Protein AF-A0A3D2S3B1-F1 (afdb_monomer_lite)

Foldseek 3Di:
DVLLVCQQPDQADLQLFWWQQQAALVLAGLPLSCVVCPPPARPDCALQTDQVGRHNCQQAQFVHHQFWGALVSWHWPQQDDSVRRRDSDLLRTDTFTGHGLAQVLVLLLQQVQLLVQQVVQLVVQQVVQLVVQAKGKDWRDDQRDGQFIWIAHNVGDIRCPRGAQDDPSSGQQLDAFASPHNALLSVQQSCCCRHHVRHEPCVLVVDPCNPPDPPPSVNSPSPDPNSHYPVNSQSSRCCSSQHEHWDQAQDPDPVLVVLLVLLVVVCVVLPVCVFQVQKGKRAQQKRFPVGPVDRPDTDIDGQPPDHDDPGFDADPNGIGIHRFRGPSGKFQQDPLQFGSDADPPRGRRITGRGGLAAVLRRADDDRNRPRPAPLSNLCSGDHVCPSSSVVLVPDDPSSVVSNSSNSNSRRRFPFDKDKDWDAAFKFKDAPLADAPDWAAFLNVCVQQQFQKKWWQDPVVRDIDMDGPPDDPDHGTHDHPTIIITHHLHTDIGMDTHHGPDPPDPSPDDDPDGDDDPDPQAHQKAKEKEFEPDDPQPWKKKKKKAFPVPRDIFIFIDHSVRRMDITMGHDPVVPRPDGQQTWIWMWMATPVRHTQADTDIDTQHPVCSSNRYDYDYHYSPPHDPPDPDPDDDDDDPDD

Sequence (638 aa):
FDIGGKLFTVDFNTLDGYGRPNVNANGILNELAGGALGDKPNDLFSRTFGPDASSCVECHNKPFAGGAGGNVANAFIRSWDSKHPFSVKEEHSNERNTKHVFGSGGLELLAEEMTAKLQAIKNQAITQSASTGKPIRRPLKAKGVNFGSLVATPDGAVNTSDVVGVSADLIIKPFGSKGTIESIRKFTTNPLVHHHGIQADERLEDDPKKEIHPFHQWDDGDGYDHEATRGDVTALVIWQAAQPVPVQIIPDNPVVVQAVAKGTKTFEEIGCATCHIPRLIVDDPIFREPSRIDPTKSFSFDITRDGPEPNFERTPDGKAVVYAYTDLKRHYMGEGLREPLDELGVNAAVFITAELWGVGNTGPWMFNGRAFTLDQAIRMHGGEAQTSRDEYASLPDQEQREIVEFLKSLVLPPNFQ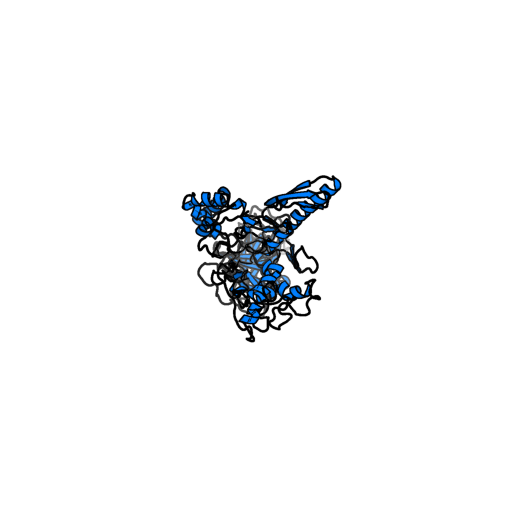ADIQLEKGLNMVSLPLKPYSPLYASQLAQKLGTSIIIRFNSQIQQFEGFTVSDPPPGFAIEGAKAYVVNAMQPATITITGDAWHRGEPNIRPFMRAPSSTKEQTKWAFILCGKLKGTDLSQKYTISARNQRTDMRTADIVSSKKNSFSIVWVGYANQSIIAHQDILQITVKDEKNQRIMGKLEHSIDNHEFDQAYVYLELGLEDITPRQTVLAQNYPNPFN

Secondary structure (DSSP, 8-state):
-HHHHHHHHS---TTS----SSB-TT--B-HHHHHHHTTS-S----TTTS-S-SSHHHHS-BSSTTSB--GGG-EEE----TT-TT--STTT-EEEPPPP-TTHHHHHHHHHHHHHHHHHHHHHHHHHHHHHTS-EEEEEEETTEEEEEEEE-TTS-EE-TTB-SS-TT-----BTTTT-B-SHHHHHHHHIIIII---BHHHHHT-TTTTT-SS-TTS-SSS----B-HHHHHHHHHHHHTSPPPEE---S-HHHHHHHHHHHHHHHHTTGGGTS-S-EEES--EEEES-TT--SS-EEEETTTSSSSSPPEEPTTS-EEE-----S-EEE--GGG--SS-BTTB-TTEEE----TTBTTS-SBSTTS-BSSHHHHHHT--GGGHHHHHHHHHS-HHHHHHHHHHHHHEE----EEEEEEE-SEEEEEE-SSB-SS--BHHHHHHHHTEEEEEEEETTTTEEEEEETTSPSS-SBP-TT-EEEEEESS-EEEEEEEB-SSTTS-------PPP-----SEESEEEEEEEEES--TTS-EEEEEEETTT--EEEEEE-TTT-EEEEEEE-STT---EETT-EEEEEEE-TT--B-S--EEEE--HHHHHHTEEEEEEETTTT--S----PPPPPP---

Structure (mmCIF, N/CA/C/O backbone):
data_AF-A0A3D2S3B1-F1
#
_entry.id   AF-A0A3D2S3B1-F1
#
loop_
_atom_site.group_PDB
_atom_site.id
_atom_site.type_symbol
_atom_site.label_atom_id
_atom_site.label_alt_id
_atom_site.label_comp_id
_atom_site.label_asym_id
_atom_site.label_entity_id
_atom_site.label_seq_id
_atom_site.pdbx_PDB_ins_code
_atom_site.Cartn_x
_atom_site.Cartn_y
_atom_site.Cartn_z
_atom_site.occupancy
_atom_site.B_iso_or_equiv
_atom_site.auth_seq_id
_atom_site.auth_comp_id
_atom_site.auth_asym_id
_atom_site.auth_atom_id
_atom_site.pdbx_PDB_model_num
ATOM 1 N N . PHE A 1 1 ? 12.613 10.504 0.802 1.00 83.50 1 PHE A N 1
ATOM 2 C CA . PHE A 1 1 ? 12.410 9.101 0.401 1.00 83.50 1 PHE A CA 1
ATOM 3 C C . PHE A 1 1 ? 13.662 8.268 0.662 1.00 83.50 1 PHE A C 1
ATOM 5 O O . PHE A 1 1 ? 13.636 7.480 1.594 1.00 83.50 1 PHE A O 1
ATOM 12 N N . ASP A 1 2 ? 14.773 8.495 -0.050 1.00 79.31 2 ASP A N 1
ATOM 13 C CA . ASP A 1 2 ? 15.993 7.665 0.060 1.00 79.31 2 ASP A CA 1
ATOM 14 C C . ASP A 1 2 ? 16.566 7.550 1.478 1.00 79.31 2 ASP A C 1
ATOM 16 O O . ASP A 1 2 ? 16.964 6.468 1.895 1.00 79.31 2 ASP A O 1
ATOM 20 N N . ILE A 1 3 ? 16.577 8.651 2.240 1.00 84.81 3 ILE A N 1
ATOM 21 C CA . ILE A 1 3 ? 17.010 8.647 3.648 1.00 84.81 3 ILE A CA 1
ATOM 22 C C . ILE A 1 3 ? 16.137 7.699 4.479 1.00 84.81 3 ILE A C 1
ATOM 24 O O . ILE A 1 3 ? 16.667 6.881 5.219 1.00 84.81 3 ILE A O 1
ATOM 28 N N . GLY A 1 4 ? 14.815 7.750 4.302 1.00 88.69 4 GLY A N 1
ATOM 29 C CA . GLY A 1 4 ? 13.891 6.852 4.991 1.00 88.69 4 GLY A CA 1
ATOM 30 C C . GLY A 1 4 ? 14.101 5.392 4.607 1.00 88.69 4 GLY A C 1
ATOM 31 O O . GLY A 1 4 ? 14.040 4.531 5.470 1.00 88.69 4 GLY A O 1
ATOM 32 N N . GLY A 1 5 ? 14.437 5.114 3.343 1.00 83.06 5 GLY A N 1
ATOM 33 C CA . GLY A 1 5 ? 14.795 3.762 2.910 1.00 83.06 5 GLY A CA 1
ATOM 34 C C . GLY A 1 5 ? 16.059 3.245 3.588 1.00 83.06 5 GLY A C 1
ATOM 35 O O . GLY A 1 5 ? 16.075 2.107 4.037 1.00 83.06 5 GLY A O 1
ATOM 36 N N . LYS A 1 6 ? 17.084 4.096 3.735 1.00 80.94 6 LYS A N 1
ATOM 37 C CA . LYS A 1 6 ? 18.298 3.750 4.488 1.00 80.94 6 LYS A CA 1
ATOM 38 C C . LYS A 1 6 ? 17.989 3.486 5.959 1.00 80.94 6 LYS A C 1
ATOM 40 O O . LYS A 1 6 ? 18.408 2.453 6.458 1.00 80.94 6 LYS A O 1
ATOM 45 N N . LEU A 1 7 ? 17.225 4.367 6.609 1.00 86.88 7 LEU A N 1
ATOM 46 C CA . LEU A 1 7 ? 16.795 4.202 8.004 1.00 86.88 7 LEU A CA 1
ATOM 47 C C . LEU A 1 7 ? 15.940 2.944 8.209 1.00 86.88 7 LEU A C 1
ATOM 49 O O . LEU A 1 7 ? 16.007 2.316 9.253 1.00 86.88 7 LEU A O 1
ATOM 53 N N . PHE A 1 8 ? 15.152 2.543 7.212 1.00 87.06 8 PHE A N 1
ATOM 54 C CA . PHE A 1 8 ? 14.339 1.331 7.299 1.00 87.06 8 PHE A CA 1
ATOM 55 C C . PHE A 1 8 ? 15.175 0.041 7.231 1.00 87.06 8 PHE A C 1
ATOM 57 O O . PHE A 1 8 ? 14.758 -1.002 7.735 1.00 87.06 8 PHE A O 1
ATOM 64 N N . THR A 1 9 ? 16.339 0.090 6.578 1.00 81.12 9 THR A N 1
ATOM 65 C CA . THR A 1 9 ? 17.192 -1.083 6.325 1.00 81.12 9 THR A CA 1
ATOM 66 C C . THR A 1 9 ? 18.489 -1.104 7.124 1.00 81.12 9 THR A C 1
ATOM 68 O O . THR A 1 9 ? 19.232 -2.073 7.018 1.00 81.12 9 THR A O 1
ATOM 71 N N . VAL A 1 10 ? 18.815 -0.025 7.837 1.00 80.94 10 VAL A N 1
ATOM 72 C CA . VAL A 1 10 ? 20.033 0.050 8.647 1.00 80.94 10 VAL A CA 1
ATOM 73 C C . VAL A 1 10 ? 19.861 -0.802 9.895 1.00 80.94 10 VAL A C 1
ATOM 75 O O . VAL A 1 10 ? 18.801 -0.777 10.513 1.00 80.94 10 VAL A O 1
ATOM 78 N N . ASP A 1 11 ? 20.905 -1.544 10.251 1.00 81.75 11 ASP A N 1
ATOM 79 C CA . ASP A 1 11 ? 20.983 -2.210 11.544 1.00 81.75 11 ASP A CA 1
ATOM 80 C C . ASP A 1 11 ? 21.324 -1.174 12.614 1.00 81.75 11 ASP A C 1
ATOM 82 O O . ASP A 1 11 ? 22.445 -0.656 12.656 1.00 81.75 11 ASP A O 1
ATOM 86 N N . PHE A 1 12 ? 20.342 -0.871 13.457 1.00 83.38 12 PHE A N 1
ATOM 87 C CA . PHE A 1 12 ? 20.531 -0.086 14.664 1.00 83.38 12 PHE A CA 1
ATOM 88 C C . PHE A 1 12 ? 21.449 -0.842 15.627 1.00 83.38 12 PHE A C 1
ATOM 90 O O . PHE A 1 12 ? 21.402 -2.072 15.746 1.00 83.38 12 PHE A O 1
ATOM 97 N N . ASN A 1 13 ? 22.311 -0.099 16.308 1.00 79.38 13 ASN A N 1
ATOM 98 C CA . ASN A 1 13 ? 23.252 -0.618 17.287 1.00 79.38 13 ASN A CA 1
ATOM 99 C C . ASN A 1 13 ? 23.070 0.085 18.637 1.00 79.38 13 ASN A C 1
ATOM 101 O O . ASN A 1 13 ? 22.278 1.008 18.772 1.00 79.38 13 ASN A O 1
ATOM 105 N N . THR A 1 14 ? 23.839 -0.328 19.644 1.00 75.00 14 THR A N 1
ATOM 106 C CA . THR A 1 14 ? 23.701 0.186 21.014 1.00 75.00 14 THR A CA 1
ATOM 107 C C . THR A 1 14 ? 23.980 1.683 21.180 1.00 75.00 14 THR A C 1
ATOM 109 O O . THR A 1 14 ? 23.781 2.203 22.265 1.00 75.00 14 THR A O 1
ATOM 112 N N . LEU A 1 15 ? 24.505 2.367 20.159 1.00 77.88 15 LEU A N 1
ATOM 113 C CA . LEU A 1 15 ? 24.704 3.819 20.158 1.00 77.88 15 LEU A CA 1
ATOM 114 C C . LEU A 1 15 ? 23.508 4.592 19.587 1.00 77.88 15 LEU A C 1
ATOM 116 O O . LEU A 1 15 ? 23.472 5.808 19.742 1.00 77.88 15 LEU A O 1
ATOM 120 N N . ASP A 1 16 ? 22.587 3.910 18.903 1.00 78.81 16 ASP A N 1
ATOM 121 C CA . ASP A 1 16 ? 21.410 4.513 18.265 1.00 78.81 16 ASP A CA 1
ATOM 122 C C . ASP A 1 16 ? 20.169 4.484 19.179 1.00 78.81 16 ASP A C 1
ATOM 124 O O . ASP A 1 16 ? 19.115 4.962 18.773 1.00 78.81 16 ASP A O 1
ATOM 128 N N . GLY A 1 17 ? 20.295 3.889 20.367 1.00 72.81 17 GLY A N 1
ATOM 129 C CA . GLY A 1 17 ? 19.212 3.523 21.281 1.00 72.81 17 GLY A CA 1
ATOM 130 C C . GLY A 1 17 ? 18.988 2.019 21.338 1.00 72.81 17 GLY A C 1
ATOM 131 O O . GLY A 1 17 ? 19.051 1.330 20.311 1.00 72.81 17 GLY A O 1
ATOM 132 N N . TYR A 1 18 ? 18.854 1.460 22.545 1.00 71.62 18 TYR A N 1
ATOM 133 C CA . TYR A 1 18 ? 18.862 0.007 22.718 1.00 71.62 18 TYR A CA 1
ATOM 134 C C . TYR A 1 18 ? 18.012 -0.490 23.887 1.00 71.62 18 TYR A C 1
ATOM 136 O O . TYR A 1 18 ? 18.477 -0.836 24.983 1.00 71.62 18 TYR A O 1
ATOM 144 N N . GLY A 1 19 ? 16.741 -0.698 23.550 1.00 69.94 19 GLY A N 1
ATOM 145 C CA . GLY A 1 19 ? 15.761 -1.363 24.396 1.00 69.94 19 GLY A CA 1
ATOM 146 C C . GLY A 1 19 ? 15.219 -0.455 25.493 1.00 69.94 19 GLY A C 1
ATOM 147 O O . GLY A 1 19 ? 15.600 0.691 25.648 1.00 69.94 19 GLY A O 1
ATOM 148 N N . ARG A 1 20 ? 14.280 -0.979 26.275 1.00 72.25 20 ARG A N 1
ATOM 149 C CA . ARG A 1 20 ? 13.647 -0.223 27.367 1.00 72.25 20 ARG A CA 1
ATOM 150 C C . ARG A 1 20 ? 13.731 -0.997 28.676 1.00 72.25 20 ARG A C 1
ATOM 152 O O . ARG A 1 20 ? 12.760 -1.665 29.056 1.00 72.25 20 ARG A O 1
ATOM 159 N N . PRO A 1 21 ? 14.888 -0.968 29.364 1.00 63.00 21 PRO A N 1
ATOM 160 C CA . PRO A 1 21 ? 15.122 -1.794 30.548 1.00 63.00 21 PRO A CA 1
ATOM 161 C C . PRO A 1 21 ? 14.191 -1.438 31.711 1.00 63.00 21 PRO A C 1
ATOM 163 O O . PRO A 1 21 ? 13.821 -2.310 32.500 1.00 63.00 21 PRO A O 1
ATOM 166 N N . ASN A 1 22 ? 13.771 -0.173 31.806 1.00 64.44 22 ASN A N 1
ATOM 167 C CA . ASN A 1 22 ? 13.088 0.345 32.990 1.00 64.44 22 ASN A CA 1
ATOM 168 C C . ASN A 1 22 ? 11.611 0.682 32.764 1.00 64.44 22 ASN A C 1
ATOM 170 O O . ASN A 1 22 ? 10.893 0.940 33.734 1.00 64.44 22 ASN A O 1
ATOM 174 N N . VAL A 1 23 ? 11.120 0.648 31.520 1.00 64.19 23 VAL A N 1
ATOM 175 C CA . VAL A 1 23 ? 9.756 1.080 31.179 1.00 64.19 23 VAL A CA 1
ATOM 176 C C . VAL A 1 23 ? 9.075 0.170 30.151 1.00 64.19 23 VAL A C 1
ATOM 178 O O . VAL A 1 23 ? 9.690 -0.632 29.447 1.00 64.19 23 VAL A O 1
ATOM 181 N N . ASN A 1 24 ? 7.750 0.266 30.040 1.00 64.38 24 ASN A N 1
ATOM 182 C CA . ASN A 1 24 ? 7.027 -0.350 28.922 1.00 64.38 24 ASN A CA 1
ATOM 183 C C . ASN A 1 24 ? 6.940 0.533 27.674 1.00 64.38 24 ASN A C 1
ATOM 185 O O . ASN A 1 24 ? 7.336 1.686 27.673 1.00 64.38 24 ASN A O 1
ATOM 189 N N . ALA A 1 25 ? 6.289 0.009 26.633 1.00 60.78 25 ALA A N 1
ATOM 190 C CA . ALA A 1 25 ? 5.983 0.725 25.393 1.00 60.78 25 ALA A CA 1
ATOM 191 C C . ALA A 1 25 ? 5.154 2.008 25.580 1.00 60.78 25 ALA A C 1
ATOM 193 O O . ALA A 1 25 ? 5.092 2.849 24.683 1.00 60.78 25 ALA A O 1
ATOM 194 N N . ASN A 1 26 ? 4.478 2.146 26.721 1.00 61.75 26 ASN A N 1
ATOM 195 C CA . ASN A 1 26 ? 3.747 3.352 27.078 1.00 61.75 26 ASN A CA 1
ATOM 196 C C . ASN A 1 26 ? 4.620 4.340 27.856 1.00 61.75 26 ASN A C 1
ATOM 198 O O . ASN A 1 26 ? 4.188 5.475 27.956 1.00 61.75 26 ASN A O 1
ATOM 202 N N . GLY A 1 27 ? 5.809 3.938 28.325 1.00 59.38 27 GLY A N 1
ATOM 203 C CA . GLY A 1 27 ? 6.724 4.670 29.205 1.00 59.38 27 GLY A CA 1
ATOM 204 C C . GLY A 1 27 ? 6.307 4.656 30.684 1.00 59.38 27 GLY A C 1
ATOM 205 O O . GLY A 1 27 ? 6.501 5.596 31.434 1.00 59.38 27 GLY A O 1
ATOM 206 N N . ILE A 1 28 ? 5.634 3.597 31.123 1.00 62.94 28 ILE A N 1
ATOM 207 C CA . ILE A 1 28 ? 5.332 3.379 32.540 1.00 62.94 28 ILE A CA 1
ATOM 208 C C . ILE A 1 28 ? 6.478 2.568 33.136 1.00 62.94 28 ILE A C 1
ATOM 210 O O . ILE A 1 28 ? 6.777 1.487 32.614 1.00 62.94 28 ILE A O 1
ATOM 214 N N . LEU A 1 29 ? 7.056 3.074 34.232 1.00 62.53 29 LEU A N 1
ATOM 215 C CA . LEU A 1 29 ? 8.069 2.386 35.034 1.00 62.53 29 LEU A CA 1
ATOM 216 C C . LEU A 1 29 ? 7.652 0.941 35.319 1.00 62.53 29 LEU A C 1
ATOM 218 O O . LEU A 1 29 ? 6.558 0.670 35.820 1.00 62.53 29 LEU A O 1
ATOM 222 N N . ASN A 1 30 ? 8.548 0.014 35.008 1.00 61.47 30 ASN A N 1
ATOM 223 C CA . ASN A 1 30 ? 8.388 -1.400 35.281 1.00 61.47 30 ASN A CA 1
ATOM 224 C C . ASN A 1 30 ? 9.341 -1.808 36.410 1.00 61.47 30 ASN A C 1
ATOM 226 O O . ASN A 1 30 ? 10.438 -2.307 36.164 1.00 61.47 30 ASN A O 1
ATOM 230 N N . GLU A 1 31 ? 8.896 -1.626 37.658 1.00 58.62 31 GLU A N 1
ATOM 231 C CA . GLU A 1 31 ? 9.660 -1.969 38.872 1.00 58.62 31 GLU A CA 1
ATOM 232 C C . GLU A 1 31 ? 10.150 -3.433 38.879 1.00 58.62 31 GLU A C 1
ATOM 234 O O . GLU A 1 31 ? 11.165 -3.758 39.494 1.00 58.62 31 GLU A O 1
ATOM 239 N N . LEU A 1 32 ? 9.460 -4.322 38.156 1.00 55.97 32 LEU A N 1
ATOM 240 C CA . LEU A 1 32 ? 9.787 -5.746 38.062 1.00 55.97 32 LEU A CA 1
ATOM 241 C C . LEU A 1 32 ? 10.796 -6.057 36.952 1.00 55.97 32 LEU A C 1
ATOM 243 O O . LEU A 1 32 ? 11.573 -6.993 37.116 1.00 55.97 32 LEU A O 1
ATOM 247 N N . ALA A 1 33 ? 10.845 -5.272 35.869 1.00 55.91 33 ALA A N 1
ATOM 248 C CA . ALA A 1 33 ? 11.941 -5.355 34.898 1.00 55.91 33 ALA A CA 1
ATOM 249 C C . ALA A 1 33 ? 13.246 -4.835 35.510 1.00 55.91 33 ALA A C 1
ATOM 251 O O . ALA A 1 33 ? 14.249 -5.540 35.443 1.00 55.91 33 ALA A O 1
ATOM 252 N N . GLY A 1 34 ? 13.201 -3.700 36.221 1.00 56.59 34 GLY A N 1
ATOM 253 C CA . GLY A 1 34 ? 14.358 -3.183 36.963 1.00 56.59 34 GLY A CA 1
ATOM 254 C C . GLY A 1 34 ? 14.882 -4.182 38.006 1.00 56.59 34 GLY A C 1
ATOM 255 O O . GLY A 1 34 ? 16.085 -4.399 38.119 1.00 56.59 34 GLY A O 1
ATOM 256 N N . GLY A 1 35 ? 13.984 -4.882 38.712 1.00 56.41 35 GLY A N 1
ATOM 257 C CA . GLY A 1 35 ? 14.362 -5.944 39.653 1.00 56.41 35 GLY A CA 1
ATOM 258 C C . GLY A 1 35 ? 14.866 -7.242 39.003 1.00 56.41 35 GLY A C 1
ATOM 259 O O . GLY A 1 35 ? 15.676 -7.945 39.606 1.00 56.41 35 GLY A O 1
ATOM 260 N N . ALA A 1 36 ? 14.398 -7.582 37.797 1.00 54.78 36 ALA A N 1
ATOM 261 C CA . ALA A 1 36 ? 14.770 -8.816 37.099 1.00 54.78 36 ALA A CA 1
ATOM 262 C C . ALA A 1 36 ? 16.038 -8.683 36.235 1.00 54.78 36 ALA A C 1
ATOM 264 O O . ALA A 1 36 ? 16.768 -9.664 36.084 1.00 54.78 36 ALA A O 1
ATOM 265 N N . LEU A 1 37 ? 16.304 -7.495 35.682 1.00 55.66 37 LEU A N 1
ATOM 266 C CA . LEU A 1 37 ? 17.517 -7.185 34.917 1.00 55.66 37 LEU A CA 1
ATOM 267 C C . LEU A 1 37 ? 18.701 -6.849 35.843 1.00 55.66 37 LEU A C 1
ATOM 269 O O . LEU A 1 37 ? 19.839 -7.220 35.540 1.00 55.66 37 LEU A O 1
ATOM 273 N N . GLY A 1 38 ? 18.437 -6.253 37.015 1.00 57.56 38 GLY A N 1
ATOM 274 C CA . GLY A 1 38 ? 19.476 -5.822 37.958 1.00 57.56 38 GLY A CA 1
ATOM 275 C C . GLY A 1 38 ? 20.405 -4.764 37.348 1.00 57.56 38 GLY A C 1
ATOM 276 O O . GLY A 1 38 ? 20.002 -4.032 36.454 1.00 57.56 38 GLY A O 1
ATOM 277 N N . ASP A 1 39 ? 21.668 -4.717 37.786 1.00 54.91 39 ASP A N 1
ATOM 278 C CA . ASP A 1 39 ? 22.687 -3.777 37.268 1.00 54.91 39 ASP A CA 1
ATOM 279 C C . ASP A 1 39 ? 23.333 -4.231 35.938 1.00 54.91 39 ASP A C 1
ATOM 281 O O . ASP A 1 39 ? 24.405 -3.747 35.560 1.00 54.91 39 ASP A O 1
ATOM 285 N N . LYS A 1 40 ? 22.767 -5.231 35.248 1.00 52.25 40 LYS A N 1
ATOM 286 C CA . LYS A 1 40 ? 23.347 -5.712 33.987 1.00 52.25 40 LYS A CA 1
ATOM 287 C C . LYS A 1 40 ? 23.048 -4.707 32.869 1.00 52.25 40 LYS A C 1
ATOM 289 O O . LYS A 1 40 ? 21.904 -4.269 32.772 1.00 52.25 40 LYS A O 1
ATOM 294 N N . PRO A 1 41 ? 24.032 -4.363 32.016 1.00 52.16 41 PRO A N 1
ATOM 295 C CA . PRO A 1 41 ? 23.762 -3.556 30.831 1.00 52.16 41 PRO A CA 1
ATOM 296 C C . PRO A 1 41 ? 22.681 -4.243 29.990 1.00 52.16 41 PRO A C 1
ATOM 298 O O . PRO A 1 41 ? 22.654 -5.472 29.917 1.00 52.16 41 PRO A O 1
ATOM 301 N N . ASN A 1 42 ? 21.779 -3.461 29.393 1.00 55.53 42 ASN A N 1
ATOM 302 C CA . ASN A 1 42 ? 20.691 -3.968 28.559 1.00 55.53 42 ASN A CA 1
ATOM 303 C C . ASN A 1 42 ? 21.228 -4.472 27.206 1.00 55.53 42 ASN A C 1
ATOM 305 O O . ASN A 1 42 ? 20.858 -3.968 26.163 1.00 55.53 42 ASN A O 1
ATOM 309 N N . ASP A 1 43 ? 22.131 -5.452 27.199 1.00 54.34 43 ASP A N 1
ATOM 310 C CA . ASP A 1 43 ? 22.675 -6.088 25.990 1.00 54.34 43 ASP A CA 1
ATOM 311 C C . ASP A 1 43 ? 21.773 -7.221 25.458 1.00 54.34 43 ASP A C 1
ATOM 313 O O . ASP A 1 43 ? 22.130 -7.951 24.528 1.00 54.34 43 ASP A O 1
ATOM 317 N N . LEU A 1 44 ? 20.579 -7.374 26.039 1.00 60.41 44 LEU A N 1
ATOM 318 C CA . LEU A 1 44 ? 19.690 -8.503 25.814 1.00 60.41 44 LEU A CA 1
ATOM 319 C C . LEU A 1 44 ? 18.676 -8.212 24.708 1.00 60.41 44 LEU A C 1
ATOM 321 O O . LEU A 1 44 ? 17.733 -7.445 24.882 1.00 60.41 44 LEU A O 1
ATOM 325 N N . PHE A 1 45 ? 18.807 -8.936 23.600 1.00 70.19 45 PHE A N 1
ATOM 326 C CA . PHE A 1 45 ? 17.727 -9.089 22.629 1.00 70.19 45 PHE A CA 1
ATOM 327 C C . PHE A 1 45 ? 16.479 -9.670 23.318 1.00 70.19 45 PHE A C 1
ATOM 329 O O . PHE A 1 45 ? 16.535 -10.757 23.907 1.00 70.19 45 PHE A O 1
ATOM 336 N N . SER A 1 46 ? 15.347 -8.961 23.255 1.00 72.69 46 SER A N 1
ATOM 337 C CA . SER A 1 46 ? 14.140 -9.299 24.016 1.00 72.69 46 SER A CA 1
ATOM 338 C C . SER A 1 46 ? 12.859 -9.055 23.232 1.00 72.69 46 SER A C 1
ATOM 340 O O . SER A 1 46 ? 12.488 -7.919 22.962 1.00 72.69 46 SER A O 1
ATOM 342 N N . ARG A 1 47 ? 12.092 -10.128 23.000 1.00 75.00 47 ARG A N 1
ATOM 343 C CA . ARG A 1 47 ? 10.780 -10.107 22.319 1.00 75.00 47 ARG A CA 1
ATOM 344 C C . ARG A 1 47 ? 9.663 -9.384 23.081 1.00 75.00 47 ARG A C 1
ATOM 346 O O . ARG A 1 47 ? 8.549 -9.308 22.573 1.00 75.00 47 ARG A O 1
ATOM 353 N N . THR A 1 48 ? 9.924 -8.910 24.300 1.00 69.88 48 THR A N 1
ATOM 354 C CA . THR A 1 48 ? 8.935 -8.205 25.132 1.00 69.88 48 THR A CA 1
ATOM 355 C C . THR A 1 48 ? 9.339 -6.768 25.467 1.00 69.88 48 THR A C 1
ATOM 357 O O . THR A 1 48 ? 8.461 -5.905 25.572 1.00 69.88 48 THR A O 1
ATOM 360 N N . PHE A 1 49 ? 10.640 -6.486 25.619 1.00 66.06 49 PHE A N 1
ATOM 361 C CA . PHE A 1 49 ? 11.171 -5.159 25.985 1.00 66.06 49 PHE A CA 1
ATOM 362 C C . PHE A 1 49 ? 12.031 -4.501 24.912 1.00 66.06 49 PHE A C 1
ATOM 364 O O . PHE A 1 49 ? 12.394 -3.347 25.084 1.00 66.06 49 PHE A O 1
ATOM 371 N N . GLY A 1 50 ? 12.305 -5.183 23.807 1.00 71.19 50 GLY A N 1
ATOM 372 C CA . GLY A 1 50 ? 13.181 -4.654 22.780 1.00 71.19 50 GLY A CA 1
ATOM 373 C C . GLY A 1 50 ? 14.661 -4.597 23.215 1.00 71.19 50 GLY A C 1
ATOM 374 O O . GLY A 1 50 ? 14.958 -4.649 24.412 1.00 71.19 50 GLY A O 1
ATOM 375 N N . PRO A 1 51 ? 15.582 -4.496 22.249 1.00 77.75 51 PRO A N 1
ATOM 376 C CA . PRO A 1 51 ? 15.293 -4.660 20.831 1.00 77.75 51 PRO A CA 1
ATOM 377 C C . PRO A 1 51 ? 14.919 -6.116 20.511 1.00 77.75 51 PRO A C 1
ATOM 379 O O . PRO A 1 51 ? 15.527 -7.057 21.026 1.00 77.75 51 PRO A O 1
ATOM 382 N N . ASP A 1 52 ? 13.884 -6.308 19.694 1.00 76.56 52 ASP A N 1
ATOM 383 C CA . ASP A 1 52 ? 13.449 -7.613 19.178 1.00 76.56 52 ASP A CA 1
ATOM 384 C C . ASP A 1 52 ? 13.707 -7.802 17.674 1.00 76.56 52 ASP A C 1
ATOM 386 O O . ASP A 1 52 ? 13.403 -8.865 17.119 1.00 76.56 52 ASP A O 1
ATOM 390 N N . ALA A 1 53 ? 14.309 -6.782 17.063 1.00 80.50 53 ALA A N 1
ATOM 391 C CA . ALA A 1 53 ? 14.907 -6.740 15.738 1.00 80.50 53 ALA A CA 1
ATOM 392 C C . ALA A 1 53 ? 15.930 -5.591 15.693 1.00 80.50 53 ALA A C 1
ATOM 394 O O . ALA A 1 53 ? 15.694 -4.539 16.299 1.00 80.50 53 ALA A O 1
ATOM 395 N N . SER A 1 54 ? 17.034 -5.758 14.959 1.00 80.50 54 SER A N 1
ATOM 396 C CA . SER A 1 54 ? 18.025 -4.682 14.755 1.00 80.50 54 SER A CA 1
ATOM 397 C C . SER A 1 54 ? 17.606 -3.684 13.681 1.00 80.50 54 SER A C 1
ATOM 399 O O . SER A 1 54 ? 18.163 -2.597 13.614 1.00 80.50 54 SER A O 1
ATOM 401 N N . SER A 1 55 ? 16.635 -4.018 12.831 1.00 85.50 55 SER A N 1
ATOM 402 C CA . SER A 1 55 ? 16.153 -3.127 11.775 1.00 85.50 55 SER A CA 1
ATOM 403 C C . SER A 1 55 ? 14.698 -3.414 11.417 1.00 85.50 55 SER A C 1
ATOM 405 O O . SER A 1 55 ? 14.186 -4.517 11.632 1.00 85.50 55 SER A O 1
ATOM 407 N N . CYS A 1 56 ? 14.007 -2.436 10.822 1.00 88.81 56 CYS A N 1
ATOM 408 C CA . CYS A 1 56 ? 12.618 -2.621 10.388 1.00 88.81 56 CYS A CA 1
ATOM 409 C C . CYS A 1 56 ? 12.503 -3.748 9.344 1.00 88.81 56 CYS A C 1
ATOM 411 O O . CYS A 1 56 ? 11.516 -4.491 9.311 1.00 88.81 56 CYS A O 1
ATOM 413 N N . VAL A 1 57 ? 13.520 -3.897 8.486 1.00 85.56 57 VAL A N 1
ATOM 414 C CA . VAL A 1 57 ? 13.530 -4.892 7.407 1.00 85.56 57 VAL A CA 1
ATOM 415 C C . VAL A 1 57 ? 13.626 -6.338 7.909 1.00 85.56 57 VAL A C 1
ATOM 417 O O . VAL A 1 57 ? 13.162 -7.230 7.205 1.00 85.56 57 VAL A O 1
ATOM 420 N N . GLU A 1 58 ? 14.109 -6.622 9.122 1.00 81.50 58 GLU A N 1
ATOM 421 C CA . GLU A 1 58 ? 14.095 -7.999 9.660 1.00 81.50 58 GLU A CA 1
ATOM 422 C C . GLU A 1 58 ? 12.674 -8.566 9.804 1.00 81.50 58 GLU A C 1
ATOM 424 O O . GLU A 1 58 ? 12.448 -9.767 9.620 1.00 81.50 58 GLU A O 1
ATOM 429 N N . CYS A 1 59 ? 11.698 -7.689 10.047 1.00 85.88 59 CYS A N 1
ATOM 430 C CA . CYS A 1 59 ? 10.287 -8.048 10.127 1.00 85.88 59 CYS A CA 1
ATOM 431 C C . CYS A 1 59 ? 9.529 -7.759 8.824 1.00 85.88 59 CYS A C 1
ATOM 433 O O . CYS A 1 59 ? 8.608 -8.498 8.473 1.00 85.88 59 CYS A O 1
ATOM 435 N N . HIS A 1 60 ? 9.929 -6.724 8.083 1.00 90.94 60 HIS A N 1
ATOM 436 C CA . HIS A 1 60 ? 9.269 -6.264 6.861 1.00 90.94 60 HIS A CA 1
ATOM 437 C C . HIS A 1 60 ? 10.071 -6.604 5.593 1.00 90.94 60 HIS A C 1
ATOM 439 O O . HIS A 1 60 ? 10.566 -5.707 4.906 1.00 90.94 60 HIS A O 1
ATOM 445 N N . ASN A 1 61 ? 10.219 -7.890 5.261 1.00 79.00 61 ASN A N 1
ATOM 446 C CA . ASN A 1 61 ? 11.085 -8.337 4.152 1.00 79.00 61 ASN A CA 1
ATOM 447 C C . ASN A 1 61 ? 10.438 -9.256 3.118 1.00 79.00 61 ASN A C 1
ATOM 449 O O . ASN A 1 61 ? 11.120 -9.639 2.166 1.00 79.00 61 ASN A O 1
ATOM 453 N N . LYS A 1 62 ? 9.166 -9.638 3.260 1.00 77.81 62 LYS A N 1
ATOM 454 C CA . LYS A 1 62 ? 8.536 -10.599 2.351 1.00 77.81 62 LYS A CA 1
ATOM 455 C C . LYS A 1 62 ? 7.530 -9.934 1.405 1.00 77.81 62 LYS A C 1
ATOM 457 O O . LYS A 1 62 ? 6.507 -9.431 1.869 1.00 77.81 62 LYS A O 1
ATOM 462 N N . PRO A 1 63 ? 7.748 -9.972 0.078 1.00 73.38 63 PRO A N 1
ATOM 463 C CA . PRO A 1 63 ? 8.859 -10.625 -0.626 1.00 73.38 63 PRO A CA 1
ATOM 464 C C . PRO A 1 63 ? 10.142 -9.780 -0.738 1.00 73.38 63 PRO A C 1
ATOM 466 O O . PRO A 1 63 ? 11.138 -10.273 -1.259 1.00 73.38 63 PRO A O 1
ATOM 469 N N . PHE A 1 64 ? 10.115 -8.524 -0.296 1.00 80.12 64 PHE A N 1
ATOM 470 C CA . PHE A 1 64 ? 11.256 -7.602 -0.260 1.00 80.12 64 PHE A CA 1
ATOM 471 C C . PHE A 1 64 ? 11.064 -6.578 0.869 1.00 80.12 64 PHE A C 1
ATOM 473 O O . PHE A 1 64 ? 10.052 -6.616 1.572 1.00 80.12 64 PHE A O 1
ATOM 480 N N . ALA A 1 65 ? 12.026 -5.667 1.043 1.00 80.62 65 ALA A N 1
ATOM 481 C CA . ALA A 1 65 ? 11.973 -4.607 2.050 1.00 80.62 65 ALA A CA 1
ATOM 482 C C . ALA A 1 65 ? 10.653 -3.812 1.996 1.00 80.62 65 ALA A C 1
ATOM 484 O O . ALA A 1 65 ? 10.200 -3.417 0.923 1.00 80.62 65 ALA A O 1
ATOM 485 N N . GLY A 1 66 ? 10.035 -3.609 3.160 1.00 86.62 66 GLY A N 1
ATOM 486 C CA . GLY A 1 66 ? 8.689 -3.045 3.317 1.00 86.62 66 GLY A CA 1
ATOM 487 C C . GLY A 1 66 ? 7.556 -4.070 3.164 1.00 86.62 66 GLY A C 1
ATOM 488 O O . GLY A 1 66 ? 6.381 -3.719 3.283 1.00 86.62 66 GLY A O 1
ATOM 489 N N . GLY A 1 67 ? 7.885 -5.327 2.870 1.00 89.31 67 GLY A N 1
ATOM 490 C CA . GLY A 1 67 ? 6.944 -6.435 2.766 1.00 89.31 67 GLY A CA 1
ATOM 491 C C . GLY A 1 67 ? 6.382 -6.887 4.117 1.00 89.31 67 GLY A C 1
ATOM 492 O O . GLY A 1 67 ? 6.595 -6.253 5.147 1.00 89.31 67 GLY A O 1
ATOM 493 N N . ALA A 1 68 ? 5.643 -7.993 4.109 1.00 91.50 68 ALA A N 1
ATOM 494 C CA . ALA A 1 68 ? 5.161 -8.655 5.320 1.00 91.50 68 ALA A CA 1
ATOM 495 C C . ALA A 1 68 ? 6.264 -9.511 5.972 1.00 91.50 68 ALA A C 1
ATOM 497 O O . ALA A 1 68 ? 7.345 -9.685 5.406 1.00 91.50 68 ALA A O 1
ATOM 498 N N . GLY A 1 69 ? 5.988 -10.068 7.149 1.00 85.25 69 GLY A N 1
ATOM 499 C CA . GLY A 1 69 ? 6.889 -10.981 7.856 1.00 85.25 69 GLY A CA 1
ATOM 500 C C . GLY A 1 69 ? 6.376 -12.418 7.867 1.00 85.25 69 GLY A C 1
ATOM 501 O O . GLY A 1 69 ? 5.175 -12.672 7.840 1.00 85.25 69 GLY A O 1
ATOM 502 N N . GLY A 1 70 ? 7.281 -13.395 7.938 1.00 80.38 70 GLY A N 1
ATOM 503 C CA . GLY A 1 70 ? 6.903 -14.773 8.283 1.00 80.38 70 GLY A CA 1
ATOM 504 C C . GLY A 1 70 ? 6.575 -14.922 9.775 1.00 80.38 70 GLY A C 1
ATOM 505 O O . GLY A 1 70 ? 6.835 -14.015 10.556 1.00 80.38 70 GLY A O 1
ATOM 506 N N . ASN A 1 71 ? 6.096 -16.095 10.204 1.00 82.94 71 ASN A N 1
ATOM 507 C CA . ASN A 1 71 ? 5.743 -16.331 11.618 1.00 82.94 71 ASN A CA 1
ATOM 508 C C . ASN A 1 71 ? 6.910 -16.117 12.601 1.00 82.94 71 ASN A C 1
ATOM 510 O O . ASN A 1 71 ? 6.698 -15.709 13.735 1.00 82.94 71 ASN A O 1
ATOM 514 N N . VAL A 1 72 ? 8.158 -16.340 12.175 1.00 78.75 72 VAL A N 1
ATOM 515 C CA . VAL A 1 72 ? 9.349 -16.089 13.015 1.00 78.75 72 VAL A CA 1
ATOM 516 C C . VAL A 1 72 ? 9.501 -14.593 13.343 1.00 78.75 72 VAL A C 1
ATOM 518 O O . VAL A 1 72 ? 9.993 -14.233 14.413 1.00 78.75 72 VAL A O 1
ATOM 521 N N . ALA A 1 73 ? 9.012 -13.718 12.463 1.00 84.38 73 ALA A N 1
ATOM 522 C CA . ALA A 1 73 ? 9.009 -12.270 12.640 1.00 84.38 73 ALA A CA 1
ATOM 523 C C . ALA A 1 73 ? 7.782 -11.752 13.414 1.00 84.38 73 ALA A C 1
ATOM 525 O O . ALA A 1 73 ? 7.583 -10.544 13.484 1.00 84.38 73 ALA A O 1
ATOM 526 N N . ASN A 1 74 ? 6.938 -12.629 13.975 1.00 87.12 74 ASN A N 1
ATOM 527 C CA . ASN A 1 74 ? 5.747 -12.192 14.700 1.00 87.12 74 ASN A CA 1
ATOM 528 C C . ASN A 1 74 ? 6.103 -11.399 15.967 1.00 87.12 74 ASN A C 1
ATOM 530 O O . ASN A 1 74 ? 6.858 -11.864 16.821 1.00 87.12 74 ASN A O 1
ATOM 534 N N . ALA A 1 75 ? 5.498 -10.232 16.123 1.00 85.62 75 ALA A N 1
ATOM 535 C CA . ALA A 1 75 ? 5.598 -9.416 17.320 1.00 85.62 75 ALA A CA 1
ATOM 536 C C . ALA A 1 75 ? 4.675 -9.941 18.430 1.00 85.62 75 ALA A C 1
ATOM 538 O O . ALA A 1 75 ? 3.585 -10.448 18.157 1.00 85.62 75 ALA A O 1
ATOM 539 N N . PHE A 1 76 ? 5.073 -9.762 19.690 1.00 83.88 76 PHE A N 1
ATOM 540 C CA . PHE A 1 76 ? 4.246 -10.088 20.853 1.00 83.88 76 PHE A CA 1
ATOM 541 C C . PHE A 1 76 ? 3.872 -8.805 21.577 1.00 83.88 76 PHE A C 1
ATOM 543 O O . PHE A 1 76 ? 4.660 -8.228 22.323 1.00 83.88 76 PHE A O 1
ATOM 550 N N . ILE A 1 77 ? 2.648 -8.344 21.344 1.00 77.75 77 ILE A N 1
ATOM 551 C CA . ILE A 1 77 ? 2.156 -7.107 21.943 1.00 77.75 77 ILE A CA 1
ATOM 552 C C . ILE A 1 77 ? 1.447 -7.401 23.267 1.00 77.75 77 ILE A C 1
ATOM 554 O O . ILE A 1 77 ? 0.987 -8.512 23.529 1.00 77.75 77 ILE A O 1
ATOM 558 N N . ARG A 1 78 ? 1.306 -6.367 24.101 1.00 69.56 78 ARG A N 1
ATOM 559 C CA . ARG A 1 78 ? 0.619 -6.442 25.403 1.00 69.56 78 ARG A CA 1
ATOM 560 C C . ARG A 1 78 ? 1.182 -7.492 26.374 1.00 69.56 78 ARG A C 1
ATOM 562 O O . ARG A 1 78 ? 0.410 -7.966 27.194 1.00 69.56 78 ARG A O 1
ATOM 569 N N . SER A 1 79 ? 2.494 -7.757 26.362 1.00 56.62 79 SER A N 1
ATOM 570 C CA . SER A 1 79 ? 3.230 -8.559 27.366 1.00 56.62 79 SER A CA 1
ATOM 571 C C . SER A 1 79 ? 3.234 -7.922 28.775 1.00 56.62 79 SER A C 1
ATOM 573 O O . SER A 1 79 ? 4.281 -7.708 29.386 1.00 56.62 79 SER A O 1
ATOM 575 N N . TRP A 1 80 ? 2.062 -7.519 29.267 1.00 52.72 80 TRP A N 1
ATOM 576 C CA . TRP A 1 80 ? 1.844 -6.802 30.520 1.00 52.72 80 TRP A CA 1
ATOM 577 C C . TRP A 1 80 ? 1.243 -7.734 31.560 1.00 52.72 80 TRP A C 1
ATOM 579 O O . TRP A 1 80 ? 0.095 -7.599 31.976 1.00 52.72 80 TRP A O 1
ATOM 589 N N . ASP A 1 81 ? 2.075 -8.665 32.006 1.00 55.75 81 ASP A N 1
ATOM 590 C CA . ASP A 1 81 ? 1.941 -9.234 33.333 1.00 55.75 81 ASP A CA 1
ATOM 591 C C . ASP A 1 81 ? 3.126 -8.746 34.160 1.00 55.75 81 ASP A C 1
ATOM 593 O O . ASP A 1 81 ? 4.275 -9.085 33.877 1.00 55.75 81 ASP A O 1
ATOM 597 N N . SER A 1 82 ? 2.842 -7.946 35.189 1.00 52.81 82 SER A N 1
ATOM 598 C CA . SER A 1 82 ? 3.851 -7.489 36.142 1.00 52.81 82 SER A CA 1
ATOM 599 C C . SER A 1 82 ? 4.614 -8.680 36.741 1.00 52.81 82 SER A C 1
ATOM 601 O O . SER A 1 82 ? 5.818 -8.601 36.962 1.00 52.81 82 SER A O 1
ATOM 603 N N . LYS A 1 83 ? 3.959 -9.834 36.904 1.00 60.34 83 LYS A N 1
ATOM 604 C CA . LYS A 1 83 ? 4.565 -11.065 37.421 1.00 60.34 83 LYS A CA 1
ATOM 605 C C . LYS A 1 83 ? 5.358 -11.853 36.376 1.00 60.34 83 LYS A C 1
ATOM 607 O O . LYS A 1 83 ? 6.202 -12.656 36.766 1.00 60.34 83 LYS A O 1
ATOM 612 N N . HIS A 1 84 ? 5.119 -11.636 35.080 1.00 65.50 84 HIS A N 1
ATOM 613 C CA . HIS A 1 84 ? 5.769 -12.376 33.990 1.00 65.50 84 HIS A CA 1
ATOM 614 C C . HIS A 1 84 ? 6.244 -11.453 32.848 1.00 65.50 84 HIS A C 1
ATOM 616 O O . HIS A 1 84 ? 5.842 -11.635 31.696 1.00 65.50 84 HIS A O 1
ATOM 622 N N . PRO A 1 85 ? 7.143 -10.491 33.133 1.00 60.50 85 PRO A N 1
ATOM 623 C CA . PRO A 1 85 ? 7.533 -9.435 32.193 1.00 60.50 85 PRO A CA 1
ATOM 624 C C . PRO A 1 85 ? 8.150 -9.954 30.875 1.00 60.50 85 PRO A C 1
ATOM 626 O O . PRO A 1 85 ? 8.023 -9.312 29.836 1.00 60.50 85 PRO A O 1
ATOM 629 N N . PHE A 1 86 ? 8.783 -11.131 30.887 1.00 66.56 86 PHE A N 1
ATOM 630 C CA . PHE A 1 86 ? 9.440 -11.739 29.716 1.00 66.56 86 PHE A CA 1
ATOM 631 C C . PHE A 1 86 ? 8.601 -12.814 29.011 1.00 66.56 86 PHE A C 1
ATOM 633 O O . PHE A 1 86 ? 9.122 -13.577 28.197 1.00 66.56 86 PHE A O 1
ATOM 640 N N . SER A 1 87 ? 7.317 -12.944 29.352 1.00 70.12 87 SER A N 1
ATOM 641 C CA . SER A 1 87 ? 6.485 -14.007 28.796 1.00 70.12 87 SER A CA 1
ATOM 642 C C . SER A 1 87 ? 5.835 -13.601 27.478 1.00 70.12 87 SER A C 1
ATOM 644 O O . SER A 1 87 ? 5.114 -12.610 27.402 1.00 70.12 87 SER A O 1
ATOM 646 N N . VAL A 1 88 ? 6.035 -14.446 26.468 1.00 74.12 88 VAL A N 1
ATOM 647 C CA . VAL A 1 88 ? 5.327 -14.420 25.176 1.00 74.12 88 VAL A CA 1
ATOM 648 C C . VAL A 1 88 ? 4.196 -15.455 25.119 1.00 74.12 88 VAL A C 1
ATOM 650 O O . VAL A 1 88 ? 3.712 -15.812 24.049 1.00 74.12 88 VAL A O 1
ATOM 653 N N . LYS A 1 89 ? 3.790 -16.006 26.271 1.00 78.88 89 LYS A N 1
ATOM 654 C CA . LYS A 1 89 ? 2.651 -16.930 26.327 1.00 78.88 89 LYS A CA 1
ATOM 655 C C . LYS A 1 89 ? 1.358 -16.197 25.975 1.00 78.88 89 LYS A C 1
ATOM 657 O O . LYS A 1 89 ? 1.191 -15.029 26.324 1.00 78.88 89 LYS A O 1
ATOM 662 N N . GLU A 1 90 ? 0.425 -16.916 25.360 1.00 75.00 90 GLU A N 1
ATOM 663 C CA . GLU A 1 90 ? -0.875 -16.382 24.925 1.00 75.00 90 GLU A CA 1
ATOM 664 C C . GLU A 1 90 ? -1.668 -15.747 26.080 1.00 75.00 90 GLU A C 1
ATOM 666 O O . GLU A 1 90 ? -2.289 -14.708 25.919 1.00 75.00 90 GLU A O 1
ATOM 671 N N . GLU A 1 91 ? -1.587 -16.298 27.291 1.00 79.31 91 GLU A N 1
ATOM 672 C CA . GLU A 1 91 ? -2.260 -15.749 28.481 1.00 79.31 91 GLU A CA 1
ATOM 673 C C . GLU A 1 91 ? -1.751 -14.356 28.910 1.00 79.31 91 GLU A C 1
ATOM 675 O O . GLU A 1 91 ? -2.404 -13.660 29.689 1.00 79.31 91 GLU A O 1
ATOM 680 N N . HIS A 1 92 ? -0.594 -13.940 28.390 1.00 77.00 92 HIS A N 1
ATOM 681 C CA . HIS A 1 92 ? 0.083 -12.701 28.756 1.00 77.00 92 HIS A CA 1
ATOM 682 C C . HIS A 1 92 ? 0.393 -11.795 27.569 1.00 77.00 92 HIS A C 1
ATOM 684 O O . HIS A 1 92 ? 0.843 -10.681 27.796 1.00 77.00 92 HIS A O 1
ATOM 690 N N . SER A 1 93 ? 0.181 -12.233 26.327 1.00 82.88 93 SER A N 1
ATOM 691 C CA . SER A 1 93 ? 0.522 -11.459 25.134 1.00 82.88 93 SER A CA 1
ATOM 692 C C . SER A 1 93 ? -0.341 -11.853 23.940 1.00 82.88 93 SER A C 1
ATOM 694 O O . SER A 1 93 ? -0.803 -12.987 23.832 1.00 82.88 93 SER A O 1
ATOM 696 N N . ASN A 1 94 ? -0.520 -10.910 23.021 1.00 87.69 94 ASN A N 1
ATOM 697 C CA . ASN A 1 94 ? -1.161 -11.156 21.739 1.00 87.69 94 ASN A CA 1
ATOM 698 C C . ASN A 1 94 ? -0.087 -11.235 20.649 1.00 87.69 94 ASN A C 1
ATOM 700 O O . ASN A 1 94 ? 0.675 -10.289 20.442 1.00 87.69 94 ASN A O 1
ATOM 704 N N . GLU A 1 95 ? -0.052 -12.344 19.920 1.00 90.19 95 GLU A N 1
ATOM 705 C CA . GLU A 1 95 ? 0.844 -12.520 18.778 1.00 90.19 95 GLU A CA 1
ATOM 706 C C . GLU A 1 95 ? 0.328 -11.748 17.551 1.00 90.19 95 GLU A C 1
ATOM 708 O O . GLU A 1 95 ? -0.870 -11.739 17.240 1.00 90.19 95 GLU A O 1
ATOM 713 N N . ARG A 1 96 ? 1.227 -11.076 16.835 1.00 91.00 96 ARG A N 1
ATOM 714 C CA . ARG A 1 96 ? 0.926 -10.251 15.663 1.00 91.00 96 ARG A CA 1
ATOM 715 C C . ARG A 1 96 ? 1.861 -10.596 14.526 1.00 91.00 96 ARG A C 1
ATOM 717 O O . ARG A 1 96 ? 3.073 -10.521 14.682 1.00 91.00 96 ARG A O 1
ATOM 724 N N . ASN A 1 97 ? 1.290 -10.904 13.369 1.00 93.19 97 ASN A N 1
ATOM 725 C CA . ASN A 1 97 ? 2.080 -11.026 12.157 1.00 93.19 97 ASN A CA 1
ATOM 726 C C . ASN A 1 97 ? 2.351 -9.654 11.538 1.00 93.19 97 ASN A C 1
ATOM 728 O O . ASN A 1 97 ? 1.479 -8.781 11.509 1.00 93.19 97 ASN A O 1
ATOM 732 N N . THR A 1 98 ? 3.581 -9.480 11.065 1.00 91.75 98 THR A N 1
ATOM 733 C CA . THR A 1 98 ? 4.055 -8.234 10.469 1.00 91.75 98 THR A CA 1
ATOM 734 C C . THR A 1 98 ? 3.411 -8.012 9.107 1.00 91.75 98 THR A C 1
ATOM 736 O O . THR A 1 98 ? 3.552 -8.831 8.200 1.00 91.75 98 THR A O 1
ATOM 739 N N . LYS A 1 99 ? 2.729 -6.876 8.948 1.00 93.00 99 LYS A N 1
ATOM 740 C CA . LYS A 1 99 ? 2.087 -6.466 7.693 1.00 93.00 99 LYS A CA 1
ATOM 741 C C . LYS A 1 99 ? 3.058 -5.732 6.771 1.00 93.00 99 LYS A C 1
ATOM 743 O O . LYS A 1 99 ? 4.024 -5.140 7.232 1.00 93.00 99 LYS A O 1
ATOM 748 N N . HIS A 1 100 ? 2.778 -5.713 5.473 1.00 94.50 100 HIS A N 1
ATOM 749 C CA . HIS A 1 100 ? 3.513 -4.852 4.546 1.00 94.50 100 HIS A CA 1
ATOM 750 C C . HIS A 1 100 ? 3.114 -3.375 4.695 1.00 94.50 100 HIS A C 1
ATOM 752 O O . HIS A 1 100 ? 2.024 -3.068 5.171 1.00 94.50 100 HIS A O 1
ATOM 758 N N . VAL A 1 101 ? 3.967 -2.461 4.223 1.00 95.25 101 VAL A N 1
ATOM 759 C CA . VAL A 1 101 ? 3.721 -1.001 4.262 1.00 95.25 101 VAL A CA 1
ATOM 760 C C . VAL A 1 101 ? 3.403 -0.387 2.888 1.00 95.25 101 VAL A C 1
ATOM 762 O O . VAL A 1 101 ? 3.124 0.807 2.779 1.00 95.25 101 VAL A O 1
ATOM 765 N N . PHE A 1 102 ? 3.406 -1.204 1.829 1.00 95.12 102 PHE A N 1
ATOM 766 C CA . PHE A 1 102 ? 3.063 -0.799 0.459 1.00 95.12 102 PHE A CA 1
ATOM 767 C C . PHE A 1 102 ? 1.648 -0.217 0.358 1.00 95.12 102 PHE A C 1
ATOM 769 O O . PHE A 1 102 ? 0.696 -0.802 0.876 1.00 95.12 102 PHE A O 1
ATOM 776 N N . GLY A 1 103 ? 1.515 0.928 -0.321 1.00 94.94 103 GLY A N 1
ATOM 777 C CA . GLY A 1 103 ? 0.248 1.646 -0.483 1.00 94.94 103 GLY A CA 1
ATOM 778 C C . GLY A 1 103 ? -0.270 2.370 0.770 1.00 94.94 103 GLY A C 1
ATOM 779 O O . GLY A 1 103 ? -1.384 2.898 0.742 1.00 94.94 103 GLY A O 1
ATOM 780 N N . SER A 1 104 ? 0.506 2.428 1.860 1.00 96.00 104 SER A N 1
ATOM 781 C CA . SER A 1 104 ? 0.063 3.008 3.141 1.00 96.00 104 SER A CA 1
ATOM 782 C C . SER A 1 104 ? -0.388 4.470 3.038 1.00 96.00 104 SER A C 1
ATOM 784 O O . SER A 1 104 ? -1.379 4.835 3.671 1.00 96.00 104 SER A O 1
ATOM 786 N N . GLY A 1 105 ? 0.248 5.284 2.185 1.00 96.44 105 GLY A N 1
ATOM 787 C CA . GLY A 1 105 ? -0.144 6.684 1.978 1.00 96.44 105 GLY A CA 1
ATOM 788 C 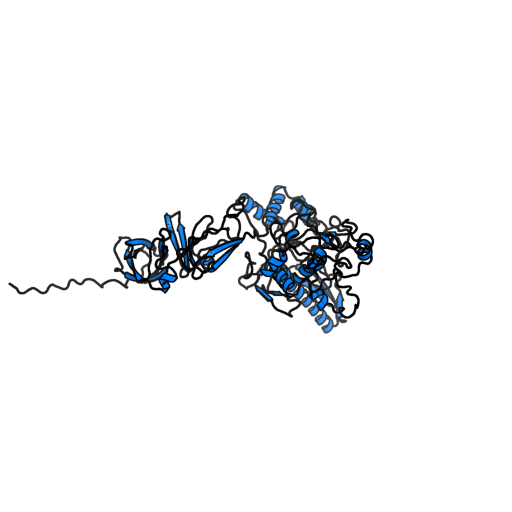C . GLY A 1 105 ? -1.586 6.833 1.480 1.00 96.44 105 GLY A C 1
ATOM 789 O O . GLY A 1 105 ? -2.316 7.709 1.936 1.00 96.44 105 GLY A O 1
ATOM 790 N N . GLY A 1 106 ? -2.046 5.928 0.609 1.00 97.31 106 GLY A N 1
ATOM 791 C CA . GLY A 1 106 ? -3.438 5.905 0.150 1.00 97.31 106 GLY A CA 1
ATOM 792 C C . GLY A 1 106 ? -4.429 5.501 1.248 1.00 97.31 106 GLY A C 1
ATOM 793 O O . GLY A 1 106 ? -5.531 6.047 1.302 1.00 97.31 106 GLY A O 1
ATOM 794 N N . LEU A 1 107 ? -4.044 4.581 2.142 1.00 97.62 107 LEU A N 1
ATOM 795 C CA . LEU A 1 107 ? -4.884 4.166 3.276 1.00 97.62 107 LEU A CA 1
ATOM 796 C C . LEU A 1 107 ? -5.067 5.294 4.292 1.00 97.62 107 LEU A C 1
ATOM 798 O O . LEU A 1 107 ? -6.186 5.514 4.755 1.00 97.62 107 LEU A O 1
ATOM 802 N N . GLU A 1 108 ? -3.993 6.020 4.609 1.00 97.12 108 GLU A N 1
ATOM 803 C CA . GLU A 1 108 ? -4.070 7.174 5.505 1.00 97.12 108 GLU A CA 1
ATOM 804 C C . GLU A 1 108 ? -4.960 8.271 4.914 1.00 97.12 108 GLU A C 1
ATOM 806 O O . GLU A 1 108 ? -5.895 8.708 5.579 1.00 97.12 108 GLU A O 1
ATOM 811 N N . LEU A 1 109 ? -4.785 8.631 3.637 1.00 97.44 109 LEU A N 1
ATOM 812 C CA . LEU A 1 109 ? -5.639 9.634 2.984 1.00 97.44 109 LEU A CA 1
ATOM 813 C C . LEU A 1 109 ? -7.127 9.246 2.982 1.00 97.44 109 LEU A C 1
ATOM 815 O O . LEU A 1 109 ? -7.993 10.091 3.230 1.00 97.44 109 LEU A O 1
ATOM 819 N N . LEU A 1 110 ? -7.449 7.970 2.737 1.00 98.12 110 LEU A N 1
ATOM 820 C CA . LEU A 1 110 ? -8.824 7.478 2.858 1.00 98.12 110 LEU A CA 1
ATOM 821 C C . LEU A 1 110 ? -9.358 7.655 4.282 1.00 98.12 110 LEU A C 1
ATOM 823 O O . LEU A 1 110 ? -10.469 8.162 4.458 1.00 98.12 110 LEU A O 1
ATOM 827 N N . ALA A 1 111 ? -8.576 7.247 5.282 1.00 97.56 111 ALA A N 1
ATOM 828 C CA . ALA A 1 111 ? -8.951 7.338 6.684 1.00 97.56 111 ALA A CA 1
ATOM 829 C C . ALA A 1 111 ? -9.145 8.792 7.137 1.00 97.56 111 ALA A C 1
ATOM 831 O O . ALA A 1 111 ? -10.135 9.091 7.809 1.00 97.56 111 ALA A O 1
ATOM 832 N N . GLU A 1 112 ? -8.272 9.709 6.725 1.00 96.12 112 GLU A N 1
ATOM 833 C CA . GLU A 1 112 ? -8.383 11.143 7.000 1.00 96.12 112 GLU A CA 1
ATOM 834 C C . GLU A 1 112 ? -9.665 11.737 6.402 1.00 96.12 112 GLU A C 1
ATOM 836 O O . GLU A 1 112 ? -10.433 12.406 7.097 1.00 96.12 112 GLU A O 1
ATOM 841 N N . GLU A 1 113 ? -9.952 11.462 5.126 1.00 97.81 113 GLU A N 1
ATOM 842 C CA . GLU A 1 113 ? -11.147 11.981 4.450 1.00 97.81 113 GLU A CA 1
ATOM 843 C C . GLU A 1 113 ? -12.440 11.397 5.037 1.00 97.81 113 GLU A C 1
ATOM 845 O O . GLU A 1 113 ? -13.442 12.105 5.204 1.00 97.81 113 GLU A O 1
ATOM 850 N N . MET A 1 114 ? -12.430 10.110 5.397 1.00 98.31 114 MET A N 1
ATOM 851 C CA . MET A 1 114 ? -13.552 9.479 6.091 1.00 98.31 114 MET A CA 1
ATOM 852 C C . MET A 1 114 ? -13.744 10.074 7.489 1.00 98.31 114 MET A C 1
ATOM 854 O O . MET A 1 114 ? -14.868 10.434 7.839 1.00 98.31 114 MET A O 1
ATOM 858 N N . THR A 1 115 ? -12.664 10.266 8.247 1.00 97.94 115 THR A N 1
ATOM 859 C CA . THR A 1 115 ? -12.679 10.912 9.567 1.00 97.94 115 THR A CA 1
ATOM 860 C C . THR A 1 115 ? -13.261 12.318 9.482 1.00 97.94 115 THR A C 1
ATOM 862 O O . THR A 1 115 ? -14.224 12.630 10.185 1.00 97.94 115 THR A O 1
ATOM 865 N N . ALA A 1 116 ? -12.762 13.151 8.565 1.00 96.94 116 ALA A N 1
ATOM 866 C CA . ALA A 1 116 ? -13.263 14.507 8.356 1.00 96.94 116 ALA A CA 1
ATOM 867 C C . ALA A 1 116 ? -14.774 14.515 8.069 1.00 96.94 116 ALA A C 1
ATOM 869 O O . ALA A 1 116 ? -15.520 15.332 8.618 1.00 96.94 116 ALA A O 1
ATOM 870 N N . LYS A 1 117 ? -15.261 13.558 7.266 1.00 98.00 117 LYS A N 1
ATOM 871 C CA . LYS A 1 117 ? -16.692 13.414 6.979 1.00 98.00 117 LYS A CA 1
ATOM 872 C C . LYS A 1 117 ? -17.508 13.038 8.218 1.00 98.00 117 LYS A C 1
ATOM 874 O O . LYS A 1 117 ? -18.570 13.627 8.432 1.00 98.00 117 LYS A O 1
ATOM 879 N N . LEU A 1 118 ? -17.047 12.078 9.019 1.00 98.31 118 LEU A N 1
ATOM 880 C CA . LEU A 1 118 ? -17.750 11.638 10.228 1.00 98.31 118 LEU A CA 1
ATOM 881 C C . LEU A 1 118 ? -17.788 12.743 11.297 1.00 98.31 118 LEU A C 1
ATOM 883 O O . LEU A 1 118 ? -18.855 13.009 11.858 1.00 98.31 118 LEU A O 1
ATOM 887 N N . GLN A 1 119 ? -16.677 13.457 11.505 1.00 97.19 119 GLN A N 1
ATOM 888 C CA . GLN A 1 119 ? -16.622 14.625 12.394 1.00 97.19 119 GLN A CA 1
ATOM 889 C C . GLN A 1 119 ? -17.569 15.735 11.932 1.00 97.19 119 GLN A C 1
ATOM 891 O O . GLN A 1 119 ? -18.296 16.313 12.741 1.00 97.19 119 GLN A O 1
ATOM 896 N N . ALA A 1 120 ? -17.627 16.007 10.625 1.00 97.75 120 ALA A N 1
ATOM 897 C CA . ALA A 1 120 ? -18.553 16.994 10.079 1.00 97.75 120 ALA A CA 1
ATOM 898 C C . ALA A 1 120 ? -20.021 16.617 10.349 1.00 97.75 120 ALA A C 1
ATOM 900 O O . ALA A 1 120 ? -20.809 17.484 10.725 1.00 97.75 120 ALA A O 1
ATOM 901 N N . ILE A 1 121 ? -20.394 15.336 10.217 1.00 98.19 121 ILE A N 1
ATOM 902 C CA . ILE A 1 121 ? -21.751 14.855 10.538 1.00 98.19 121 ILE A CA 1
ATOM 903 C C . ILE A 1 121 ? -22.065 15.049 12.027 1.00 98.19 121 ILE A C 1
ATOM 905 O O . ILE A 1 121 ? -23.149 15.532 12.364 1.00 98.19 121 ILE A O 1
ATOM 909 N N . LYS A 1 122 ? -21.121 14.714 12.915 1.00 97.75 122 LYS A N 1
ATOM 910 C CA . LYS A 1 122 ? -21.250 14.941 14.361 1.00 97.75 122 LYS A CA 1
ATOM 911 C C . LYS A 1 122 ? -21.472 16.421 14.675 1.00 97.75 122 LYS A C 1
ATOM 913 O O . LYS A 1 122 ? -22.442 16.758 15.350 1.00 97.75 122 LYS A O 1
ATOM 918 N N . ASN A 1 123 ? -20.638 17.305 14.129 1.00 97.19 123 ASN A N 1
ATOM 919 C CA . ASN A 1 123 ? -20.742 18.748 14.355 1.00 97.19 123 ASN A CA 1
ATOM 920 C C . ASN A 1 123 ? -22.067 19.313 13.823 1.00 97.19 123 ASN A C 1
ATOM 922 O O . ASN A 1 123 ? -22.736 20.070 14.520 1.00 97.19 123 ASN A O 1
ATOM 926 N N . GLN A 1 124 ? -22.510 18.877 12.640 1.00 97.50 124 GLN A N 1
ATOM 927 C CA . GLN A 1 124 ? -23.821 19.248 12.096 1.00 97.50 124 GLN A CA 1
ATOM 928 C C . GLN A 1 124 ? -24.977 18.799 12.999 1.00 97.50 124 GLN A C 1
ATOM 930 O O . GLN A 1 124 ? -25.931 19.555 13.185 1.00 97.50 124 GLN A O 1
ATOM 935 N N . ALA A 1 125 ? -24.906 17.591 13.570 1.00 97.62 125 ALA A N 1
ATOM 936 C CA . ALA A 1 125 ? -25.916 17.097 14.503 1.00 97.62 125 ALA A CA 1
ATOM 937 C C . ALA A 1 125 ? -25.968 17.947 15.782 1.00 97.62 125 ALA A C 1
ATOM 939 O O . ALA A 1 125 ? -27.059 18.320 16.209 1.00 97.62 125 ALA A O 1
ATOM 940 N N . ILE A 1 126 ? -24.807 18.306 16.344 1.00 97.69 126 ILE A N 1
ATOM 941 C CA . ILE A 1 126 ? -24.696 19.176 17.526 1.00 97.69 126 ILE A CA 1
ATOM 942 C C . ILE A 1 126 ? -25.300 20.554 17.234 1.00 97.69 126 ILE A C 1
ATOM 944 O O . ILE A 1 126 ? -26.197 20.994 17.951 1.00 97.69 126 ILE A O 1
ATOM 948 N N . THR A 1 127 ? -24.874 21.215 16.151 1.00 97.31 127 THR A N 1
ATOM 949 C CA . THR A 1 127 ? -25.383 22.543 15.774 1.00 97.31 127 THR A CA 1
ATOM 950 C C . THR A 1 127 ? -26.893 22.520 15.541 1.00 97.31 127 THR A C 1
ATOM 952 O O . THR A 1 127 ? -27.615 23.393 16.025 1.00 97.31 127 THR A O 1
ATOM 955 N N . GLN A 1 128 ? -27.404 21.502 14.842 1.00 97.31 128 GLN A N 1
ATOM 956 C CA . GLN A 1 128 ? -28.837 21.379 14.595 1.00 97.31 128 GLN A CA 1
ATOM 957 C C . GLN A 1 128 ? -29.619 21.113 15.888 1.00 97.31 128 GLN A C 1
ATOM 959 O O . GLN A 1 128 ? -30.673 21.717 16.096 1.00 97.31 128 GLN A O 1
ATOM 964 N N . SER A 1 129 ? -29.106 20.254 16.768 1.00 97.88 129 SER A N 1
ATOM 965 C CA . SER A 1 129 ? -29.731 19.948 18.057 1.00 97.88 129 SER A CA 1
ATOM 966 C C . SER A 1 129 ? -29.824 21.188 18.944 1.00 97.88 129 SER A C 1
ATOM 968 O O . SER A 1 129 ? -30.897 21.493 19.466 1.00 97.88 129 SER A O 1
ATOM 970 N N . ALA A 1 130 ? -28.745 21.973 19.018 1.00 96.50 130 ALA A N 1
ATOM 971 C CA . ALA A 1 130 ? -28.727 23.247 19.731 1.00 96.50 130 ALA A CA 1
ATOM 972 C C . ALA A 1 130 ? -29.739 24.251 19.148 1.00 96.50 130 ALA A C 1
ATOM 974 O O . ALA A 1 130 ? -30.498 24.865 19.891 1.00 96.50 130 ALA A O 1
ATOM 975 N N . SER A 1 131 ? -29.811 24.379 17.816 1.00 96.56 131 SER A N 1
ATOM 976 C CA . SER A 1 131 ? -30.727 25.331 17.163 1.00 96.56 131 SER A CA 1
ATOM 977 C C . SER A 1 131 ? -32.212 24.961 17.280 1.00 96.56 131 SER A C 1
ATOM 979 O O . SER A 1 131 ? -33.070 25.839 17.286 1.00 96.56 131 SER A O 1
ATOM 981 N N . THR A 1 132 ? -32.532 23.665 17.357 1.00 96.81 132 THR A N 1
ATOM 982 C CA . THR A 1 132 ? -33.920 23.170 17.370 1.00 96.81 132 THR A CA 1
ATOM 983 C C . THR A 1 132 ? -34.436 22.846 18.769 1.00 96.81 132 THR A C 1
ATOM 985 O O . THR A 1 132 ? -35.640 22.638 18.934 1.00 96.81 132 THR A O 1
ATOM 988 N N . GLY A 1 133 ? -33.548 22.765 19.766 1.00 96.44 133 GLY A N 1
ATOM 989 C CA . GLY A 1 133 ? -33.880 22.339 21.125 1.00 96.44 133 GLY A CA 1
ATOM 990 C C . GLY A 1 133 ? -34.343 20.880 21.220 1.00 96.44 133 GLY A C 1
ATOM 991 O O . GLY A 1 133 ? -34.987 20.510 22.199 1.00 96.44 133 GLY A O 1
ATOM 992 N N . LYS A 1 134 ? -34.062 20.046 20.208 1.00 96.94 134 LYS A N 1
ATOM 993 C CA . LYS A 1 134 ? -34.491 18.639 20.136 1.00 96.94 134 LYS A CA 1
ATOM 994 C C . LYS A 1 134 ? -33.303 17.718 19.855 1.00 96.94 134 LYS A C 1
ATOM 996 O O . LYS A 1 134 ? -32.431 18.117 19.091 1.00 96.94 134 LYS A O 1
ATOM 1001 N N . PRO A 1 135 ? -33.296 16.476 20.377 1.00 97.44 135 PRO A N 1
ATOM 1002 C CA . PRO A 1 135 ? -32.298 15.483 19.996 1.00 97.44 135 PRO A CA 1
ATOM 1003 C C . PRO A 1 135 ? -32.300 15.218 18.485 1.00 97.44 135 PRO A C 1
ATOM 1005 O O . PRO A 1 135 ? -33.357 15.004 17.887 1.00 97.44 135 PRO A O 1
ATOM 1008 N N . ILE A 1 136 ? -31.116 15.195 17.872 1.00 98.38 136 ILE A N 1
ATOM 1009 C CA . ILE A 1 136 ? -30.932 14.978 16.434 1.00 98.38 136 ILE A CA 1
ATOM 1010 C C . ILE A 1 136 ? -30.148 13.693 16.200 1.00 98.38 136 ILE A C 1
ATOM 1012 O O . ILE A 1 136 ? -28.971 13.598 16.547 1.00 98.38 136 ILE A O 1
ATOM 1016 N N . ARG A 1 137 ? -30.787 12.719 15.542 1.00 98.06 137 ARG A N 1
ATOM 1017 C CA . ARG A 1 137 ? -30.136 11.495 15.060 1.00 98.06 137 ARG A CA 1
ATOM 1018 C C . ARG A 1 137 ? -29.598 11.697 13.645 1.00 98.06 137 ARG A C 1
ATOM 1020 O O . ARG A 1 137 ? -30.332 12.162 12.771 1.00 98.06 137 ARG A O 1
ATOM 1027 N N . ARG A 1 138 ? -28.344 11.318 13.390 1.00 97.94 138 ARG A N 1
ATOM 1028 C CA . ARG A 1 138 ? -27.739 11.351 12.046 1.00 97.94 138 ARG A CA 1
ATOM 1029 C C . ARG A 1 138 ? -27.067 10.018 11.704 1.00 97.94 138 ARG A C 1
ATOM 1031 O O . ARG A 1 138 ? -26.324 9.500 12.538 1.00 97.94 138 ARG A O 1
ATOM 1038 N N . PRO A 1 139 ? -27.296 9.471 10.494 1.00 98.12 139 PRO A N 1
ATOM 1039 C CA . PRO A 1 139 ? -26.548 8.315 10.018 1.00 98.12 139 PRO A CA 1
ATOM 1040 C C . PRO A 1 139 ? -25.095 8.704 9.728 1.00 98.12 139 PRO A C 1
ATOM 1042 O O . PRO A 1 139 ? -24.825 9.784 9.199 1.00 98.12 139 PRO A O 1
ATOM 1045 N N . LEU A 1 140 ? -24.170 7.806 10.046 1.00 98.38 140 LEU A N 1
ATOM 1046 C CA . LEU A 1 140 ? -22.739 7.966 9.831 1.00 98.38 140 LEU A CA 1
ATOM 1047 C C . LEU A 1 140 ? -22.324 7.162 8.603 1.00 98.38 140 LEU A C 1
ATOM 1049 O O . LEU A 1 140 ? -22.277 5.934 8.632 1.00 98.38 140 LEU A O 1
ATOM 1053 N N . LYS A 1 141 ? -22.040 7.863 7.503 1.00 98.06 141 LYS A N 1
ATOM 1054 C CA . LYS A 1 141 ? -21.605 7.253 6.245 1.00 98.06 141 LYS A CA 1
ATOM 1055 C C . LYS A 1 141 ? -20.472 8.058 5.624 1.00 98.06 141 LYS A C 1
ATOM 1057 O O . LYS A 1 141 ? -20.596 9.275 5.472 1.00 98.06 141 LYS A O 1
ATOM 1062 N N . ALA A 1 142 ? -19.409 7.378 5.211 1.00 98.19 142 ALA A N 1
ATOM 1063 C CA . ALA A 1 142 ? -18.274 7.980 4.521 1.00 98.19 142 ALA A CA 1
ATOM 1064 C C . ALA A 1 142 ? -17.770 7.043 3.418 1.00 98.19 142 ALA A C 1
ATOM 1066 O O . ALA A 1 142 ? -17.697 5.839 3.625 1.00 98.19 142 ALA A O 1
ATOM 1067 N N . LYS A 1 143 ? -17.493 7.590 2.226 1.00 97.12 143 LYS A N 1
ATOM 1068 C CA . LYS A 1 143 ? -17.011 6.843 1.043 1.00 97.12 143 LYS A CA 1
ATOM 1069 C C . LYS A 1 143 ? -17.788 5.551 0.722 1.00 97.12 143 LYS A C 1
ATOM 1071 O O . LYS A 1 143 ? -17.234 4.591 0.216 1.00 97.12 143 LYS A O 1
ATOM 1076 N N . GLY A 1 144 ? -19.093 5.531 1.004 1.00 95.81 144 GLY A N 1
ATOM 1077 C CA . GLY A 1 144 ? -19.944 4.352 0.789 1.00 95.81 144 GLY A CA 1
ATOM 1078 C C . GLY A 1 144 ? -20.093 3.431 2.006 1.00 95.81 144 GLY A C 1
ATOM 1079 O O . GLY A 1 144 ? -21.099 2.730 2.078 1.00 95.81 144 GLY A O 1
ATOM 1080 N N . VAL A 1 145 ? -19.201 3.522 2.994 1.00 97.94 145 VAL A N 1
ATOM 1081 C CA . VAL A 1 145 ? -19.159 2.682 4.204 1.00 97.94 145 VAL A CA 1
ATOM 1082 C C . VAL A 1 145 ? -20.072 3.230 5.301 1.00 97.94 145 VAL A C 1
ATOM 1084 O O . VAL A 1 145 ? -20.110 4.440 5.540 1.00 97.94 145 VAL A O 1
ATOM 1087 N N . ASN A 1 146 ? -20.819 2.343 5.965 1.00 97.50 146 ASN A N 1
ATOM 1088 C CA . ASN A 1 146 ? -21.766 2.672 7.033 1.00 97.50 146 ASN A CA 1
ATOM 1089 C C . ASN A 1 146 ? -21.186 2.375 8.429 1.00 97.50 146 ASN A C 1
ATOM 1091 O O . ASN A 1 146 ? -20.844 1.229 8.736 1.00 97.50 146 ASN A O 1
ATOM 1095 N N . PHE A 1 147 ? -21.175 3.395 9.289 1.00 98.06 147 PHE A N 1
ATOM 1096 C CA . PHE A 1 147 ? -20.694 3.363 10.676 1.00 98.06 147 PHE A CA 1
ATOM 1097 C C . PHE A 1 147 ? -21.829 3.518 11.702 1.00 98.06 147 PHE A C 1
ATOM 1099 O O . PHE A 1 147 ? -21.593 3.860 12.858 1.00 98.06 147 PHE A O 1
ATOM 1106 N N . GLY A 1 148 ? -23.073 3.267 11.289 1.00 97.44 148 GLY A N 1
ATOM 1107 C CA . GLY A 1 148 ? -24.245 3.320 12.153 1.00 97.44 148 GLY A CA 1
ATOM 1108 C C . GLY A 1 148 ? -24.797 4.732 12.272 1.00 97.44 148 GLY A C 1
ATOM 1109 O O . GLY A 1 148 ? -25.041 5.406 11.268 1.00 97.44 148 GLY A O 1
ATOM 1110 N N . SER A 1 149 ? -25.045 5.192 13.494 1.00 98.00 149 SER A N 1
ATOM 1111 C CA . SER A 1 149 ? -25.581 6.535 13.725 1.00 98.00 149 SER A CA 1
ATOM 1112 C C . SER A 1 149 ? -25.198 7.091 15.086 1.00 98.00 149 SER A C 1
ATOM 1114 O O . SER A 1 149 ? -24.849 6.347 15.994 1.00 98.00 149 SER A O 1
ATOM 1116 N N . LEU A 1 150 ? -25.325 8.406 15.230 1.00 97.94 150 LEU A N 1
ATOM 1117 C CA . LEU A 1 150 ? -25.209 9.093 16.512 1.00 97.94 150 LEU A CA 1
ATOM 1118 C C . LEU A 1 150 ? -26.463 9.908 16.805 1.00 97.94 150 LEU A C 1
ATOM 1120 O O . LEU A 1 150 ? -27.220 10.248 15.888 1.00 97.94 150 LEU A O 1
ATOM 1124 N N . VAL A 1 151 ? -26.650 10.252 18.077 1.00 98.19 151 VAL A N 1
ATOM 1125 C CA . VAL A 1 151 ? -27.677 11.195 18.532 1.00 98.19 151 VAL A CA 1
ATOM 1126 C C . VAL A 1 151 ? -27.003 12.326 19.296 1.00 98.19 151 VAL A C 1
ATOM 1128 O O . VAL A 1 151 ? -26.384 12.081 20.325 1.00 98.19 151 VAL A O 1
ATOM 1131 N N . ALA A 1 152 ? -27.126 13.558 18.807 1.00 97.75 152 ALA A N 1
ATOM 1132 C CA . ALA A 1 152 ? -26.712 14.751 19.542 1.00 97.75 152 ALA A CA 1
ATOM 1133 C C . ALA A 1 152 ? -27.900 15.327 20.322 1.00 97.75 152 ALA A C 1
ATOM 1135 O O . ALA A 1 152 ? -29.017 15.347 19.800 1.00 97.75 152 ALA A O 1
ATOM 1136 N N . THR A 1 153 ? -27.669 15.797 21.545 1.00 97.50 153 THR A N 1
ATOM 1137 C CA . THR A 1 153 ? -28.683 16.406 22.419 1.00 97.50 153 THR A CA 1
ATOM 1138 C C . THR A 1 153 ? -28.439 17.910 22.610 1.00 97.50 153 THR A C 1
ATOM 1140 O O . THR A 1 153 ? -27.343 18.400 22.328 1.00 97.50 153 THR A O 1
ATOM 1143 N N . PRO A 1 154 ? -29.464 18.710 22.980 1.00 95.62 154 PRO A N 1
ATOM 1144 C CA . PRO A 1 154 ? -29.341 20.177 23.027 1.00 95.62 154 PRO A CA 1
ATOM 1145 C C . PRO A 1 154 ? -28.330 20.711 24.051 1.00 95.62 154 PRO A C 1
ATOM 1147 O O . PRO A 1 154 ? -27.874 21.840 23.919 1.00 95.62 154 PRO A O 1
ATOM 1150 N N . ASP A 1 155 ? -27.970 19.901 25.045 1.00 93.81 155 ASP A N 1
ATOM 1151 C CA . ASP A 1 155 ? -26.930 20.167 26.046 1.00 93.81 155 ASP A CA 1
ATOM 1152 C C . ASP A 1 155 ? -25.496 19.932 25.525 1.00 93.81 155 ASP A C 1
ATOM 1154 O O . ASP A 1 155 ? -24.531 20.143 26.255 1.00 93.81 155 ASP A O 1
ATOM 1158 N N . GLY A 1 156 ? -25.346 19.508 24.266 1.00 90.69 156 GLY A N 1
ATOM 1159 C CA . GLY A 1 156 ? -24.059 19.256 23.620 1.00 90.69 156 GLY A CA 1
ATOM 1160 C C . GLY A 1 156 ? -23.542 17.824 23.768 1.00 90.69 156 GLY A C 1
ATOM 1161 O O . GLY A 1 156 ? -22.516 17.497 23.167 1.00 90.69 156 GLY A O 1
ATOM 1162 N N . ALA A 1 157 ? -24.237 16.950 24.506 1.00 95.00 157 ALA A N 1
ATOM 1163 C CA . ALA A 1 157 ? -23.846 15.548 24.598 1.00 95.00 157 ALA A CA 1
ATOM 1164 C C . ALA A 1 157 ? -24.101 14.801 23.274 1.00 95.00 157 ALA A C 1
ATOM 1166 O O . ALA A 1 157 ? -25.008 15.116 22.498 1.00 95.00 157 ALA A O 1
ATOM 1167 N N . VAL A 1 158 ? -23.266 13.796 22.997 1.00 96.50 158 VAL A N 1
ATOM 1168 C CA . VAL A 1 158 ? -23.385 12.941 21.810 1.00 96.50 158 VAL A CA 1
ATOM 1169 C C . VAL A 1 158 ? -23.426 11.488 22.254 1.00 96.50 158 VAL A C 1
ATOM 1171 O O . VAL A 1 158 ? -22.446 10.959 22.770 1.00 96.50 158 VAL A O 1
ATOM 1174 N N . ASN A 1 159 ? -24.561 10.836 22.027 1.00 96.69 159 ASN A N 1
ATOM 1175 C CA . ASN A 1 159 ? -24.722 9.406 22.221 1.00 96.69 159 ASN A CA 1
ATOM 1176 C C . ASN A 1 159 ? -24.219 8.655 20.978 1.00 96.69 159 ASN A C 1
ATOM 1178 O O . ASN A 1 159 ? -24.748 8.826 19.875 1.00 96.69 159 ASN A O 1
ATOM 1182 N N . THR A 1 160 ? -23.209 7.813 21.186 1.00 96.25 160 THR A N 1
ATOM 1183 C CA . THR A 1 160 ? -22.548 6.989 20.168 1.00 96.25 160 THR A CA 1
ATOM 1184 C C . THR A 1 160 ? -22.829 5.489 20.321 1.00 96.25 160 THR A C 1
ATOM 1186 O O . THR A 1 160 ? -22.142 4.680 19.713 1.00 96.25 160 THR A O 1
ATOM 1189 N N . SER A 1 161 ? -23.835 5.087 21.104 1.00 95.44 161 SER A N 1
ATOM 1190 C CA . SER A 1 161 ? -24.178 3.663 21.311 1.00 95.44 161 SER A CA 1
ATOM 1191 C C . SER A 1 161 ? -24.557 2.912 20.026 1.00 95.44 161 SER A C 1
ATOM 1193 O O . SER A 1 161 ? -24.297 1.719 19.929 1.00 95.44 161 SER A O 1
ATOM 1195 N N . ASP A 1 162 ? -25.102 3.617 19.030 1.00 96.25 162 ASP A N 1
ATOM 1196 C CA . ASP A 1 162 ? -25.426 3.078 17.701 1.00 96.25 162 ASP A CA 1
ATOM 1197 C C . ASP A 1 162 ? -24.258 3.215 16.692 1.00 96.25 162 ASP A C 1
ATOM 1199 O O . ASP A 1 162 ? -24.447 2.993 15.491 1.00 96.25 162 ASP A O 1
ATOM 1203 N N . VAL A 1 163 ? -23.066 3.637 17.132 1.00 96.88 163 VAL A N 1
ATOM 1204 C CA . VAL A 1 163 ? -21.864 3.706 16.286 1.00 96.88 163 VAL A CA 1
ATOM 1205 C C . VAL A 1 163 ? -21.252 2.315 16.185 1.00 96.88 163 VAL A C 1
ATOM 1207 O O . VAL A 1 163 ? -21.023 1.650 17.191 1.00 96.88 163 VAL A O 1
ATOM 1210 N N . VAL A 1 164 ? -20.955 1.879 14.964 1.00 96.00 164 VAL A N 1
ATOM 1211 C CA . VAL A 1 164 ? -20.420 0.539 14.688 1.00 96.00 164 VAL A CA 1
ATOM 1212 C C . VAL A 1 164 ? -19.124 0.605 13.900 1.00 96.00 164 VAL A C 1
ATOM 1214 O O . VAL A 1 164 ? -19.012 1.329 12.912 1.00 96.00 164 VAL A O 1
ATOM 1217 N N . GLY A 1 165 ? -18.159 -0.214 14.316 1.00 94.94 165 GLY A N 1
ATOM 1218 C CA . GLY A 1 165 ? -16.910 -0.455 13.596 1.00 94.94 165 GLY A CA 1
ATOM 1219 C C . GLY A 1 165 ? -15.889 0.688 13.611 1.00 94.94 165 GLY A C 1
ATOM 1220 O O . GLY A 1 165 ? -14.857 0.581 12.960 1.00 94.94 165 GLY A O 1
ATOM 1221 N N . VAL A 1 166 ? -16.138 1.751 14.376 1.00 96.00 166 VAL A N 1
ATOM 1222 C CA . VAL A 1 166 ? -15.200 2.851 14.644 1.00 96.00 166 VAL A CA 1
ATOM 1223 C C . VAL A 1 166 ? -15.287 3.234 16.121 1.00 96.00 166 VAL A C 1
ATOM 1225 O O . VAL A 1 166 ? -16.292 2.972 16.781 1.00 96.00 166 VAL A O 1
ATOM 1228 N N . SER A 1 167 ? -14.219 3.813 16.667 1.00 92.81 167 SER A N 1
ATOM 1229 C CA . SER A 1 167 ? -14.212 4.325 18.039 1.00 92.81 167 SER A CA 1
ATOM 1230 C C . SER A 1 167 ? -15.185 5.506 18.205 1.00 92.81 167 SER A C 1
ATOM 1232 O O . SER A 1 167 ? -15.553 6.173 17.240 1.00 92.81 167 SER A O 1
ATOM 1234 N N . ALA A 1 168 ? -15.599 5.791 19.446 1.00 91.88 168 ALA A N 1
ATOM 1235 C CA . ALA A 1 168 ? -16.513 6.900 19.756 1.00 91.88 168 ALA A CA 1
ATOM 1236 C C . ALA A 1 168 ? -15.932 8.291 19.424 1.00 91.88 168 ALA A C 1
ATOM 1238 O O . ALA A 1 168 ? -16.677 9.267 19.318 1.00 91.88 168 ALA A O 1
ATOM 1239 N N . ASP A 1 169 ? -14.610 8.372 19.242 1.00 92.75 169 ASP A N 1
ATOM 1240 C CA . ASP A 1 169 ? -13.924 9.550 18.717 1.00 92.75 169 ASP A CA 1
ATOM 1241 C C . ASP A 1 169 ? -14.263 9.822 17.244 1.00 92.75 169 ASP A C 1
ATOM 1243 O O . ASP A 1 169 ? -14.074 10.950 16.820 1.00 92.75 169 ASP A O 1
ATOM 1247 N N . LEU A 1 170 ? -14.831 8.857 16.506 1.00 96.25 170 LEU A N 1
ATOM 1248 C CA . LEU A 1 170 ? -15.130 8.902 15.069 1.00 96.25 170 LEU A CA 1
ATOM 1249 C C . LEU A 1 170 ? -13.894 9.102 14.176 1.00 96.25 170 LEU A C 1
ATOM 1251 O O . LEU A 1 170 ? -14.009 9.642 13.074 1.00 96.25 170 LEU A O 1
ATOM 1255 N N . ILE A 1 171 ? -12.723 8.667 14.647 1.00 95.62 171 ILE A N 1
ATOM 1256 C CA . ILE A 1 171 ? -11.480 8.652 13.873 1.00 95.62 171 ILE A CA 1
ATOM 1257 C C . ILE A 1 171 ? -11.308 7.268 13.249 1.00 95.62 171 ILE A C 1
ATOM 1259 O O . ILE A 1 171 ? -11.290 6.253 13.952 1.00 95.62 171 ILE A O 1
ATOM 1263 N N . ILE A 1 172 ? -11.174 7.228 11.924 1.00 97.06 172 ILE A N 1
ATOM 1264 C CA . ILE A 1 172 ? -10.799 6.018 11.191 1.00 97.06 172 ILE A CA 1
ATOM 1265 C C . ILE A 1 172 ? -9.302 5.795 11.384 1.00 97.06 172 ILE A C 1
ATOM 1267 O O . ILE A 1 172 ? -8.499 6.693 11.155 1.00 97.06 172 ILE A O 1
ATOM 1271 N N . LYS A 1 173 ? -8.944 4.593 11.830 1.00 95.50 173 LYS A N 1
ATOM 1272 C CA . LYS A 1 173 ? -7.582 4.221 12.216 1.00 95.50 173 LYS A CA 1
ATOM 1273 C C . LYS A 1 173 ? -7.157 3.019 11.378 1.00 95.50 173 LYS A C 1
ATOM 1275 O O . LYS A 1 173 ? -7.518 1.899 11.741 1.00 95.50 173 LYS A O 1
ATOM 1280 N N . PRO A 1 174 ? -6.496 3.233 10.227 1.00 95.81 174 PRO A N 1
ATOM 1281 C CA . PRO A 1 174 ? -6.318 2.186 9.225 1.00 95.81 174 PRO A CA 1
ATOM 1282 C C . PRO A 1 174 ? -5.205 1.193 9.584 1.00 95.81 174 PRO A C 1
ATOM 1284 O O . PRO A 1 174 ? -5.133 0.126 8.980 1.00 95.81 174 PRO A O 1
ATOM 1287 N N . PHE A 1 175 ? -4.347 1.510 10.559 1.00 95.19 175 PHE A N 1
ATOM 1288 C CA . PHE A 1 175 ? -3.159 0.713 10.857 1.00 95.19 175 PHE A CA 1
ATOM 1289 C C . PHE A 1 175 ? -3.326 -0.179 12.099 1.00 95.19 175 PHE A C 1
ATOM 1291 O O . PHE A 1 175 ? -4.008 0.160 13.076 1.00 95.19 175 PHE A O 1
ATOM 1298 N N . GLY A 1 176 ? -2.665 -1.341 12.048 1.00 91.69 176 GLY A N 1
ATOM 1299 C CA . GLY A 1 176 ? -2.749 -2.415 13.043 1.00 91.69 176 GLY A CA 1
ATOM 1300 C C . GLY A 1 176 ? -3.976 -3.323 12.873 1.00 91.69 176 GLY A C 1
ATOM 1301 O O . GLY A 1 176 ? -5.009 -2.915 12.352 1.00 91.69 176 GLY A O 1
ATOM 1302 N N . SER A 1 177 ? -3.900 -4.570 13.348 1.00 93.06 177 SER A N 1
ATOM 1303 C CA . SER A 1 177 ? -4.985 -5.565 13.198 1.00 93.06 177 SER A CA 1
ATOM 1304 C C . SER A 1 177 ? -6.279 -5.192 13.934 1.00 93.06 177 SER A C 1
ATOM 1306 O O . SER A 1 177 ? -7.357 -5.685 13.603 1.00 93.06 177 SER A O 1
ATOM 1308 N N . LYS A 1 178 ? -6.190 -4.300 14.925 1.00 93.62 178 LYS A N 1
ATOM 1309 C CA . LYS A 1 178 ? -7.340 -3.756 15.659 1.00 93.62 178 LYS A CA 1
ATOM 1310 C C . LYS A 1 178 ? -7.817 -2.407 15.130 1.00 93.62 178 LYS A C 1
ATOM 1312 O O . LYS A 1 178 ? -8.820 -1.895 15.624 1.00 93.62 178 LYS A O 1
ATOM 1317 N N . GLY A 1 179 ? -7.123 -1.827 14.148 1.00 93.69 179 GLY A N 1
ATOM 1318 C CA . GLY A 1 179 ? -7.385 -0.476 13.661 1.00 93.69 179 GLY A CA 1
ATOM 1319 C C . GLY A 1 179 ? -7.301 0.541 14.793 1.00 93.69 179 GLY A C 1
ATOM 1320 O O . GLY A 1 179 ? -8.298 1.171 15.132 1.00 93.69 179 GLY A O 1
ATOM 1321 N N . THR A 1 180 ? -6.165 0.617 15.482 1.00 91.81 180 THR A N 1
ATOM 1322 C CA . THR A 1 180 ? -5.959 1.451 16.685 1.00 91.81 180 THR A CA 1
ATOM 1323 C C . THR A 1 180 ? -5.000 2.611 16.445 1.00 91.81 180 THR A C 1
ATOM 1325 O O . THR A 1 180 ? -4.850 3.447 17.332 1.00 91.81 180 THR A O 1
ATOM 1328 N N . ILE A 1 181 ? -4.405 2.685 15.254 1.00 92.38 181 ILE A N 1
ATOM 1329 C CA . ILE A 1 181 ? -3.379 3.655 14.880 1.00 92.38 181 ILE A CA 1
ATOM 1330 C C . ILE A 1 181 ? -3.874 4.482 13.682 1.00 92.38 181 ILE A C 1
ATOM 1332 O O . ILE A 1 181 ? -4.258 3.930 12.649 1.00 92.38 181 ILE A O 1
ATOM 1336 N N . GLU A 1 182 ? -3.900 5.803 13.849 1.00 92.25 182 GLU A N 1
ATOM 1337 C CA . GLU A 1 182 ? -4.502 6.773 12.923 1.00 92.25 182 GLU A CA 1
ATOM 1338 C C . GLU A 1 182 ? -3.618 7.193 11.744 1.00 92.25 182 GLU A C 1
ATOM 1340 O O . GLU A 1 182 ? -4.157 7.506 10.688 1.00 92.25 182 GLU A O 1
ATOM 1345 N N . SER A 1 183 ? -2.293 7.179 11.901 1.00 93.56 183 SER A N 1
ATOM 1346 C CA . SER A 1 183 ? -1.348 7.706 10.907 1.00 93.56 183 SER A CA 1
ATOM 1347 C C . SER A 1 183 ? -0.096 6.846 10.784 1.00 93.56 183 SER A C 1
ATOM 1349 O O . SER A 1 183 ? 0.270 6.121 11.715 1.00 93.56 183 SER A O 1
ATOM 1351 N N . ILE A 1 184 ? 0.607 6.965 9.657 1.00 95.12 184 ILE A N 1
ATOM 1352 C CA . ILE A 1 184 ? 1.902 6.322 9.421 1.00 95.12 184 ILE A CA 1
ATOM 1353 C C . ILE A 1 184 ? 2.931 6.845 10.425 1.00 95.12 184 ILE A C 1
ATOM 1355 O O . ILE A 1 184 ? 3.727 6.061 10.938 1.00 95.12 184 ILE A O 1
ATOM 1359 N N . ARG A 1 185 ? 2.896 8.136 10.795 1.00 93.25 185 ARG A N 1
ATOM 1360 C CA . ARG A 1 185 ? 3.775 8.672 11.851 1.00 93.25 185 ARG A CA 1
ATOM 1361 C C . ARG A 1 185 ? 3.562 7.956 13.179 1.00 93.25 185 ARG A C 1
ATOM 1363 O O . ARG A 1 185 ? 4.532 7.526 13.805 1.00 93.25 185 ARG A O 1
ATOM 1370 N N . LYS A 1 186 ? 2.309 7.746 13.596 1.00 89.75 186 LYS A N 1
ATOM 1371 C CA . LYS A 1 186 ? 2.028 6.992 14.825 1.00 89.75 186 LYS A CA 1
ATOM 1372 C C . LYS A 1 186 ? 2.387 5.510 14.681 1.00 89.75 186 LYS A C 1
ATOM 1374 O O . LYS A 1 186 ? 2.917 4.911 15.614 1.00 89.75 186 LYS A O 1
ATOM 1379 N N . PHE A 1 187 ? 2.163 4.938 13.499 1.00 91.88 187 PHE A N 1
ATOM 1380 C CA . PHE A 1 187 ? 2.588 3.582 13.149 1.00 91.88 187 PHE A CA 1
ATOM 1381 C C . PHE A 1 187 ? 4.112 3.418 13.129 1.00 91.88 187 PHE A C 1
ATOM 1383 O O . PHE A 1 187 ? 4.574 2.310 13.334 1.00 91.88 187 PHE A O 1
ATOM 1390 N N . THR A 1 188 ? 4.883 4.490 12.934 1.00 93.06 188 THR A N 1
ATOM 1391 C CA . THR A 1 188 ? 6.357 4.478 12.930 1.00 93.06 188 THR A CA 1
ATOM 1392 C C . THR A 1 188 ? 6.918 4.658 14.338 1.00 93.06 188 THR A C 1
ATOM 1394 O O . THR A 1 188 ? 7.758 3.886 14.788 1.00 93.06 188 THR A O 1
ATOM 1397 N N . THR A 1 189 ? 6.418 5.654 15.070 1.00 89.25 189 THR A N 1
ATOM 1398 C CA . THR A 1 189 ? 6.898 5.976 16.425 1.00 89.25 189 THR A CA 1
ATOM 1399 C C . THR A 1 189 ? 6.570 4.898 17.453 1.00 89.25 189 THR A C 1
ATOM 1401 O O . THR A 1 189 ? 7.319 4.713 18.409 1.00 89.25 189 THR A O 1
ATOM 1404 N N . ASN A 1 190 ? 5.466 4.165 17.275 1.00 86.50 190 ASN A N 1
ATOM 1405 C CA . ASN A 1 190 ? 5.098 3.084 18.186 1.00 86.50 190 ASN A CA 1
ATOM 1406 C C . ASN A 1 190 ? 6.108 1.908 18.131 1.00 86.50 190 ASN A C 1
ATOM 1408 O O . ASN A 1 190 ? 6.624 1.564 19.191 1.00 86.50 190 ASN A O 1
ATOM 1412 N N . PRO A 1 191 ? 6.432 1.304 16.966 1.00 86.75 191 PRO A N 1
ATOM 1413 C CA . PRO A 1 191 ? 7.480 0.294 16.810 1.00 86.75 191 PRO A CA 1
ATOM 1414 C C . PRO A 1 191 ? 8.886 0.737 17.186 1.00 86.75 191 PRO A C 1
ATOM 1416 O O . PRO A 1 191 ? 9.582 -0.066 17.797 1.00 86.75 191 PRO A O 1
ATOM 1419 N N . LEU A 1 192 ? 9.293 1.978 16.878 1.00 87.19 192 LEU A N 1
ATOM 1420 C CA . LEU A 1 192 ? 10.606 2.489 17.299 1.00 87.19 192 LEU A CA 1
ATOM 1421 C C . LEU A 1 192 ? 10.803 2.250 18.802 1.00 87.19 192 LEU A C 1
ATOM 1423 O O . LEU A 1 192 ? 11.730 1.558 19.196 1.00 87.19 192 LEU A O 1
ATOM 1427 N N . VAL A 1 193 ? 9.827 2.631 19.627 1.00 80.06 193 VAL A N 1
ATOM 1428 C CA . VAL A 1 193 ? 9.889 2.403 21.081 1.00 80.06 193 VAL A CA 1
ATOM 1429 C C . VAL A 1 193 ? 9.547 0.959 21.477 1.00 80.06 193 VAL A C 1
ATOM 1431 O O . VAL A 1 193 ? 10.115 0.399 22.414 1.00 80.06 193 VAL A O 1
ATOM 1434 N N . HIS A 1 194 ? 8.547 0.343 20.841 1.00 78.00 194 HIS A N 1
ATOM 1435 C CA . HIS A 1 194 ? 8.031 -0.949 21.300 1.00 78.00 194 HIS A CA 1
ATOM 1436 C C . HIS A 1 194 ? 8.955 -2.121 20.958 1.00 78.00 194 HIS A C 1
ATOM 1438 O O . HIS A 1 194 ? 9.119 -2.999 21.810 1.00 78.00 194 HIS A O 1
ATOM 1444 N N . HIS A 1 195 ? 9.506 -2.107 19.744 1.00 81.94 195 HIS A N 1
ATOM 1445 C CA . HIS A 1 195 ? 10.262 -3.192 19.121 1.00 81.94 195 HIS A CA 1
ATOM 1446 C C . HIS A 1 195 ? 11.760 -2.927 19.126 1.00 81.94 195 HIS A C 1
ATOM 1448 O O . HIS A 1 195 ? 12.517 -3.824 19.472 1.00 81.94 195 HIS A O 1
ATOM 1454 N N . HIS A 1 196 ? 12.189 -1.703 18.816 1.00 81.81 196 HIS A N 1
ATOM 1455 C CA . HIS A 1 196 ? 13.616 -1.371 18.759 1.00 81.81 196 HIS A CA 1
ATOM 1456 C C . HIS A 1 196 ? 14.139 -0.778 20.076 1.00 81.81 196 HIS A C 1
ATOM 1458 O O . HIS A 1 196 ? 15.305 -0.959 20.400 1.00 81.81 196 HIS A O 1
ATOM 1464 N N . GLY A 1 197 ? 13.265 -0.155 20.873 1.00 78.38 197 GLY A N 1
ATOM 1465 C CA . GLY A 1 197 ? 13.694 0.636 22.029 1.00 78.38 197 GLY A CA 1
ATOM 1466 C C . GLY A 1 197 ? 14.501 1.850 21.585 1.00 78.38 197 GLY A C 1
ATOM 1467 O O . GLY A 1 197 ? 15.597 2.050 22.072 1.00 78.38 197 GLY A O 1
ATOM 1468 N N . ILE A 1 198 ? 13.969 2.547 20.579 1.00 84.38 198 ILE A N 1
ATOM 1469 C CA . ILE A 1 198 ? 14.457 3.811 20.043 1.00 84.38 198 ILE A CA 1
ATOM 1470 C C . ILE A 1 198 ? 13.387 4.870 20.319 1.00 84.38 198 ILE A C 1
ATOM 1472 O O . ILE A 1 198 ? 12.231 4.766 19.880 1.00 84.38 198 ILE A O 1
ATOM 1476 N N . GLN A 1 199 ? 13.775 5.910 21.030 1.00 83.88 199 GLN A N 1
ATOM 1477 C CA . GLN A 1 199 ? 12.977 7.031 21.463 1.00 83.88 199 GLN A CA 1
ATOM 1478 C C . GLN A 1 199 ? 12.998 8.163 20.437 1.00 83.88 199 GLN A C 1
ATOM 1480 O O . GLN A 1 199 ? 13.986 8.860 20.218 1.00 83.88 199 GLN A O 1
ATOM 1485 N N . ALA A 1 200 ? 11.836 8.401 19.826 1.00 86.62 200 ALA A N 1
ATOM 1486 C CA . ALA A 1 200 ? 11.645 9.567 18.976 1.00 86.62 200 ALA A CA 1
ATOM 1487 C C . ALA A 1 200 ? 11.521 10.859 19.804 1.00 86.62 200 ALA A C 1
ATOM 1489 O O . ALA A 1 200 ? 10.671 10.929 20.694 1.00 86.62 200 ALA A O 1
ATOM 1490 N N . ASP A 1 201 ? 12.263 11.907 19.428 1.00 84.50 201 ASP A N 1
ATOM 1491 C CA . ASP A 1 201 ? 12.277 13.231 20.083 1.00 84.50 201 ASP A CA 1
ATOM 1492 C C . ASP A 1 201 ? 10.877 13.776 20.371 1.00 84.50 201 ASP A C 1
ATOM 1494 O O . ASP A 1 201 ? 10.563 14.261 21.458 1.00 84.50 201 ASP A O 1
ATOM 1498 N N . GLU A 1 202 ? 9.998 13.679 19.375 1.00 78.31 202 GLU A N 1
ATOM 1499 C CA . GLU A 1 202 ? 8.646 14.225 19.456 1.00 78.31 202 GLU A CA 1
ATOM 1500 C C . GLU A 1 202 ? 7.793 13.591 20.547 1.00 78.31 202 GLU A C 1
ATOM 1502 O O . GLU A 1 202 ? 6.859 14.220 21.038 1.00 78.31 202 GLU A O 1
ATOM 1507 N N . ARG A 1 203 ? 8.127 12.372 20.974 1.00 75.06 203 ARG A N 1
ATOM 1508 C CA . ARG A 1 203 ? 7.434 11.723 22.081 1.00 75.06 203 ARG A CA 1
ATOM 1509 C C . ARG A 1 203 ? 7.723 12.411 23.416 1.00 75.06 203 ARG A C 1
ATOM 1511 O O . ARG A 1 203 ? 6.831 12.458 24.256 1.00 75.06 203 ARG A O 1
ATOM 1518 N N . LEU A 1 204 ? 8.930 12.946 23.594 1.00 68.31 204 LEU A N 1
ATOM 1519 C CA . LEU A 1 204 ? 9.319 13.713 24.778 1.00 68.31 204 LEU A CA 1
ATOM 1520 C C . LEU A 1 204 ? 8.875 15.176 24.670 1.00 68.31 204 LEU A C 1
ATOM 1522 O O . LEU A 1 204 ? 8.340 15.752 25.618 1.00 68.31 204 LEU A O 1
ATOM 1526 N N . GLU A 1 205 ? 9.097 15.793 23.509 1.00 68.06 205 GLU A N 1
ATOM 1527 C CA . GLU A 1 205 ? 8.888 17.229 23.313 1.00 68.06 205 GLU A CA 1
ATOM 1528 C C . GLU A 1 205 ? 7.411 17.643 23.331 1.00 68.06 205 GLU A C 1
ATOM 1530 O O . GLU A 1 205 ? 7.092 18.723 23.852 1.00 68.06 205 GLU A O 1
ATOM 1535 N N . ASP A 1 206 ? 6.530 16.807 22.768 1.00 66.44 206 ASP A N 1
ATOM 1536 C CA . ASP A 1 206 ? 5.098 17.095 22.623 1.00 66.44 206 ASP A CA 1
ATOM 1537 C C . ASP A 1 206 ? 4.264 16.602 23.815 1.00 66.44 206 ASP A C 1
ATOM 1539 O O . ASP A 1 206 ? 3.055 16.842 23.852 1.00 66.44 206 ASP A O 1
ATOM 1543 N N . ASP A 1 207 ? 4.874 15.948 24.816 1.00 61.38 207 ASP A N 1
ATOM 1544 C CA . ASP A 1 207 ? 4.140 15.504 26.000 1.00 61.38 207 ASP A CA 1
ATOM 1545 C C . ASP A 1 207 ? 3.748 16.715 26.875 1.00 61.38 207 ASP A C 1
ATOM 1547 O O . ASP A 1 207 ? 4.617 17.405 27.425 1.00 61.38 207 ASP A O 1
ATOM 1551 N N . PRO A 1 208 ? 2.442 16.975 27.087 1.00 58.47 208 PRO A N 1
ATOM 1552 C CA . PRO A 1 208 ? 1.981 18.036 27.981 1.00 58.47 208 PRO A CA 1
ATOM 1553 C C . PRO A 1 208 ? 2.409 17.844 29.450 1.00 58.47 208 PRO A C 1
ATOM 1555 O O . PRO A 1 208 ? 2.257 18.765 30.251 1.00 58.47 208 PRO A O 1
ATOM 1558 N N . LYS A 1 209 ? 2.928 16.670 29.828 1.00 55.19 209 LYS A N 1
ATOM 1559 C CA . LYS A 1 209 ? 3.435 16.333 31.166 1.00 55.19 209 LYS A CA 1
ATOM 1560 C C . LYS A 1 209 ? 4.961 16.340 31.272 1.00 55.19 209 LYS A C 1
ATOM 1562 O O . LYS A 1 209 ? 5.464 15.997 32.343 1.00 55.19 209 LYS A O 1
ATOM 1567 N N . LYS A 1 210 ? 5.695 16.749 30.231 1.00 56.28 210 LYS A N 1
ATOM 1568 C CA . LYS A 1 210 ? 7.172 16.764 30.221 1.00 56.28 210 LYS A CA 1
ATOM 1569 C C . LYS A 1 210 ? 7.814 17.525 31.391 1.00 56.28 210 LYS A C 1
ATOM 1571 O O . LYS A 1 210 ? 8.911 17.188 31.808 1.00 56.28 210 LYS A O 1
ATOM 1576 N N . GLU A 1 211 ? 7.119 18.512 31.963 1.00 49.09 211 GLU A N 1
ATOM 1577 C CA . GLU A 1 211 ? 7.603 19.307 33.106 1.00 49.09 211 GLU A CA 1
ATOM 1578 C C . GLU A 1 211 ? 7.233 18.723 34.487 1.00 49.09 211 GLU A C 1
ATOM 1580 O O . GLU A 1 211 ? 7.695 19.220 35.511 1.00 49.09 211 GLU A O 1
ATOM 1585 N N . ILE A 1 212 ? 6.383 17.690 34.552 1.00 47.66 212 ILE A N 1
ATOM 1586 C CA . ILE A 1 212 ? 5.739 17.248 35.807 1.00 47.66 212 ILE A CA 1
ATOM 1587 C C . ILE A 1 212 ? 6.489 16.082 36.481 1.00 47.66 212 ILE A C 1
ATOM 1589 O O . ILE A 1 212 ? 6.283 15.828 37.669 1.00 47.66 212 ILE A O 1
ATOM 1593 N N . HIS A 1 213 ? 7.403 15.399 35.785 1.00 45.19 213 HIS A N 1
ATOM 1594 C CA . HIS A 1 213 ? 8.130 14.247 36.329 1.00 45.19 213 HIS A CA 1
ATOM 1595 C C . HIS A 1 213 ? 9.652 14.498 36.419 1.00 45.19 213 HIS A C 1
ATOM 1597 O O . HIS A 1 213 ? 10.338 14.410 35.408 1.00 45.19 213 HIS A O 1
ATOM 1603 N N . PRO A 1 214 ? 10.209 14.764 37.624 1.00 38.97 214 PRO A N 1
ATOM 1604 C CA . PRO A 1 214 ? 11.654 14.956 37.834 1.00 38.97 214 PRO A CA 1
ATOM 1605 C C . PRO A 1 214 ? 12.473 13.653 37.772 1.00 38.97 214 PRO A C 1
ATOM 1607 O O . PRO A 1 214 ? 13.697 13.687 37.842 1.00 38.97 214 PRO A O 1
ATOM 1610 N N . PHE A 1 215 ? 11.800 12.510 37.650 1.00 44.06 215 PHE A N 1
ATOM 1611 C CA . PHE A 1 215 ? 12.385 11.249 37.209 1.00 44.06 215 PHE A CA 1
ATOM 1612 C C . PHE A 1 215 ? 11.909 11.060 35.781 1.00 44.06 215 PHE A C 1
ATOM 1614 O O . PHE A 1 215 ? 10.696 11.089 35.576 1.00 44.06 215 PHE A O 1
ATOM 1621 N N . HIS A 1 216 ? 12.810 10.890 34.820 1.00 51.69 216 HIS A N 1
ATOM 1622 C CA . HIS A 1 216 ? 12.462 10.633 33.431 1.00 51.69 216 HIS A CA 1
ATOM 1623 C C . HIS A 1 216 ? 11.674 9.308 33.293 1.00 51.69 216 HIS A C 1
ATOM 1625 O O . HIS A 1 216 ? 12.207 8.286 32.900 1.00 51.69 216 HIS A O 1
ATOM 1631 N N . GLN A 1 217 ? 10.388 9.274 33.655 1.00 49.00 217 GLN A N 1
ATOM 1632 C CA . GLN A 1 217 ? 9.555 8.071 33.505 1.00 49.00 217 GLN A CA 1
ATOM 1633 C C . GLN A 1 217 ? 9.337 7.733 32.028 1.00 49.00 217 GLN A C 1
ATOM 1635 O O . GLN A 1 217 ? 8.978 6.609 31.710 1.00 49.00 217 GLN A O 1
ATOM 1640 N N . TRP A 1 218 ? 9.569 8.706 31.146 1.00 55.66 218 TRP A N 1
ATOM 1641 C CA . TRP A 1 218 ? 9.428 8.581 29.704 1.00 55.66 218 TRP A CA 1
ATOM 1642 C C . TRP A 1 218 ? 10.751 8.349 28.976 1.00 55.66 218 TRP A C 1
ATOM 1644 O O . TRP A 1 218 ? 10.683 8.004 27.808 1.00 55.66 218 TRP A O 1
ATOM 1654 N N . ASP A 1 219 ? 11.894 8.499 29.649 1.00 63.00 219 ASP A N 1
ATOM 1655 C CA . ASP A 1 219 ? 13.187 7.951 29.213 1.00 63.00 219 ASP A CA 1
ATOM 1656 C C . ASP A 1 219 ? 13.059 6.431 29.326 1.00 63.00 219 ASP A C 1
ATOM 1658 O O . ASP A 1 219 ? 12.563 5.900 30.330 1.00 63.00 219 ASP A O 1
ATOM 1662 N N . ASP A 1 220 ? 13.389 5.725 28.253 1.00 65.75 220 ASP A N 1
ATOM 1663 C CA . ASP A 1 220 ? 13.369 4.265 28.233 1.00 65.75 220 ASP A CA 1
ATOM 1664 C C . ASP A 1 220 ? 14.382 3.638 29.193 1.00 65.75 220 ASP A C 1
ATOM 1666 O O . ASP A 1 220 ? 14.251 2.461 29.564 1.00 65.75 220 ASP A O 1
ATOM 1670 N N . GLY A 1 221 ? 15.273 4.468 29.730 1.00 65.81 221 GLY A N 1
ATOM 1671 C CA . GLY A 1 221 ? 16.135 4.195 30.859 1.00 65.81 221 GLY A CA 1
ATOM 1672 C C . GLY A 1 221 ? 17.410 3.487 30.443 1.00 65.81 221 GLY A C 1
ATOM 1673 O O . GLY A 1 221 ? 18.013 2.824 31.292 1.00 65.81 221 GLY A O 1
ATOM 1674 N N . ASP A 1 222 ? 17.779 3.580 29.167 1.00 68.31 222 ASP A N 1
ATOM 1675 C CA . ASP A 1 222 ? 19.022 3.045 28.619 1.00 68.31 222 ASP A CA 1
ATOM 1676 C C . ASP A 1 222 ? 20.175 4.074 28.647 1.00 68.31 222 ASP A C 1
ATOM 1678 O O . ASP A 1 222 ? 21.345 3.695 28.546 1.00 68.31 222 ASP A O 1
ATOM 1682 N N . GLY A 1 223 ? 19.858 5.344 28.930 1.00 71.81 223 GLY A N 1
ATOM 1683 C CA . GLY A 1 223 ? 20.818 6.424 29.143 1.00 71.81 223 GLY A CA 1
ATOM 1684 C C . GLY A 1 223 ? 21.226 7.177 27.878 1.00 71.81 223 GLY A C 1
ATOM 1685 O O . GLY A 1 223 ? 22.159 7.984 27.959 1.00 71.81 223 GLY A O 1
ATOM 1686 N N . TYR A 1 224 ? 20.554 6.938 26.752 1.00 76.44 224 TYR A N 1
ATOM 1687 C CA . TYR A 1 224 ? 20.728 7.687 25.514 1.00 76.44 224 TYR A CA 1
ATOM 1688 C C . TYR A 1 224 ? 19.566 8.673 25.316 1.00 76.44 224 TYR A C 1
ATOM 1690 O O . TYR A 1 224 ? 18.427 8.430 25.699 1.00 76.44 224 TYR A O 1
ATOM 1698 N N . ASP A 1 225 ? 19.866 9.849 24.768 1.00 74.62 225 ASP A N 1
ATOM 1699 C CA . ASP A 1 225 ? 18.870 10.848 24.393 1.00 74.62 225 ASP A CA 1
ATOM 1700 C C . ASP A 1 225 ? 18.945 11.134 22.889 1.00 74.62 225 ASP A C 1
ATOM 1702 O O . ASP A 1 225 ? 19.942 10.853 22.223 1.00 74.62 225 ASP A O 1
ATOM 1706 N N . HIS A 1 226 ? 17.866 11.695 22.339 1.00 77.88 226 HIS A N 1
ATOM 1707 C CA . HIS A 1 226 ? 17.805 12.128 20.940 1.00 77.88 226 HIS A CA 1
ATOM 1708 C C . HIS A 1 226 ? 18.083 11.033 19.891 1.00 77.88 226 HIS A C 1
ATOM 1710 O O . HIS A 1 226 ? 18.719 11.273 18.864 1.00 77.88 226 HIS A O 1
ATOM 1716 N N . GLU A 1 227 ? 17.565 9.833 20.142 1.00 86.31 227 GLU A N 1
ATOM 1717 C CA . GLU A 1 227 ? 17.849 8.615 19.376 1.00 86.31 227 GLU A CA 1
ATOM 1718 C C . GLU A 1 227 ? 17.216 8.604 17.977 1.00 86.31 227 GLU A C 1
ATOM 1720 O O . GLU A 1 227 ? 17.836 8.194 16.996 1.00 86.31 227 GLU A O 1
ATOM 1725 N N . ALA A 1 228 ? 15.984 9.109 17.853 1.00 89.69 228 ALA A N 1
ATOM 1726 C CA . ALA A 1 228 ? 15.341 9.337 16.563 1.00 89.69 228 ALA A CA 1
ATOM 1727 C C . ALA A 1 228 ? 14.802 10.764 16.460 1.00 89.69 228 ALA A C 1
ATOM 1729 O O . ALA A 1 228 ? 13.805 11.136 17.089 1.00 89.69 228 ALA A O 1
ATOM 1730 N N . THR A 1 229 ? 15.410 11.568 15.588 1.00 90.81 229 THR A N 1
ATOM 1731 C CA . THR A 1 229 ? 14.972 12.952 15.420 1.00 90.81 229 THR A CA 1
ATOM 1732 C C . THR A 1 229 ? 13.620 13.030 14.717 1.00 90.81 229 THR A C 1
ATOM 1734 O O . THR A 1 229 ? 13.207 12.134 13.971 1.00 90.81 229 THR A O 1
ATOM 1737 N N . ARG A 1 230 ? 12.931 14.173 14.835 1.00 88.94 230 ARG A N 1
ATOM 1738 C CA . ARG A 1 230 ? 11.739 14.439 14.003 1.00 88.94 230 ARG A CA 1
ATOM 1739 C C . ARG A 1 230 ? 12.026 14.304 12.508 1.00 88.94 230 ARG A C 1
ATOM 1741 O O . ARG A 1 230 ? 11.126 13.929 11.754 1.00 88.94 230 ARG A O 1
ATOM 1748 N N . GLY A 1 231 ? 13.247 14.622 12.074 1.00 90.88 231 GLY A N 1
ATOM 1749 C CA . GLY A 1 231 ? 13.688 14.468 10.688 1.00 90.88 231 GLY A CA 1
ATOM 1750 C C . GLY A 1 231 ? 13.747 13.003 10.259 1.00 90.88 231 GLY A C 1
ATOM 1751 O O . GLY A 1 231 ? 13.241 12.670 9.186 1.00 90.88 231 GLY A O 1
ATOM 1752 N N . ASP A 1 232 ? 14.267 12.131 11.121 1.00 93.19 232 ASP A N 1
ATOM 1753 C CA . ASP A 1 232 ? 14.362 10.688 10.873 1.00 93.19 232 ASP A CA 1
ATOM 1754 C C . ASP A 1 232 ? 12.977 10.050 10.784 1.00 93.19 232 ASP A C 1
ATOM 1756 O O . ASP A 1 232 ? 12.666 9.362 9.807 1.00 93.19 232 ASP A O 1
ATOM 1760 N N . VAL A 1 233 ? 12.089 10.381 11.729 1.00 93.50 233 VAL A N 1
ATOM 1761 C CA . VAL A 1 233 ? 10.693 9.921 11.687 1.00 93.50 233 VAL A CA 1
ATOM 1762 C C . VAL A 1 233 ? 9.993 10.433 10.426 1.00 93.50 233 VAL A C 1
ATOM 1764 O O . VAL A 1 233 ? 9.338 9.663 9.730 1.00 93.50 233 VAL A O 1
ATOM 1767 N N . THR A 1 234 ? 10.182 11.706 10.060 1.00 92.94 234 THR A N 1
ATOM 1768 C CA . THR A 1 234 ? 9.628 12.263 8.810 1.00 92.94 234 THR A CA 1
ATOM 1769 C C . THR A 1 234 ? 10.122 11.489 7.587 1.00 92.94 234 THR A C 1
ATOM 1771 O O . THR A 1 234 ? 9.340 11.166 6.692 1.00 92.94 234 THR A O 1
ATOM 1774 N N . ALA A 1 235 ? 11.414 11.160 7.532 1.00 93.88 235 ALA A N 1
ATOM 1775 C CA . ALA A 1 235 ? 11.994 10.418 6.422 1.00 93.88 235 ALA A CA 1
ATOM 1776 C C . ALA A 1 235 ? 11.415 8.997 6.317 1.00 93.88 235 ALA A C 1
ATOM 1778 O O . ALA A 1 235 ? 11.055 8.582 5.210 1.00 93.88 235 ALA A O 1
ATOM 1779 N N . LEU A 1 236 ? 11.280 8.288 7.444 1.00 95.06 236 LEU A N 1
ATOM 1780 C CA . LEU A 1 236 ? 10.644 6.968 7.529 1.00 95.06 236 LEU A CA 1
ATOM 1781 C C . LEU A 1 236 ? 9.173 7.006 7.098 1.00 95.06 236 LEU A C 1
ATOM 1783 O O . LEU A 1 236 ? 8.732 6.127 6.355 1.00 95.06 236 LEU A O 1
ATOM 1787 N N . VAL A 1 237 ? 8.419 8.025 7.519 1.00 95.38 237 VAL A N 1
ATOM 1788 C CA . VAL A 1 237 ? 7.013 8.200 7.127 1.00 95.38 237 VAL A CA 1
ATOM 1789 C C . VAL A 1 237 ? 6.894 8.433 5.626 1.00 95.38 237 VAL A C 1
ATOM 1791 O O . VAL A 1 237 ? 6.122 7.742 4.966 1.00 95.38 237 VAL A O 1
ATOM 1794 N N . ILE A 1 238 ? 7.706 9.330 5.055 1.00 94.31 238 ILE A N 1
ATOM 1795 C CA . ILE A 1 238 ? 7.724 9.573 3.605 1.00 94.31 238 ILE A CA 1
ATOM 1796 C C . ILE A 1 238 ? 8.071 8.290 2.845 1.00 94.31 238 ILE A C 1
ATOM 1798 O O . ILE A 1 238 ? 7.481 8.025 1.801 1.00 94.31 238 ILE A O 1
ATOM 1802 N N . TRP A 1 239 ? 9.026 7.494 3.335 1.00 93.81 239 TRP A N 1
ATOM 1803 C CA . TRP A 1 239 ? 9.391 6.239 2.680 1.00 93.81 239 TRP A CA 1
ATOM 1804 C C . TRP A 1 239 ? 8.247 5.223 2.693 1.00 93.81 239 TRP A C 1
ATOM 1806 O O . TRP A 1 239 ? 7.975 4.627 1.655 1.00 93.81 239 TRP A O 1
ATOM 1816 N N . GLN A 1 240 ? 7.543 5.065 3.814 1.00 95.75 240 GLN A N 1
ATOM 1817 C CA . GLN A 1 240 ? 6.376 4.180 3.902 1.00 95.75 240 GLN A CA 1
ATOM 1818 C C . GLN A 1 240 ? 5.220 4.678 3.025 1.00 95.75 240 GLN A C 1
ATOM 1820 O O . GLN A 1 240 ? 4.694 3.917 2.212 1.00 95.75 240 GLN A O 1
ATOM 1825 N N . ALA A 1 241 ? 4.869 5.962 3.140 1.00 95.88 241 ALA A N 1
ATOM 1826 C CA . ALA A 1 241 ? 3.738 6.570 2.446 1.00 95.88 241 ALA A CA 1
ATOM 1827 C C . ALA A 1 241 ? 3.895 6.553 0.920 1.00 95.88 241 ALA A C 1
ATOM 1829 O O . ALA A 1 241 ? 2.908 6.392 0.203 1.00 95.88 241 ALA A O 1
ATOM 1830 N N . ALA A 1 242 ? 5.129 6.707 0.433 1.00 93.44 242 ALA A N 1
ATOM 1831 C CA . ALA A 1 242 ? 5.458 6.703 -0.987 1.00 93.44 242 ALA A CA 1
ATOM 1832 C C . ALA A 1 242 ? 5.850 5.318 -1.522 1.00 93.44 242 ALA A C 1
ATOM 1834 O O . ALA A 1 242 ? 6.319 5.240 -2.653 1.00 93.44 242 ALA A O 1
ATOM 1835 N N . GLN A 1 243 ? 5.714 4.229 -0.752 1.00 91.31 243 GLN A N 1
ATOM 1836 C CA . GLN A 1 243 ? 5.923 2.895 -1.321 1.00 91.31 243 GLN A CA 1
ATOM 1837 C C . GLN A 1 243 ? 4.972 2.654 -2.504 1.00 91.31 243 GLN A C 1
ATOM 1839 O O . GLN A 1 243 ? 3.819 3.096 -2.445 1.00 91.31 243 GLN A O 1
ATOM 1844 N N . PRO A 1 244 ? 5.410 1.890 -3.523 1.00 90.62 244 PRO A N 1
ATOM 1845 C CA . PRO A 1 244 ? 4.560 1.503 -4.638 1.00 90.62 244 PRO A CA 1
ATOM 1846 C C . PRO A 1 244 ? 3.194 0.964 -4.207 1.00 90.62 244 PRO A C 1
ATOM 1848 O O . PRO A 1 244 ? 3.059 0.298 -3.174 1.00 90.62 244 PRO A O 1
ATOM 1851 N N . VAL A 1 245 ? 2.172 1.200 -5.024 1.00 93.06 245 VAL A N 1
ATOM 1852 C CA . VAL A 1 245 ? 0.848 0.633 -4.766 1.00 93.06 245 VAL A CA 1
ATOM 1853 C C . VAL A 1 245 ? 0.845 -0.868 -5.094 1.00 93.06 245 VAL A C 1
ATOM 1855 O O . VAL A 1 245 ? 1.370 -1.274 -6.134 1.00 93.06 245 VAL A O 1
ATOM 1858 N N . PRO A 1 246 ? 0.257 -1.730 -4.247 1.00 94.62 246 PRO A N 1
ATOM 1859 C CA . PRO A 1 246 ? -0.028 -3.110 -4.623 1.00 94.62 246 PRO A CA 1
ATOM 1860 C C . PRO A 1 246 ? -0.872 -3.195 -5.908 1.00 94.62 246 PRO A C 1
ATOM 1862 O O . PRO A 1 246 ? -1.735 -2.352 -6.154 1.00 94.62 246 PRO A O 1
ATOM 1865 N N . VAL A 1 247 ? -0.648 -4.226 -6.724 1.00 90.38 247 VAL A N 1
ATOM 1866 C CA . VAL A 1 247 ? -1.269 -4.373 -8.052 1.00 90.38 247 VAL A CA 1
ATOM 1867 C C . VAL A 1 247 ? -1.943 -5.729 -8.223 1.00 90.38 247 VAL A C 1
ATOM 1869 O O . VAL A 1 247 ? -1.657 -6.686 -7.504 1.00 90.38 247 VAL A O 1
ATOM 1872 N N . GLN A 1 248 ? -2.819 -5.828 -9.224 1.00 92.25 248 GLN A N 1
ATOM 1873 C CA . GLN A 1 248 ? -3.315 -7.111 -9.705 1.00 92.25 248 GLN A CA 1
ATOM 1874 C C . GLN A 1 248 ? -2.476 -7.581 -10.899 1.00 92.25 248 GLN A C 1
ATOM 1876 O O . GLN A 1 248 ? -2.494 -6.958 -11.960 1.00 92.25 248 GLN A O 1
ATOM 1881 N N . ILE A 1 249 ? -1.761 -8.695 -10.746 1.00 85.44 249 ILE A N 1
ATOM 1882 C CA . ILE A 1 249 ? -0.979 -9.316 -11.819 1.00 85.44 249 ILE A CA 1
ATOM 1883 C C . ILE A 1 249 ? -1.671 -10.600 -12.262 1.00 85.44 249 ILE A C 1
ATOM 1885 O O . ILE A 1 249 ? -1.688 -11.600 -11.544 1.00 85.44 249 ILE A O 1
ATOM 1889 N N . ILE A 1 250 ? -2.185 -10.589 -13.490 1.00 83.88 250 ILE A N 1
ATOM 1890 C CA . ILE A 1 250 ? -2.794 -11.757 -14.128 1.00 83.88 250 ILE A CA 1
ATOM 1891 C C . ILE A 1 250 ? -1.784 -12.337 -15.131 1.00 83.88 250 ILE A C 1
ATOM 1893 O O . ILE A 1 250 ? -1.389 -11.639 -16.067 1.00 83.88 250 ILE A O 1
ATOM 1897 N N . PRO A 1 251 ? -1.317 -13.587 -14.949 1.00 75.81 251 PRO A N 1
ATOM 1898 C CA . PRO A 1 251 ? -0.442 -14.246 -15.914 1.00 75.81 251 PRO A CA 1
ATOM 1899 C C . PRO A 1 251 ? -1.078 -14.344 -17.306 1.00 75.81 251 PRO A C 1
ATOM 1901 O O . PRO A 1 251 ? -2.285 -14.552 -17.418 1.00 75.81 251 PRO A O 1
ATOM 1904 N N . ASP A 1 252 ? -0.254 -14.292 -18.357 1.00 79.94 252 ASP A N 1
ATOM 1905 C CA . ASP A 1 252 ? -0.674 -14.517 -19.750 1.00 79.94 252 ASP A CA 1
ATOM 1906 C C . ASP A 1 252 ? -0.931 -16.014 -20.011 1.00 79.94 252 ASP A C 1
ATOM 1908 O O . ASP A 1 252 ? -0.188 -16.715 -20.697 1.00 79.94 252 ASP A O 1
ATOM 1912 N N . ASN A 1 253 ? -1.950 -16.541 -19.336 1.00 80.38 253 ASN A N 1
ATOM 1913 C CA . ASN A 1 253 ? -2.444 -17.902 -19.461 1.00 80.38 253 ASN A CA 1
ATOM 1914 C C . ASN A 1 253 ? -3.979 -17.840 -19.511 1.00 80.38 253 ASN A C 1
ATOM 1916 O O . ASN A 1 253 ? -4.587 -17.465 -18.506 1.00 80.38 253 ASN A O 1
ATOM 1920 N N . PRO A 1 254 ? -4.623 -18.246 -20.623 1.00 87.31 254 PRO A N 1
ATOM 1921 C CA . PRO A 1 254 ? -6.073 -18.129 -20.784 1.00 87.31 254 PRO A CA 1
ATOM 1922 C C . PRO A 1 254 ? -6.893 -18.788 -19.667 1.00 87.31 254 PRO A C 1
ATOM 1924 O O . PRO A 1 254 ? -7.938 -18.266 -19.284 1.00 87.31 254 PRO A O 1
ATOM 1927 N N . VAL A 1 255 ? -6.411 -19.907 -19.114 1.00 89.81 255 VAL A N 1
ATOM 1928 C CA . VAL A 1 255 ? -7.081 -20.617 -18.014 1.00 89.81 255 VAL A CA 1
ATOM 1929 C C . VAL A 1 255 ? -7.024 -19.792 -16.731 1.00 89.81 255 VAL A C 1
ATOM 1931 O O . VAL A 1 255 ? -8.035 -19.656 -16.048 1.00 89.81 255 VAL A O 1
ATOM 1934 N N . VAL A 1 256 ? -5.868 -19.198 -16.422 1.00 87.06 256 VAL A N 1
ATOM 1935 C CA . VAL A 1 256 ? -5.696 -18.353 -15.228 1.00 87.06 256 VAL A CA 1
ATOM 1936 C C . VAL A 1 256 ? -6.470 -17.046 -15.373 1.00 87.06 256 VAL A C 1
ATOM 1938 O O . VAL A 1 256 ? -7.152 -16.645 -14.439 1.00 87.06 256 VAL A O 1
ATOM 1941 N N . VAL A 1 257 ? -6.442 -16.416 -16.552 1.00 89.69 257 VAL A N 1
ATOM 1942 C CA . VAL A 1 257 ? -7.235 -15.209 -16.848 1.00 89.69 257 VAL A CA 1
ATOM 1943 C C . VAL A 1 257 ? -8.721 -15.469 -16.596 1.00 89.69 257 VAL A C 1
ATOM 1945 O O . VAL A 1 257 ? -9.387 -14.683 -15.923 1.00 89.69 257 VAL A O 1
ATOM 1948 N N . GLN A 1 258 ? -9.239 -16.596 -17.092 1.00 96.44 258 GLN A N 1
ATOM 1949 C CA . GLN A 1 258 ? -10.630 -16.974 -16.870 1.00 96.44 258 GLN A CA 1
ATOM 1950 C C . GLN A 1 258 ? -10.919 -17.282 -15.394 1.00 96.44 258 GLN A C 1
ATOM 1952 O O . GLN A 1 258 ? -11.964 -16.872 -14.890 1.00 96.44 258 GLN A O 1
ATOM 1957 N N . ALA A 1 259 ? -10.012 -17.982 -14.706 1.00 96.31 259 ALA A N 1
ATOM 1958 C CA . ALA A 1 259 ? -10.159 -18.314 -13.293 1.00 96.31 259 ALA A CA 1
ATOM 1959 C C . ALA A 1 259 ? -10.200 -17.059 -12.413 1.00 96.31 259 ALA A C 1
ATOM 1961 O O . ALA A 1 259 ? -11.091 -16.940 -11.581 1.00 96.31 259 ALA A O 1
ATOM 1962 N N . VAL A 1 260 ? -9.304 -16.093 -12.646 1.00 97.00 260 VAL A N 1
ATOM 1963 C CA . VAL A 1 260 ? -9.301 -14.809 -11.932 1.00 97.00 260 VAL A CA 1
ATOM 1964 C C . VAL A 1 260 ? -10.614 -14.065 -12.171 1.00 97.00 260 VAL A C 1
ATOM 1966 O O . VAL A 1 260 ? -11.251 -13.651 -11.211 1.00 97.00 260 VAL A O 1
ATOM 1969 N N . ALA A 1 261 ? -11.072 -13.956 -13.424 1.00 97.50 261 ALA A N 1
ATOM 1970 C CA . ALA A 1 261 ? -12.314 -13.248 -13.744 1.00 97.50 261 ALA A CA 1
ATOM 1971 C C . ALA A 1 261 ? -13.554 -13.870 -13.071 1.00 97.50 261 ALA A C 1
ATOM 1973 O O . ALA A 1 261 ? -14.397 -13.152 -12.530 1.00 97.50 261 ALA A O 1
ATOM 1974 N N . LYS A 1 262 ? -13.668 -15.205 -13.076 1.00 98.38 262 LYS A N 1
ATOM 1975 C CA . LYS A 1 262 ? -14.754 -15.913 -12.380 1.00 98.38 262 LYS A CA 1
ATOM 1976 C C . LYS A 1 262 ? -14.624 -15.821 -10.862 1.00 98.38 262 LYS A C 1
ATOM 1978 O O . LYS A 1 262 ? -15.627 -15.608 -10.187 1.00 98.38 262 LYS A O 1
ATOM 1983 N N . GLY A 1 263 ? -13.406 -15.933 -10.339 1.00 98.50 263 GLY A N 1
ATOM 1984 C CA . GLY A 1 263 ? -13.106 -15.805 -8.918 1.00 98.50 263 GLY A CA 1
ATOM 1985 C C . GLY A 1 263 ? -13.498 -14.442 -8.366 1.00 98.50 263 GLY A C 1
ATOM 1986 O O . GLY A 1 263 ? -14.181 -14.382 -7.351 1.00 98.50 263 GLY A O 1
ATOM 1987 N N . THR A 1 264 ? -13.156 -13.355 -9.069 1.00 98.25 264 THR A N 1
ATOM 1988 C CA . THR A 1 264 ? -13.576 -11.991 -8.709 1.00 98.25 264 THR A CA 1
ATOM 1989 C C . THR A 1 264 ? -15.095 -11.873 -8.650 1.00 98.25 264 THR A C 1
ATOM 1991 O O . THR A 1 264 ? -15.636 -11.364 -7.674 1.00 98.25 264 THR A O 1
ATOM 1994 N N . LYS A 1 265 ? -15.798 -12.390 -9.664 1.00 98.44 265 LYS A N 1
ATOM 1995 C CA . LYS A 1 265 ? -17.262 -12.356 -9.696 1.00 98.44 265 LYS A CA 1
ATOM 1996 C C . LYS A 1 265 ? -17.875 -13.148 -8.533 1.00 98.44 265 LYS A C 1
ATOM 1998 O O . LYS A 1 265 ? -18.729 -12.631 -7.822 1.00 98.44 265 LYS A O 1
ATOM 2003 N N . THR A 1 266 ? -17.407 -14.374 -8.314 1.00 98.62 266 THR A N 1
ATOM 2004 C CA . THR A 1 266 ? -17.925 -15.255 -7.254 1.00 98.62 266 THR A CA 1
ATOM 2005 C C . THR A 1 266 ? -17.659 -14.662 -5.869 1.00 98.62 266 THR A C 1
ATOM 2007 O O . THR A 1 266 ? -18.530 -14.695 -5.009 1.00 98.62 266 THR A O 1
ATOM 2010 N N . PHE A 1 267 ? -16.487 -14.049 -5.667 1.00 98.62 267 PHE A N 1
ATOM 2011 C CA . PHE A 1 267 ? -16.125 -13.327 -4.444 1.00 98.62 267 PHE A CA 1
ATOM 2012 C C . PHE A 1 267 ? -17.133 -12.219 -4.094 1.00 98.62 267 PHE A C 1
ATOM 2014 O O . PHE A 1 267 ? -17.498 -12.050 -2.928 1.00 98.62 267 PHE A O 1
ATOM 2021 N N . GLU A 1 268 ? -17.610 -11.472 -5.092 1.00 98.06 268 GLU A N 1
ATOM 2022 C CA . GLU A 1 268 ? -18.660 -10.467 -4.900 1.00 98.06 268 GLU A CA 1
ATOM 2023 C C . GLU A 1 268 ? -20.024 -11.114 -4.618 1.00 98.06 268 GLU A C 1
ATOM 2025 O O . GLU A 1 268 ? -20.715 -10.696 -3.688 1.00 98.06 268 GLU A O 1
ATOM 2030 N N . GLU A 1 269 ? -20.393 -12.154 -5.371 1.00 98.12 269 GLU A N 1
ATOM 2031 C CA . GLU A 1 269 ? -21.698 -12.826 -5.274 1.00 98.12 269 GLU A CA 1
ATOM 2032 C C . GLU A 1 269 ? -21.936 -13.499 -3.914 1.00 98.12 269 GLU A C 1
ATOM 2034 O O . GLU A 1 269 ? -23.046 -13.422 -3.389 1.00 98.12 269 GLU A O 1
ATOM 2039 N N . ILE A 1 270 ? -20.903 -14.086 -3.299 1.00 98.00 270 ILE A N 1
ATOM 2040 C CA . ILE A 1 270 ? -21.010 -14.714 -1.967 1.00 98.00 270 ILE A CA 1
ATOM 2041 C C . ILE A 1 270 ? -20.876 -13.711 -0.809 1.00 98.00 270 ILE A C 1
ATOM 2043 O O . ILE A 1 270 ? -20.894 -14.086 0.366 1.00 98.00 270 ILE A O 1
ATOM 2047 N N . GLY A 1 271 ? -20.731 -12.420 -1.118 1.00 97.88 271 GLY A N 1
ATOM 2048 C CA . GLY A 1 271 ? -20.758 -11.329 -0.147 1.00 97.88 271 GLY A CA 1
ATOM 2049 C C . GLY A 1 271 ? -19.422 -10.986 0.514 1.00 97.88 271 GLY A C 1
ATOM 2050 O O . GLY A 1 271 ? -19.416 -10.116 1.388 1.00 97.88 271 GLY A O 1
ATOM 2051 N N . CYS A 1 272 ? -18.288 -11.564 0.090 1.00 98.38 272 CYS A N 1
ATOM 2052 C CA . CYS A 1 272 ? -16.967 -11.193 0.625 1.00 98.38 272 CYS A CA 1
ATOM 2053 C C . CYS A 1 272 ? -16.673 -9.693 0.444 1.00 98.38 272 CYS A C 1
ATOM 2055 O O . CYS A 1 272 ? -16.112 -9.050 1.334 1.00 98.38 272 CYS A O 1
ATOM 2057 N N . ALA A 1 273 ? -17.129 -9.117 -0.672 1.00 97.75 273 ALA A N 1
ATOM 2058 C CA . ALA A 1 273 ? -16.987 -7.697 -0.993 1.00 97.75 273 ALA A CA 1
ATOM 2059 C C . ALA A 1 273 ? -17.814 -6.744 -0.098 1.00 97.75 273 ALA A C 1
ATOM 2061 O O . ALA A 1 273 ? -17.706 -5.528 -0.250 1.00 97.75 273 ALA A O 1
ATOM 2062 N N . THR A 1 274 ? -18.624 -7.263 0.837 1.00 96.44 274 THR A N 1
ATOM 2063 C CA . THR A 1 274 ? -19.385 -6.438 1.797 1.00 96.44 274 THR A CA 1
ATOM 2064 C C . THR A 1 274 ? -18.460 -5.700 2.764 1.00 96.44 274 THR A C 1
ATOM 2066 O O . THR A 1 274 ? -18.662 -4.512 3.005 1.00 96.44 274 THR A O 1
ATOM 2069 N N . CYS A 1 275 ? -17.442 -6.394 3.287 1.00 97.94 275 CYS A N 1
ATOM 2070 C CA . CYS A 1 275 ? -16.378 -5.796 4.101 1.00 97.94 275 CYS A CA 1
ATOM 2071 C C . CYS A 1 275 ? -15.151 -5.494 3.231 1.00 97.94 275 CYS A C 1
ATOM 2073 O O . CYS A 1 275 ? -14.588 -4.403 3.289 1.00 97.94 275 CYS A O 1
ATOM 2075 N N . HIS A 1 276 ? -14.763 -6.427 2.353 1.00 98.44 276 HIS A N 1
ATOM 2076 C CA . HIS A 1 276 ? -13.618 -6.264 1.456 1.00 98.44 276 HIS A CA 1
ATOM 2077 C C . HIS A 1 276 ? -13.974 -5.463 0.198 1.00 98.44 276 HIS A C 1
ATOM 2079 O O . HIS A 1 276 ? -13.884 -5.960 -0.927 1.00 98.44 276 HIS A O 1
ATOM 2085 N N . ILE A 1 277 ? -14.399 -4.214 0.392 1.00 98.25 277 ILE A N 1
ATOM 2086 C CA . ILE A 1 277 ? -14.853 -3.325 -0.682 1.00 98.25 277 ILE A CA 1
ATOM 2087 C C . ILE A 1 277 ? -13.716 -3.110 -1.694 1.00 98.25 277 ILE A C 1
ATOM 2089 O O . ILE A 1 277 ? -12.691 -2.535 -1.316 1.00 98.25 277 ILE A O 1
ATOM 2093 N N . PRO A 1 278 ? -13.877 -3.503 -2.977 1.00 97.06 278 PRO A N 1
ATOM 2094 C CA . PRO A 1 278 ? -12.764 -3.579 -3.924 1.00 97.06 278 PRO A CA 1
ATOM 2095 C C . PRO A 1 278 ? -11.981 -2.285 -4.102 1.00 97.06 278 PRO A C 1
ATOM 2097 O O . PRO A 1 278 ? -10.754 -2.307 -4.188 1.00 97.06 278 PRO A O 1
ATOM 2100 N N . ARG A 1 279 ? -12.684 -1.150 -4.150 1.00 97.06 279 ARG A N 1
ATOM 2101 C CA . ARG A 1 279 ? -12.059 0.157 -4.331 1.00 97.06 279 ARG A CA 1
ATOM 2102 C C . ARG A 1 279 ? -12.752 1.256 -3.549 1.00 97.06 279 ARG A C 1
ATOM 2104 O O . ARG A 1 279 ? -13.980 1.317 -3.494 1.00 97.06 279 ARG A O 1
ATOM 2111 N N . LEU A 1 280 ? -11.945 2.184 -3.055 1.00 98.31 280 LEU A N 1
ATOM 2112 C CA . LEU A 1 280 ? -12.374 3.471 -2.523 1.00 98.31 280 LEU A CA 1
ATOM 2113 C C . LEU A 1 280 ? -11.658 4.591 -3.292 1.00 98.31 280 LEU A C 1
ATOM 2115 O O . LEU A 1 280 ? -10.631 4.367 -3.930 1.00 98.31 280 LEU A O 1
ATOM 2119 N N . ILE A 1 281 ? -12.225 5.796 -3.272 1.00 98.38 281 ILE A N 1
ATOM 2120 C CA . ILE A 1 281 ? -11.673 6.964 -3.973 1.00 98.38 281 ILE A CA 1
ATOM 2121 C C . ILE A 1 281 ? -11.113 7.933 -2.945 1.00 98.38 281 ILE A C 1
ATOM 2123 O O . ILE A 1 281 ? -11.828 8.265 -2.004 1.00 98.38 281 ILE A O 1
ATOM 2127 N N . VAL A 1 282 ? -9.888 8.409 -3.146 1.00 98.31 282 VAL A N 1
ATOM 2128 C CA . VAL A 1 282 ? -9.301 9.547 -2.425 1.00 98.31 282 VAL A CA 1
ATOM 2129 C C . VAL A 1 282 ? -9.568 10.807 -3.240 1.00 98.31 282 VAL A C 1
ATOM 2131 O O . VAL A 1 282 ? -9.205 10.862 -4.413 1.00 98.31 282 VAL A O 1
ATOM 2134 N N . ASP A 1 283 ? -10.229 11.797 -2.643 1.00 98.12 283 ASP A N 1
ATOM 2135 C CA . ASP A 1 283 ? -10.658 13.007 -3.349 1.00 98.12 283 ASP A CA 1
ATOM 2136 C C . ASP A 1 283 ? -9.497 13.997 -3.563 1.00 98.12 283 ASP A C 1
ATOM 2138 O O . ASP A 1 283 ? -9.396 14.582 -4.639 1.00 98.12 283 ASP A O 1
ATOM 2142 N N . ASP A 1 284 ? -8.603 14.152 -2.581 1.00 96.38 284 ASP A N 1
ATOM 2143 C CA . ASP A 1 284 ? -7.350 14.912 -2.705 1.00 96.38 284 ASP A CA 1
ATOM 2144 C C . ASP A 1 284 ? -6.150 13.943 -2.624 1.00 96.38 284 ASP A C 1
ATOM 2146 O O . ASP A 1 284 ? -5.876 13.429 -1.540 1.00 96.38 284 ASP A O 1
ATOM 2150 N N . PRO A 1 285 ? -5.411 13.677 -3.720 1.00 96.75 285 PRO A N 1
ATOM 2151 C CA . PRO A 1 285 ? -4.286 12.734 -3.725 1.00 96.75 285 PRO A CA 1
ATOM 2152 C C . PRO A 1 285 ? -2.999 13.273 -3.076 1.00 96.75 285 PRO A C 1
ATOM 2154 O O . PRO A 1 285 ? -1.966 12.606 -3.116 1.00 96.75 285 PRO A O 1
ATOM 2157 N N . ILE A 1 286 ? -3.006 14.483 -2.511 1.00 95.50 286 ILE A N 1
ATOM 2158 C CA . ILE A 1 286 ? -1.805 15.064 -1.910 1.00 95.50 286 ILE A CA 1
ATOM 2159 C C . ILE A 1 286 ? -1.605 14.522 -0.488 1.00 95.50 286 ILE A C 1
ATOM 2161 O O . ILE A 1 286 ? -2.325 14.905 0.445 1.00 95.50 286 ILE A O 1
ATOM 2165 N N . PHE A 1 287 ? -0.602 13.661 -0.311 1.00 94.81 287 PHE A N 1
ATOM 2166 C CA . PHE A 1 287 ? -0.130 13.235 1.006 1.00 94.81 287 PHE A CA 1
ATOM 2167 C C . PHE A 1 287 ? 0.626 14.383 1.678 1.00 94.81 287 PHE A C 1
ATOM 2169 O O . PHE A 1 287 ? 1.351 15.127 1.012 1.00 94.81 287 PHE A O 1
ATOM 2176 N N . ARG A 1 288 ? 0.430 14.560 2.987 1.00 91.62 288 ARG A N 1
ATOM 2177 C CA . ARG A 1 288 ? 1.019 15.649 3.776 1.00 91.62 288 ARG A CA 1
ATOM 2178 C C . ARG A 1 288 ? 1.609 15.077 5.051 1.00 91.62 288 ARG A C 1
ATOM 2180 O O . ARG A 1 288 ? 0.985 14.227 5.672 1.00 91.62 288 ARG A O 1
ATOM 2187 N N . GLU A 1 289 ? 2.797 15.556 5.392 1.00 89.19 289 GLU A N 1
ATOM 2188 C CA . GLU A 1 289 ? 3.541 15.122 6.562 1.00 89.19 289 GLU A CA 1
ATOM 2189 C C . GLU A 1 289 ? 4.053 16.334 7.371 1.00 89.19 289 GLU A C 1
ATOM 2191 O O . GLU A 1 289 ? 4.883 17.092 6.840 1.00 89.19 289 GLU A O 1
ATOM 2196 N N . PRO A 1 290 ? 3.603 16.507 8.635 1.00 82.88 290 PRO A N 1
ATOM 2197 C CA . PRO A 1 290 ? 2.605 15.687 9.340 1.00 82.88 290 PRO A CA 1
ATOM 2198 C C . PRO A 1 290 ? 1.204 15.679 8.694 1.00 82.88 290 PRO A C 1
ATOM 2200 O O . PRO A 1 290 ? 0.880 16.538 7.869 1.00 82.88 290 PRO A O 1
ATOM 2203 N N . SER A 1 291 ? 0.425 14.650 9.050 1.00 76.44 291 SER A N 1
ATOM 2204 C CA . SER A 1 291 ? -0.945 14.347 8.588 1.00 76.44 291 SER A CA 1
ATOM 2205 C C . SER A 1 291 ? -1.845 15.584 8.457 1.00 76.44 291 SER A C 1
ATOM 2207 O O . SER A 1 291 ? -1.690 16.570 9.175 1.00 76.44 291 SER A O 1
ATOM 2209 N N . ARG A 1 292 ? -2.893 15.519 7.620 1.00 69.88 292 ARG A N 1
ATOM 2210 C CA . ARG A 1 292 ? -3.905 16.597 7.498 1.00 69.88 292 ARG A CA 1
ATOM 2211 C C . ARG A 1 292 ? -4.591 16.955 8.817 1.00 69.88 292 ARG A C 1
ATOM 2213 O O . ARG A 1 292 ? -5.214 18.013 8.909 1.00 69.88 292 ARG A O 1
ATOM 2220 N N . ILE A 1 293 ? -4.518 16.068 9.804 1.00 64.25 293 ILE A N 1
ATOM 2221 C CA . ILE A 1 293 ? -5.058 16.277 11.145 1.00 64.25 293 ILE A CA 1
ATOM 2222 C C . ILE A 1 293 ? -4.160 17.237 11.967 1.00 64.25 293 ILE A C 1
ATOM 2224 O O . ILE A 1 293 ? -4.682 17.911 12.854 1.00 64.25 293 ILE A O 1
ATOM 2228 N N . ASP A 1 294 ? -2.870 17.393 11.626 1.00 64.06 294 ASP A N 1
ATOM 2229 C CA . ASP A 1 294 ? -1.913 18.330 12.248 1.00 64.06 294 ASP A CA 1
ATOM 2230 C C . ASP A 1 294 ? -1.081 19.110 11.192 1.00 64.06 294 ASP A C 1
ATOM 2232 O O . ASP A 1 294 ? -0.061 18.630 10.700 1.00 64.06 294 ASP A O 1
ATOM 2236 N N . PRO A 1 295 ? -1.474 20.345 10.829 1.00 57.25 295 PRO A N 1
ATOM 2237 C CA . PRO A 1 295 ? -0.940 21.046 9.657 1.00 57.25 295 PRO A CA 1
ATOM 2238 C C . PRO A 1 295 ? 0.380 21.815 9.882 1.00 57.25 295 PRO A C 1
ATOM 2240 O O . PRO A 1 295 ? 0.734 22.662 9.059 1.00 57.25 295 PRO A O 1
ATOM 2243 N N . THR A 1 296 ? 1.095 21.624 10.994 1.00 57.69 296 THR A N 1
ATOM 2244 C CA . THR A 1 296 ? 2.093 22.617 11.449 1.00 57.69 296 THR A CA 1
ATOM 2245 C C . THR A 1 296 ? 3.453 22.621 10.731 1.00 57.69 296 THR A C 1
ATOM 2247 O O . THR A 1 296 ? 4.214 23.572 10.913 1.00 57.69 296 THR A O 1
ATOM 2250 N N . LYS A 1 297 ? 3.766 21.663 9.848 1.00 56.00 297 LYS A N 1
ATOM 2251 C CA . LYS A 1 297 ? 4.940 21.668 8.940 1.00 56.00 297 LYS A CA 1
ATOM 2252 C C . LYS A 1 297 ? 4.566 20.876 7.681 1.00 56.00 297 LYS A C 1
ATOM 2254 O O . LYS A 1 297 ? 3.846 19.902 7.801 1.00 56.00 297 LYS A O 1
ATOM 2259 N N . SER A 1 298 ? 4.975 21.277 6.474 1.00 67.31 298 SER A N 1
ATOM 2260 C CA . SER A 1 298 ? 4.422 20.658 5.254 1.00 67.31 298 SER A CA 1
ATOM 2261 C C . SER A 1 298 ? 5.499 20.141 4.308 1.00 67.31 298 SER A C 1
ATOM 2263 O O . SER A 1 298 ? 5.918 20.843 3.385 1.00 67.31 298 SER A O 1
ATOM 2265 N N . PHE A 1 299 ? 5.910 18.888 4.498 1.00 85.25 299 PHE A N 1
ATOM 2266 C CA . PHE A 1 299 ? 6.325 18.095 3.346 1.00 85.25 299 PHE A CA 1
ATOM 2267 C C . PHE A 1 299 ? 5.063 17.525 2.690 1.00 85.25 299 PHE A C 1
ATOM 2269 O O . PHE A 1 299 ? 4.160 17.059 3.382 1.00 85.25 299 PHE A O 1
ATOM 2276 N N . SER A 1 300 ? 4.964 17.574 1.364 1.00 91.56 300 SER A N 1
ATOM 2277 C CA . SER A 1 300 ? 3.820 17.006 0.648 1.00 91.56 300 SER A CA 1
ATOM 2278 C C . SER A 1 300 ? 4.213 16.488 -0.724 1.00 91.56 300 SER A C 1
ATOM 2280 O O . SER A 1 300 ? 5.085 17.076 -1.363 1.00 91.56 300 SER A O 1
ATOM 2282 N N . PHE A 1 301 ? 3.530 15.449 -1.193 1.00 94.12 301 PHE A N 1
ATOM 2283 C CA . PHE A 1 301 ? 3.719 14.868 -2.524 1.00 94.12 301 PHE A CA 1
ATOM 2284 C C . PHE A 1 301 ? 2.405 14.265 -3.044 1.00 94.12 301 PHE A C 1
ATOM 2286 O O . PHE A 1 301 ? 1.491 13.984 -2.268 1.00 94.12 301 PHE A O 1
ATOM 2293 N N . ASP A 1 302 ? 2.287 14.105 -4.360 1.00 96.06 302 ASP A N 1
ATOM 2294 C CA . ASP A 1 302 ? 1.110 13.541 -5.027 1.00 96.06 302 ASP A CA 1
ATOM 2295 C C . ASP A 1 302 ? 1.283 12.027 -5.216 1.00 96.06 302 ASP A C 1
ATOM 2297 O O . ASP A 1 302 ? 2.082 11.595 -6.047 1.00 96.06 302 ASP A O 1
ATOM 2301 N N . ILE A 1 303 ? 0.499 11.205 -4.506 1.00 96.06 303 ILE A N 1
ATOM 2302 C CA . ILE A 1 303 ? 0.620 9.729 -4.553 1.00 96.06 303 ILE A CA 1
ATOM 2303 C C . ILE A 1 303 ? 0.297 9.124 -5.932 1.00 96.06 303 ILE A C 1
ATOM 2305 O O . ILE A 1 303 ? 0.513 7.936 -6.169 1.00 96.06 303 ILE A O 1
ATOM 2309 N N . THR A 1 304 ? -0.264 9.915 -6.851 1.00 96.12 304 THR A N 1
ATOM 2310 C CA . THR A 1 304 ? -0.563 9.479 -8.224 1.00 96.12 304 THR A CA 1
ATOM 2311 C C . THR A 1 304 ? 0.575 9.762 -9.205 1.00 96.12 304 THR A C 1
ATOM 2313 O O . THR A 1 304 ? 0.506 9.343 -10.362 1.00 96.12 304 THR A O 1
ATOM 2316 N N . ARG A 1 305 ? 1.610 10.499 -8.784 1.00 91.50 305 ARG A N 1
ATOM 2317 C CA . ARG A 1 305 ? 2.689 10.982 -9.663 1.00 91.50 305 ARG A CA 1
ATOM 2318 C C . ARG A 1 305 ? 4.082 10.784 -9.086 1.00 91.50 305 ARG A C 1
ATOM 2320 O O . ARG A 1 305 ? 4.988 10.433 -9.836 1.00 91.50 305 ARG A O 1
ATOM 2327 N N . ASP A 1 306 ? 4.236 11.034 -7.795 1.00 91.25 306 ASP A N 1
ATOM 2328 C CA . ASP A 1 306 ? 5.519 11.075 -7.112 1.00 91.25 306 ASP A CA 1
ATOM 2329 C C . ASP A 1 306 ? 5.790 9.751 -6.384 1.00 91.25 306 ASP A C 1
ATOM 2331 O O . ASP A 1 306 ? 4.869 9.093 -5.903 1.00 91.25 306 ASP A O 1
ATOM 2335 N N . GLY A 1 307 ? 7.070 9.396 -6.249 1.00 85.50 307 GLY A N 1
ATOM 2336 C CA . GLY A 1 307 ? 7.509 8.146 -5.623 1.00 85.50 307 GLY A CA 1
ATOM 2337 C C . GLY A 1 307 ? 7.825 7.034 -6.633 1.00 85.50 307 GLY A C 1
ATOM 2338 O O . GLY A 1 307 ? 7.746 7.247 -7.846 1.00 85.50 307 GLY A O 1
ATOM 2339 N N . PRO A 1 308 ? 8.277 5.861 -6.159 1.00 80.62 308 PRO A N 1
ATOM 2340 C CA . PRO A 1 308 ? 8.560 4.726 -7.025 1.00 80.62 308 PRO A CA 1
ATOM 2341 C C . PRO A 1 308 ? 7.283 4.093 -7.586 1.00 80.62 308 PRO A C 1
ATOM 2343 O O . PRO A 1 308 ? 6.321 3.838 -6.868 1.00 80.62 308 PRO A O 1
ATOM 2346 N N . GLU A 1 309 ? 7.319 3.765 -8.875 1.00 80.75 309 GLU A N 1
ATOM 2347 C CA . GLU A 1 309 ? 6.215 3.098 -9.564 1.00 80.75 309 GLU A CA 1
ATOM 2348 C C . GLU A 1 309 ? 6.020 1.637 -9.101 1.00 80.75 309 GLU A C 1
ATOM 2350 O O . GLU A 1 309 ? 7.003 0.964 -8.765 1.00 80.75 309 GLU A O 1
ATOM 2355 N N . PRO A 1 310 ? 4.793 1.086 -9.207 1.00 88.19 310 PRO A N 1
ATOM 2356 C CA . PRO A 1 310 ? 3.569 1.730 -9.705 1.00 88.19 310 PRO A CA 1
ATOM 2357 C C . PRO A 1 310 ? 2.943 2.734 -8.723 1.00 88.19 310 PRO A C 1
ATOM 2359 O O . PRO A 1 310 ? 2.884 2.492 -7.521 1.00 88.19 310 PRO A O 1
ATOM 2362 N N . ASN A 1 311 ? 2.415 3.830 -9.274 1.00 90.94 311 ASN A N 1
ATOM 2363 C CA . ASN A 1 311 ? 1.651 4.844 -8.541 1.00 90.94 311 ASN A CA 1
ATOM 2364 C C . ASN A 1 311 ? 0.148 4.522 -8.552 1.00 90.94 311 ASN A C 1
ATOM 2366 O O . ASN A 1 311 ? -0.324 3.720 -9.363 1.00 90.94 311 ASN A O 1
ATOM 2370 N N . PHE A 1 312 ? -0.621 5.195 -7.694 1.00 95.56 312 PHE A N 1
ATOM 2371 C CA . PHE A 1 312 ? -2.081 5.076 -7.684 1.00 95.56 312 PHE A CA 1
ATOM 2372 C C . PHE A 1 312 ? -2.704 5.569 -8.999 1.00 95.56 312 PHE A C 1
ATOM 2374 O O . PHE A 1 312 ? -2.280 6.579 -9.565 1.00 95.56 312 PHE A O 1
ATOM 2381 N N . GLU A 1 313 ? -3.756 4.886 -9.464 1.00 95.62 313 GLU A N 1
ATOM 2382 C CA . GLU A 1 313 ? -4.514 5.308 -10.646 1.00 95.62 313 GLU A CA 1
ATOM 2383 C C . GLU A 1 313 ? -5.131 6.691 -10.404 1.00 95.62 313 GLU A C 1
ATOM 2385 O O . GLU A 1 313 ? -5.844 6.899 -9.418 1.00 95.62 313 GLU A O 1
ATOM 2390 N N . ARG A 1 314 ? -4.888 7.624 -11.333 1.00 96.19 314 ARG A N 1
ATOM 2391 C CA . ARG A 1 314 ? -5.485 8.959 -11.310 1.00 96.19 314 ARG A CA 1
ATOM 2392 C C . ARG A 1 314 ? -6.707 9.025 -12.216 1.00 96.19 314 ARG A C 1
ATOM 2394 O O . ARG A 1 314 ? -6.605 8.788 -13.420 1.00 96.19 314 ARG A O 1
ATOM 2401 N N . THR A 1 315 ? -7.844 9.423 -11.663 1.00 96.25 315 THR A N 1
ATOM 2402 C CA . THR A 1 315 ? -9.065 9.655 -12.440 1.00 96.25 315 THR A CA 1
ATOM 2403 C C . THR A 1 315 ? -8.966 10.950 -13.267 1.00 96.25 315 THR A C 1
ATOM 2405 O O . THR A 1 315 ? -8.175 11.842 -12.937 1.00 96.25 315 THR A O 1
ATOM 2408 N N . PRO A 1 316 ? -9.787 11.121 -14.324 1.00 95.38 316 PRO A N 1
ATOM 2409 C CA . PRO A 1 316 ? -9.783 12.341 -15.140 1.00 95.38 316 PRO A CA 1
ATOM 2410 C C . PRO A 1 316 ? -10.068 13.637 -14.363 1.00 95.38 316 PRO A C 1
ATOM 2412 O O . PRO A 1 316 ? -9.571 14.695 -14.741 1.00 95.38 316 PRO A O 1
ATOM 2415 N N . ASP A 1 317 ? -10.840 13.567 -13.276 1.00 95.19 317 ASP A N 1
ATOM 2416 C CA . ASP A 1 317 ? -11.134 14.685 -12.368 1.00 95.19 317 ASP A CA 1
ATOM 2417 C C . ASP A 1 317 ? -10.061 14.897 -11.282 1.00 95.19 317 ASP A C 1
ATOM 2419 O O . ASP A 1 317 ? -10.206 15.765 -10.426 1.00 95.19 317 ASP A O 1
ATOM 2423 N N . GLY A 1 318 ? -8.953 14.152 -11.343 1.00 96.31 318 GLY A N 1
ATOM 2424 C CA . GLY A 1 318 ? -7.760 14.383 -10.534 1.00 96.31 318 GLY A CA 1
ATOM 2425 C C . GLY A 1 318 ? -7.710 13.656 -9.191 1.00 96.31 318 GLY A C 1
ATOM 2426 O O . GLY A 1 318 ? -6.827 13.975 -8.400 1.00 96.31 318 GLY A O 1
ATOM 2427 N N . LYS A 1 319 ? -8.605 12.693 -8.955 1.00 98.19 319 LYS A N 1
ATOM 2428 C CA . LYS A 1 319 ? -8.692 11.875 -7.735 1.00 98.19 319 LYS A CA 1
ATOM 2429 C C . LYS A 1 319 ? -7.820 10.624 -7.838 1.00 98.19 319 LYS A C 1
ATOM 2431 O O . LYS A 1 319 ? -7.399 10.266 -8.938 1.00 98.19 319 LYS A O 1
ATOM 243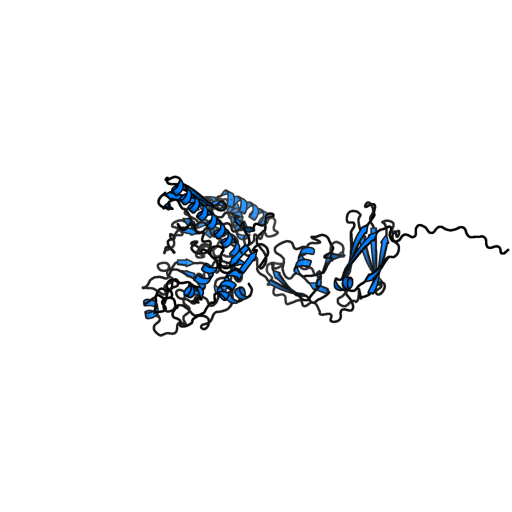6 N N . ALA A 1 320 ? -7.583 9.938 -6.719 1.00 98.00 320 ALA A N 1
ATOM 2437 C CA . ALA A 1 320 ? -6.882 8.649 -6.707 1.00 98.00 320 ALA A CA 1
ATOM 2438 C C . ALA A 1 320 ? -7.854 7.482 -6.495 1.00 98.00 320 ALA A C 1
ATOM 2440 O O . ALA A 1 320 ? -8.750 7.558 -5.649 1.00 98.00 320 ALA A O 1
ATOM 2441 N N . VAL A 1 321 ? -7.653 6.378 -7.216 1.00 98.12 321 VAL A N 1
ATOM 2442 C CA . VAL A 1 321 ? -8.366 5.115 -6.979 1.00 98.12 321 VAL A CA 1
ATOM 2443 C C . VAL A 1 321 ? -7.504 4.191 -6.121 1.00 98.12 321 VAL A C 1
ATOM 2445 O O . VAL A 1 321 ? -6.365 3.891 -6.470 1.00 98.12 321 VAL A O 1
ATOM 2448 N N . VAL A 1 322 ? -8.057 3.722 -5.003 1.00 97.88 322 VAL A N 1
ATOM 2449 C CA . VAL A 1 322 ? -7.381 2.853 -4.032 1.00 97.88 322 VAL A CA 1
ATOM 2450 C C . VAL A 1 322 ? -8.040 1.474 -4.047 1.00 97.88 322 VAL A C 1
ATOM 2452 O O . VAL A 1 322 ? -9.118 1.294 -3.480 1.00 97.88 322 VAL A O 1
ATOM 2455 N N . TYR A 1 323 ? -7.396 0.496 -4.691 1.00 97.31 323 TYR A N 1
ATOM 2456 C CA . TYR A 1 323 ? -7.881 -0.888 -4.822 1.00 97.31 323 TYR A CA 1
ATOM 2457 C C . TYR A 1 323 ? -7.468 -1.772 -3.631 1.00 97.31 323 TYR A C 1
ATOM 2459 O O . TYR A 1 323 ? -6.820 -2.801 -3.808 1.00 97.31 323 TYR A O 1
ATOM 2467 N N . ALA A 1 324 ? -7.777 -1.336 -2.407 1.00 97.25 324 ALA A N 1
ATOM 2468 C CA . ALA A 1 324 ? -7.288 -1.981 -1.184 1.00 97.25 324 ALA A CA 1
ATOM 2469 C C . ALA A 1 324 ? -8.139 -3.156 -0.682 1.00 97.25 324 ALA A C 1
ATOM 2471 O O . ALA A 1 324 ? -7.674 -3.897 0.183 1.00 97.25 324 ALA A O 1
ATOM 2472 N N . TYR A 1 325 ? -9.354 -3.359 -1.211 1.00 98.25 325 TYR A N 1
ATOM 2473 C CA . TYR A 1 325 ? -10.266 -4.417 -0.751 1.00 98.25 325 TYR A CA 1
ATOM 2474 C C . TYR A 1 325 ? -10.544 -4.347 0.760 1.00 98.25 325 TYR A C 1
ATOM 2476 O O . TYR A 1 325 ? -10.412 -5.331 1.488 1.00 98.25 325 TYR A O 1
ATOM 2484 N N . THR A 1 326 ? -10.901 -3.159 1.241 1.00 98.31 326 THR A N 1
ATOM 2485 C CA . THR A 1 326 ? -11.199 -2.891 2.653 1.00 98.31 326 THR A CA 1
ATOM 2486 C C . THR A 1 326 ? -12.178 -1.732 2.775 1.00 98.31 326 THR A C 1
ATOM 2488 O O . THR A 1 326 ? -12.187 -0.812 1.956 1.00 98.31 326 THR A O 1
ATOM 2491 N N . ASP A 1 327 ? -12.997 -1.769 3.817 1.00 98.25 327 ASP A N 1
ATOM 2492 C CA . ASP A 1 327 ? -13.881 -0.684 4.223 1.00 98.25 327 ASP A CA 1
ATOM 2493 C C . ASP A 1 327 ? -13.308 0.163 5.377 1.00 98.25 327 ASP A C 1
ATOM 2495 O O . ASP A 1 327 ? -13.965 1.099 5.841 1.00 98.25 327 ASP A O 1
ATOM 2499 N N . LEU A 1 328 ? -12.079 -0.144 5.826 1.00 97.88 328 LEU A N 1
ATOM 2500 C CA . LEU A 1 328 ? -11.388 0.485 6.962 1.00 97.88 328 LEU A CA 1
ATOM 2501 C C . LEU A 1 328 ? -12.197 0.457 8.270 1.00 97.88 328 LEU A C 1
ATOM 2503 O O . LEU A 1 328 ? -12.014 1.302 9.153 1.00 97.88 328 LEU A O 1
ATOM 2507 N N . LYS A 1 329 ? -13.106 -0.512 8.401 1.00 97.31 329 LYS A N 1
ATOM 2508 C CA . LYS A 1 329 ? -14.018 -0.655 9.531 1.00 97.31 329 LYS A CA 1
ATOM 2509 C C . LYS A 1 329 ? -13.656 -1.880 10.364 1.00 97.31 329 LYS A C 1
ATOM 2511 O O . LYS A 1 329 ? -13.095 -2.855 9.871 1.00 97.31 329 LYS A O 1
ATOM 2516 N N . ARG A 1 330 ? -13.964 -1.827 11.661 1.00 97.81 330 ARG A N 1
ATOM 2517 C CA . ARG A 1 330 ? -13.855 -2.980 12.561 1.00 97.81 330 ARG A CA 1
ATOM 2518 C C . ARG A 1 330 ? -15.100 -3.862 12.512 1.00 97.81 330 ARG A C 1
ATOM 2520 O O . ARG A 1 330 ? -16.218 -3.350 12.556 1.00 97.81 330 ARG A O 1
ATOM 2527 N N . HIS A 1 331 ? -14.882 -5.170 12.542 1.00 97.81 331 HIS A N 1
ATOM 2528 C CA . HIS A 1 331 ? -15.909 -6.205 12.510 1.00 97.81 331 HIS A CA 1
ATOM 2529 C C . HIS A 1 331 ? -15.678 -7.236 13.602 1.00 97.81 331 HIS A C 1
ATOM 2531 O O . HIS A 1 331 ? -14.537 -7.563 13.944 1.00 97.81 331 HIS A O 1
ATOM 2537 N N . TYR A 1 332 ? -16.768 -7.769 14.145 1.00 97.69 332 TYR A N 1
ATOM 2538 C CA . TYR A 1 332 ? -16.702 -8.928 15.023 1.00 97.69 332 TYR A CA 1
ATOM 2539 C C . TYR A 1 332 ? -16.433 -10.197 14.203 1.00 97.69 332 TYR A C 1
ATOM 2541 O O . TYR A 1 332 ? -17.255 -10.602 13.385 1.00 97.69 332 TYR A O 1
ATOM 2549 N N . MET A 1 333 ? -15.294 -10.847 14.448 1.00 97.12 333 MET A N 1
ATOM 2550 C CA . MET A 1 333 ? -14.813 -12.018 13.700 1.00 97.12 333 MET A CA 1
ATOM 2551 C C . MET A 1 333 ? -15.168 -13.361 14.362 1.00 97.12 333 MET A C 1
ATOM 2553 O O . MET A 1 333 ? -14.770 -14.420 13.877 1.00 97.12 333 MET A O 1
ATOM 2557 N N . GLY A 1 334 ? -15.939 -13.339 15.455 1.00 96.25 334 GLY A N 1
ATOM 2558 C CA . GLY A 1 334 ? -16.386 -14.539 16.163 1.00 96.25 334 GLY A CA 1
ATOM 2559 C C . GLY A 1 334 ? -15.430 -15.025 17.253 1.00 96.25 334 GLY A C 1
ATOM 2560 O O . GLY A 1 334 ? -14.236 -14.732 17.255 1.00 96.25 334 GLY A O 1
ATOM 2561 N N . GLU A 1 335 ? -15.963 -15.828 18.176 1.00 95.62 335 GLU A N 1
ATOM 2562 C CA . GLU A 1 335 ? -15.202 -16.386 19.305 1.00 95.62 335 GLU A CA 1
ATOM 2563 C C . GLU A 1 335 ? -14.042 -17.298 18.874 1.00 95.62 335 GLU A C 1
ATOM 2565 O O . GLU A 1 335 ? -13.038 -17.378 19.572 1.00 95.62 335 GLU A O 1
ATOM 2570 N N . GLY A 1 336 ? -14.121 -17.939 17.702 1.00 94.19 336 GLY A N 1
ATOM 2571 C CA . GLY A 1 336 ? -13.030 -18.776 17.179 1.00 94.19 336 GLY A CA 1
ATOM 2572 C C . GLY A 1 336 ? -11.745 -18.004 16.840 1.00 94.19 336 GLY A C 1
ATOM 2573 O O . GLY A 1 336 ? -10.670 -18.600 16.758 1.00 94.19 336 GLY A O 1
ATOM 2574 N N . LEU A 1 337 ? -11.846 -16.682 16.666 1.00 94.62 337 LEU A N 1
ATOM 2575 C CA . LEU A 1 337 ? -10.722 -15.773 16.431 1.00 94.62 337 LEU A CA 1
ATOM 2576 C C . LEU A 1 337 ? -10.503 -14.799 17.596 1.00 94.62 337 LEU A C 1
ATOM 2578 O O . LEU A 1 337 ? -9.738 -13.845 17.454 1.00 94.62 337 LEU A O 1
ATOM 2582 N N . ARG A 1 338 ? -11.158 -15.027 18.741 1.00 94.31 338 ARG A N 1
ATOM 2583 C CA . ARG A 1 338 ? -10.946 -14.225 19.942 1.00 94.31 338 ARG A CA 1
ATOM 2584 C C . ARG A 1 338 ? -9.505 -14.359 20.410 1.00 94.31 338 ARG A C 1
ATOM 2586 O O . ARG A 1 338 ? -8.993 -15.460 20.588 1.00 94.31 338 ARG A O 1
ATOM 2593 N N . GLU A 1 339 ? -8.891 -13.218 20.671 1.00 91.25 339 GLU A N 1
ATOM 2594 C CA . GLU A 1 339 ? -7.597 -13.176 21.336 1.00 91.25 339 GLU A CA 1
ATOM 2595 C C . GLU A 1 339 ? -7.719 -13.257 22.860 1.00 91.25 339 GLU A C 1
ATOM 2597 O O . GLU A 1 339 ? -8.778 -12.946 23.413 1.00 91.25 339 GLU A O 1
ATOM 2602 N N . PRO A 1 340 ? -6.638 -13.630 23.558 1.00 87.69 340 PRO A N 1
ATOM 2603 C CA . PRO A 1 340 ? -6.616 -13.669 25.017 1.00 87.69 340 PRO A CA 1
ATOM 2604 C C . PRO A 1 340 ? -6.842 -12.297 25.664 1.00 87.69 340 PRO A C 1
ATOM 2606 O O . PRO A 1 340 ? -7.486 -12.211 26.710 1.00 87.69 340 PRO A O 1
ATOM 2609 N N . LEU A 1 341 ? -6.332 -11.223 25.047 1.00 86.56 341 LEU A N 1
ATOM 2610 C CA . LEU A 1 341 ? -6.355 -9.875 25.616 1.00 86.56 341 LEU A CA 1
ATOM 2611 C C . LEU A 1 341 ? -7.068 -8.873 24.699 1.00 86.56 341 LEU A C 1
ATOM 2613 O O . LEU A 1 341 ? -6.812 -8.817 23.494 1.00 86.56 341 LEU A O 1
ATOM 2617 N N . ASP A 1 342 ? -7.904 -8.015 25.290 1.00 86.88 342 ASP A N 1
ATOM 2618 C CA . ASP A 1 342 ? -8.406 -6.803 24.630 1.00 86.88 342 ASP A CA 1
ATOM 2619 C C . ASP A 1 342 ? -7.251 -5.824 24.354 1.00 86.88 342 ASP A C 1
ATOM 2621 O O . ASP A 1 342 ? -6.240 -5.808 25.061 1.00 86.88 342 ASP A O 1
ATOM 2625 N N . GLU A 1 343 ? -7.394 -4.950 23.359 1.00 82.19 343 GLU A N 1
ATOM 2626 C CA . GLU A 1 343 ? -6.340 -4.014 22.947 1.00 82.19 343 GLU A CA 1
ATOM 2627 C C . GLU A 1 343 ? -6.901 -2.596 22.823 1.00 82.19 343 GLU A C 1
ATOM 2629 O O . GLU A 1 343 ? -7.771 -2.341 21.998 1.00 82.19 343 GLU A O 1
ATOM 2634 N N . LEU A 1 344 ? -6.420 -1.664 23.659 1.00 80.88 344 LEU A N 1
ATOM 2635 C CA . LEU A 1 344 ? -6.807 -0.241 23.631 1.00 80.88 344 LEU A CA 1
ATOM 2636 C C . LEU A 1 344 ? -8.336 -0.008 23.589 1.00 80.88 344 LEU A C 1
ATOM 2638 O O . LEU A 1 344 ? -8.833 0.857 22.871 1.00 80.88 344 LEU A O 1
ATOM 2642 N N . GLY A 1 345 ? -9.090 -0.799 24.362 1.00 83.94 345 GLY A N 1
ATOM 2643 C CA . GLY A 1 345 ? -10.555 -0.720 24.424 1.00 83.94 345 GLY A CA 1
ATOM 2644 C C . GLY A 1 345 ? -11.284 -1.380 23.246 1.00 83.94 345 GLY A C 1
ATOM 2645 O O . GLY A 1 345 ? -12.505 -1.280 23.153 1.00 83.94 345 GLY A O 1
ATOM 2646 N N . VAL A 1 346 ? -10.562 -2.060 22.352 1.00 90.69 346 VAL A N 1
ATOM 2647 C CA . VAL A 1 346 ? -11.127 -2.902 21.294 1.00 90.69 346 VAL A CA 1
ATOM 2648 C C . VAL A 1 346 ? -11.254 -4.333 21.809 1.00 90.69 346 VAL A C 1
ATOM 2650 O O . VAL A 1 346 ? -10.287 -4.913 22.305 1.00 90.69 346 VAL A O 1
ATOM 2653 N N . ASN A 1 347 ? -12.453 -4.902 21.665 1.00 93.12 347 ASN A N 1
ATOM 2654 C CA . ASN A 1 347 ? -12.747 -6.280 22.048 1.00 93.12 347 ASN A CA 1
ATOM 2655 C C . ASN A 1 347 ? -11.823 -7.271 21.318 1.00 93.12 347 ASN A C 1
ATOM 2657 O O . ASN A 1 347 ? -11.576 -7.148 20.116 1.00 93.12 347 ASN A O 1
ATOM 2661 N N . ALA A 1 348 ? -11.372 -8.304 22.020 1.00 93.38 348 ALA A N 1
ATOM 2662 C CA . ALA A 1 348 ? -10.394 -9.256 21.513 1.00 93.38 348 ALA A CA 1
ATOM 2663 C C . ALA A 1 348 ? -10.852 -10.071 20.285 1.00 93.38 348 ALA A C 1
ATOM 2665 O O . ALA A 1 348 ? -10.008 -10.563 19.544 1.00 93.38 348 ALA A O 1
ATOM 2666 N N . ALA A 1 349 ? -12.157 -10.171 20.010 1.00 96.25 349 ALA A N 1
ATOM 2667 C CA . ALA A 1 349 ? -12.704 -10.819 18.809 1.00 96.25 349 ALA A CA 1
ATOM 2668 C C . ALA A 1 349 ? -13.039 -9.834 17.672 1.00 96.25 349 ALA A C 1
ATOM 2670 O O . ALA A 1 349 ? -13.592 -10.234 16.649 1.00 96.25 349 ALA A O 1
ATOM 2671 N N . VAL A 1 350 ? -12.754 -8.543 17.848 1.00 97.12 350 VAL A N 1
ATOM 2672 C CA . VAL A 1 350 ? -13.016 -7.496 16.856 1.00 97.12 350 VAL A CA 1
ATOM 2673 C C . VAL A 1 350 ? -11.717 -7.115 16.154 1.00 97.12 350 VAL A C 1
ATOM 2675 O O . VAL A 1 350 ? -10.700 -6.905 16.812 1.00 97.12 350 VAL A O 1
ATOM 2678 N N . PHE A 1 351 ? -11.750 -7.011 14.827 1.00 97.31 351 PHE A N 1
ATOM 2679 C CA . PHE A 1 351 ? -10.590 -6.690 13.990 1.00 97.31 351 PHE A CA 1
ATOM 2680 C C . PHE A 1 351 ? -10.987 -5.729 12.876 1.00 97.31 351 PHE A C 1
ATOM 2682 O O . PHE A 1 351 ? -12.141 -5.728 12.459 1.00 97.31 351 PHE A O 1
ATOM 2689 N N . ILE A 1 352 ? -10.047 -4.916 12.396 1.00 97.12 352 ILE A N 1
ATOM 2690 C CA . ILE A 1 352 ? -10.267 -4.128 11.177 1.00 97.12 352 ILE A CA 1
ATOM 2691 C C . ILE A 1 352 ? -10.271 -5.050 9.953 1.00 97.12 352 ILE A C 1
ATOM 2693 O O . ILE A 1 352 ? -9.512 -6.022 9.918 1.00 97.12 352 ILE A O 1
ATOM 2697 N N . THR A 1 353 ? -11.095 -4.745 8.950 1.00 97.62 353 THR A N 1
ATOM 2698 C CA . THR A 1 353 ? -11.037 -5.420 7.650 1.00 97.62 353 THR A CA 1
ATOM 2699 C C . THR A 1 353 ? -9.636 -5.281 7.065 1.00 97.62 353 THR A C 1
ATOM 2701 O O . THR A 1 353 ? -9.207 -4.181 6.707 1.00 97.62 353 THR A O 1
ATOM 2704 N N . ALA A 1 354 ? -8.921 -6.401 6.959 1.00 95.75 354 ALA A N 1
ATOM 2705 C CA . ALA A 1 354 ? -7.607 -6.421 6.339 1.00 95.75 354 ALA A CA 1
ATOM 2706 C C . ALA A 1 354 ? -7.709 -6.053 4.853 1.00 95.75 354 ALA A C 1
ATOM 2708 O O . ALA A 1 354 ? -8.586 -6.525 4.130 1.00 95.75 354 ALA A O 1
ATOM 2709 N N . GLU A 1 355 ? -6.782 -5.223 4.411 1.00 96.19 355 GLU A N 1
ATOM 2710 C CA . GLU A 1 355 ? -6.514 -4.934 3.016 1.00 96.19 355 GLU A CA 1
ATOM 2711 C C . GLU A 1 355 ? -6.116 -6.220 2.266 1.00 96.19 355 GLU A C 1
ATOM 2713 O O . GLU A 1 355 ? -5.177 -6.905 2.667 1.00 96.19 355 GLU A O 1
ATOM 2718 N N . LEU A 1 356 ? -6.845 -6.591 1.201 1.00 98.19 356 LEU A N 1
ATOM 2719 C CA . LEU A 1 356 ? -6.519 -7.795 0.403 1.00 98.19 356 LEU A CA 1
ATOM 2720 C C . LEU A 1 356 ? -5.576 -7.505 -0.760 1.00 98.19 356 LEU A C 1
ATOM 2722 O O . LEU A 1 356 ? -5.135 -8.419 -1.457 1.00 98.19 356 LEU A O 1
ATOM 2726 N N . TRP A 1 357 ? -5.247 -6.241 -0.997 1.00 95.94 357 TRP A N 1
ATOM 2727 C CA . TRP A 1 357 ? -4.182 -5.922 -1.929 1.00 95.94 357 TRP A CA 1
ATOM 2728 C C . TRP A 1 357 ? -2.854 -6.527 -1.430 1.00 95.94 357 TRP A C 1
ATOM 2730 O O . TRP A 1 357 ? -2.615 -6.644 -0.235 1.00 95.94 357 TRP A O 1
ATOM 2740 N N . GLY A 1 358 ? -2.014 -7.063 -2.312 1.00 95.12 358 GLY A N 1
ATOM 2741 C CA . GLY A 1 358 ? -0.801 -7.762 -1.864 1.00 95.12 358 GLY A CA 1
ATOM 2742 C C . GLY A 1 358 ? -0.990 -9.146 -1.223 1.00 95.12 358 GLY A C 1
ATOM 2743 O O . GLY A 1 358 ? -0.001 -9.860 -1.066 1.00 95.12 358 GLY A O 1
ATOM 2744 N N . VAL A 1 359 ? -2.216 -9.578 -0.900 1.00 97.31 359 VAL A N 1
ATOM 2745 C CA . VAL A 1 359 ? -2.482 -10.818 -0.141 1.00 97.31 359 VAL A CA 1
ATOM 2746 C C . VAL A 1 359 ? -1.902 -12.082 -0.791 1.00 97.31 359 VAL A C 1
ATOM 2748 O O . VAL A 1 359 ? -1.577 -13.051 -0.103 1.00 97.31 359 VAL A O 1
ATOM 2751 N N . GLY A 1 360 ? -1.732 -12.081 -2.111 1.00 95.75 360 GLY A N 1
ATOM 2752 C CA . GLY A 1 360 ? -1.214 -13.195 -2.893 1.00 95.75 360 GLY A CA 1
ATOM 2753 C C . GLY A 1 360 ? 0.258 -13.528 -2.642 1.00 95.75 360 GLY A C 1
ATOM 2754 O O . GLY A 1 360 ? 0.662 -14.661 -2.908 1.00 95.75 360 GLY A O 1
ATOM 2755 N N . ASN A 1 361 ? 1.063 -12.595 -2.114 1.00 92.56 361 ASN A N 1
ATOM 2756 C CA . ASN A 1 361 ? 2.493 -12.819 -1.851 1.00 92.56 361 ASN A CA 1
ATOM 2757 C C . ASN A 1 361 ? 2.988 -12.380 -0.458 1.00 92.56 361 ASN A C 1
ATOM 2759 O O . ASN A 1 361 ? 4.191 -12.448 -0.201 1.00 92.56 361 ASN A O 1
ATOM 2763 N N . THR A 1 362 ? 2.082 -12.022 0.455 1.00 93.44 362 THR A N 1
ATOM 2764 C CA . THR A 1 362 ? 2.404 -11.527 1.810 1.00 93.44 362 THR A CA 1
ATOM 2765 C C . THR A 1 362 ? 2.039 -12.488 2.937 1.00 93.44 362 THR A C 1
ATOM 2767 O O . THR A 1 362 ? 2.112 -12.116 4.101 1.00 93.44 362 THR A O 1
ATOM 2770 N N . GLY A 1 363 ? 1.682 -13.737 2.619 1.00 89.88 363 GLY A N 1
ATOM 2771 C CA . GLY A 1 363 ? 1.382 -14.739 3.642 1.00 89.88 363 GLY A CA 1
ATOM 2772 C C . GLY A 1 363 ? 2.554 -14.974 4.618 1.00 89.88 363 GLY A C 1
ATOM 2773 O O . GLY A 1 363 ? 3.716 -14.738 4.259 1.00 89.88 363 GLY A O 1
ATOM 2774 N N . PRO A 1 364 ? 2.310 -15.567 5.795 1.00 94.19 364 PRO A N 1
ATOM 2775 C CA . PRO A 1 364 ? 1.081 -16.261 6.179 1.00 94.19 364 PRO A CA 1
ATOM 2776 C C . PRO A 1 364 ? -0.069 -15.312 6.547 1.00 94.19 364 PRO A C 1
ATOM 2778 O O . PRO A 1 364 ? 0.120 -14.111 6.677 1.00 94.19 364 PRO A O 1
ATOM 2781 N N . TRP A 1 365 ? -1.286 -15.847 6.644 1.00 96.62 365 TRP A N 1
ATOM 2782 C CA . TRP A 1 365 ? -2.514 -15.048 6.715 1.00 96.62 365 TRP A CA 1
ATOM 2783 C C . TRP A 1 365 ? -3.182 -15.100 8.094 1.00 96.62 365 TRP A C 1
ATOM 2785 O O . TRP A 1 365 ? -2.871 -15.960 8.923 1.00 96.62 365 TRP A O 1
ATOM 2795 N N . MET A 1 366 ? -4.165 -14.211 8.289 1.00 95.50 366 MET A N 1
ATOM 2796 C CA . MET A 1 366 ? -4.784 -13.832 9.571 1.00 95.50 366 MET A CA 1
ATOM 2797 C C . MET A 1 366 ? -3.879 -12.945 10.439 1.00 95.50 366 MET A C 1
ATOM 2799 O O . MET A 1 366 ? -2.687 -12.813 10.188 1.00 95.50 366 MET A O 1
ATOM 2803 N N . PHE A 1 367 ? -4.453 -12.326 11.475 1.00 93.94 367 PHE A N 1
ATOM 2804 C CA . PHE A 1 367 ? -3.790 -11.304 12.300 1.00 93.94 367 PHE A CA 1
ATOM 2805 C C . PHE A 1 367 ? -2.485 -11.756 12.985 1.00 93.94 367 PHE A C 1
ATOM 2807 O O . PHE A 1 367 ? -1.679 -10.907 13.363 1.00 93.94 367 PHE A O 1
ATOM 2814 N N . ASN A 1 368 ? -2.285 -13.066 13.151 1.00 92.81 368 ASN A N 1
ATOM 2815 C CA . ASN A 1 368 ? -1.103 -13.692 13.748 1.00 92.81 368 ASN A CA 1
ATOM 2816 C C . ASN A 1 368 ? -0.398 -14.692 12.807 1.00 92.81 368 ASN A C 1
ATOM 2818 O O . ASN A 1 368 ? 0.467 -15.437 13.251 1.00 92.81 368 ASN A O 1
ATOM 2822 N N . GLY A 1 369 ? -0.766 -14.756 11.521 1.00 93.88 369 GLY A N 1
ATOM 2823 C CA . GLY A 1 369 ? -0.118 -15.673 10.574 1.00 93.88 369 GLY A CA 1
ATOM 2824 C C . GLY A 1 369 ? -0.472 -17.157 10.772 1.00 93.88 369 GLY A C 1
ATOM 2825 O O . GLY A 1 369 ? 0.266 -18.049 10.344 1.00 93.88 369 GLY A O 1
ATOM 2826 N N . ARG A 1 370 ? -1.601 -17.464 11.428 1.00 95.06 370 ARG A N 1
ATOM 2827 C CA . ARG A 1 370 ? -2.014 -18.852 11.711 1.00 95.06 370 ARG A CA 1
ATOM 2828 C C . ARG A 1 370 ? -2.546 -19.631 10.505 1.00 95.06 370 ARG A C 1
ATOM 2830 O O . ARG A 1 370 ? -2.674 -20.851 10.588 1.00 95.06 370 ARG A O 1
ATOM 2837 N N . ALA A 1 371 ? -2.898 -18.958 9.411 1.00 97.38 371 ALA A N 1
ATOM 2838 C CA . ALA A 1 371 ? -3.341 -19.618 8.188 1.00 97.38 371 ALA A CA 1
ATOM 2839 C C . ALA A 1 371 ? -2.178 -19.747 7.196 1.00 97.38 371 ALA A C 1
ATOM 2841 O O . ALA A 1 371 ? -1.565 -18.754 6.804 1.00 97.38 371 ALA A O 1
ATOM 2842 N N . PHE A 1 372 ? -1.911 -20.974 6.741 1.00 94.44 372 PHE A N 1
ATOM 2843 C CA . PHE A 1 372 ? -0.832 -21.282 5.790 1.00 94.44 372 PHE A CA 1
ATOM 2844 C C . PHE A 1 372 ? -1.305 -21.345 4.337 1.00 94.44 372 PHE A C 1
ATOM 2846 O O . PHE A 1 372 ? -0.498 -21.551 3.433 1.00 94.44 372 PHE A O 1
ATOM 2853 N N . THR A 1 373 ? -2.606 -21.170 4.101 1.00 97.19 373 THR A N 1
ATOM 2854 C CA . THR A 1 373 ? -3.208 -21.021 2.770 1.00 97.19 373 THR A CA 1
ATOM 2855 C C . THR A 1 373 ? -4.326 -19.980 2.819 1.00 97.19 373 THR A C 1
ATOM 2857 O O . THR A 1 373 ? -4.943 -19.778 3.866 1.00 97.19 373 THR A O 1
ATOM 2860 N N . LEU A 1 374 ? -4.621 -19.356 1.678 1.00 98.44 374 LEU A N 1
ATOM 2861 C CA . LEU A 1 374 ? -5.769 -18.456 1.533 1.00 98.44 374 LEU A CA 1
ATOM 2862 C C . LEU A 1 374 ? -7.098 -19.176 1.803 1.00 98.44 374 LEU A C 1
ATOM 2864 O O . LEU A 1 374 ? -7.956 -18.620 2.475 1.00 98.44 374 LEU A O 1
ATOM 2868 N N . ASP A 1 375 ? -7.243 -20.429 1.358 1.00 98.56 375 ASP A N 1
ATOM 2869 C CA . ASP A 1 375 ? -8.426 -21.252 1.655 1.00 98.56 375 ASP A CA 1
ATOM 2870 C C . ASP A 1 375 ? -8.632 -21.422 3.170 1.00 98.56 375 ASP A C 1
ATOM 2872 O O . ASP A 1 375 ? -9.721 -21.169 3.683 1.00 98.56 375 ASP A O 1
ATOM 2876 N N . GLN A 1 376 ? -7.568 -21.762 3.909 1.00 98.38 376 GLN A N 1
ATOM 2877 C CA . GLN A 1 376 ? -7.626 -21.835 5.371 1.00 98.38 376 GLN A CA 1
ATOM 2878 C C . GLN A 1 376 ? -8.011 -20.488 5.988 1.00 98.38 376 GLN A C 1
ATOM 2880 O O . GLN A 1 376 ? -8.842 -20.461 6.892 1.00 98.38 376 GLN A O 1
ATOM 2885 N N . ALA A 1 377 ? -7.444 -19.381 5.499 1.00 98.31 377 ALA A N 1
ATOM 2886 C CA . ALA A 1 377 ? -7.764 -18.047 5.998 1.00 98.31 377 ALA A CA 1
ATOM 2887 C C . ALA A 1 377 ? -9.255 -17.719 5.807 1.00 98.31 377 ALA A C 1
ATOM 2889 O O . ALA A 1 377 ? -9.914 -17.281 6.749 1.00 98.31 377 ALA A O 1
ATOM 2890 N N . ILE A 1 378 ? -9.817 -18.011 4.629 1.00 98.56 378 ILE A N 1
ATOM 2891 C CA . ILE A 1 378 ? -11.248 -17.824 4.343 1.00 98.56 378 ILE A CA 1
ATOM 2892 C C . ILE A 1 378 ? -12.095 -18.655 5.313 1.00 98.56 378 ILE A C 1
ATOM 2894 O O . ILE A 1 378 ? -12.995 -18.125 5.958 1.00 98.56 378 ILE A O 1
ATOM 2898 N N . ARG A 1 379 ? -11.769 -19.938 5.505 1.00 98.38 379 ARG A N 1
ATOM 2899 C CA . ARG A 1 379 ? -12.526 -20.836 6.399 1.00 98.38 379 ARG A CA 1
ATOM 2900 C C . ARG A 1 379 ? -12.455 -20.458 7.877 1.00 98.38 379 ARG A C 1
ATOM 2902 O O . ARG A 1 379 ? -13.336 -20.852 8.636 1.00 98.38 379 ARG A O 1
ATOM 2909 N N . MET A 1 380 ? -11.432 -19.711 8.289 1.00 97.94 380 MET A N 1
ATOM 2910 C CA . MET A 1 380 ? -11.303 -19.211 9.659 1.00 97.94 380 MET A CA 1
ATOM 2911 C C . MET A 1 380 ? -12.220 -18.019 9.957 1.00 97.94 380 MET A C 1
ATOM 2913 O O . MET A 1 380 ? -12.381 -17.676 11.126 1.00 97.94 380 MET A O 1
ATOM 2917 N N . HIS A 1 381 ? -12.832 -17.396 8.945 1.00 98.06 381 HIS A N 1
ATOM 2918 C CA . HIS A 1 381 ? -13.776 -16.302 9.161 1.00 98.06 381 HIS A CA 1
ATOM 2919 C C . HIS A 1 381 ? -15.026 -16.776 9.924 1.00 98.06 381 HIS A C 1
ATOM 2921 O O . HIS A 1 381 ? -15.568 -17.865 9.695 1.00 98.06 381 HIS A O 1
ATOM 2927 N N . GLY A 1 382 ? -15.501 -15.920 10.825 1.00 96.81 382 GLY A N 1
ATOM 2928 C CA . GLY A 1 382 ? -16.702 -16.122 11.627 1.00 96.81 382 GLY A CA 1
ATOM 2929 C C . GLY A 1 382 ? -17.349 -14.787 11.991 1.00 96.81 382 GLY A C 1
ATOM 2930 O O . GLY A 1 382 ? -17.049 -13.757 11.386 1.00 96.81 382 GLY A O 1
ATOM 2931 N N . GLY A 1 383 ? -18.251 -14.798 12.975 1.00 97.31 383 GLY A N 1
ATOM 2932 C CA . GLY A 1 383 ? -18.942 -13.585 13.421 1.00 97.31 383 GLY A CA 1
ATOM 2933 C C . GLY A 1 383 ? -19.760 -12.947 12.296 1.00 97.31 383 GLY A C 1
ATOM 2934 O O . GLY A 1 383 ? -20.616 -13.603 11.709 1.00 97.31 383 GLY A O 1
ATOM 2935 N N . GLU A 1 384 ? -19.488 -11.683 11.975 1.00 97.75 384 GLU A N 1
ATOM 2936 C CA . GLU A 1 384 ? -20.166 -10.955 10.891 1.00 97.75 384 GLU A CA 1
ATOM 2937 C C . GLU A 1 384 ? -19.924 -11.575 9.503 1.00 97.75 384 GLU A C 1
ATOM 2939 O O . GLU A 1 384 ? -20.784 -11.471 8.632 1.00 97.75 384 GLU A O 1
ATOM 2944 N N . ALA A 1 385 ? -18.801 -12.272 9.301 1.00 97.75 385 ALA A N 1
ATOM 2945 C CA . ALA A 1 385 ? -18.446 -12.908 8.030 1.00 97.75 385 ALA A CA 1
ATOM 2946 C C . ALA A 1 385 ? -18.921 -14.372 7.911 1.00 97.75 385 ALA A C 1
ATOM 2948 O O . ALA A 1 385 ? -18.622 -15.040 6.919 1.00 97.75 385 ALA A O 1
ATOM 2949 N N . GLN A 1 386 ? -19.650 -14.887 8.910 1.00 98.19 386 GLN A N 1
ATOM 2950 C CA . GLN A 1 386 ? -20.059 -16.293 8.995 1.00 98.19 386 GLN A CA 1
ATOM 2951 C C . GLN A 1 386 ? -20.815 -16.763 7.743 1.00 98.19 386 GLN A C 1
ATOM 2953 O O . GLN A 1 386 ? -20.463 -17.795 7.177 1.00 98.19 386 GLN A O 1
ATOM 2958 N N . THR A 1 387 ? -21.793 -15.982 7.274 1.00 98.19 387 THR A N 1
ATOM 2959 C CA . THR A 1 387 ? -22.589 -16.324 6.087 1.00 98.19 387 THR A CA 1
ATOM 2960 C C . THR A 1 387 ? -21.712 -16.470 4.845 1.00 98.19 387 THR A C 1
ATOM 2962 O O . THR A 1 387 ? -21.751 -17.507 4.198 1.00 98.19 387 THR A O 1
ATOM 2965 N N . SER A 1 388 ? -20.858 -15.488 4.538 1.00 98.25 388 SER A N 1
ATOM 2966 C CA . SER A 1 388 ? -19.984 -15.545 3.357 1.00 98.25 388 SER A CA 1
ATOM 2967 C C . SER A 1 388 ? -18.959 -16.676 3.428 1.00 98.25 388 SER A C 1
ATOM 2969 O O . SER A 1 388 ? -18.632 -17.278 2.405 1.00 98.25 388 SER A O 1
ATOM 2971 N N . ARG A 1 389 ? -18.473 -17.013 4.629 1.00 98.31 389 ARG A N 1
ATOM 2972 C CA . ARG A 1 389 ? -17.602 -18.174 4.828 1.00 98.31 389 ARG A CA 1
ATOM 2973 C C . ARG A 1 389 ? -18.328 -19.489 4.549 1.00 98.31 389 ARG A C 1
ATOM 2975 O O . ARG A 1 389 ? -17.736 -20.384 3.946 1.00 98.31 389 ARG A O 1
ATOM 2982 N N . ASP A 1 390 ? -19.567 -19.632 5.013 1.00 98.62 390 ASP A N 1
ATOM 2983 C CA . ASP A 1 390 ? -20.355 -20.851 4.804 1.00 98.62 390 ASP A CA 1
ATOM 2984 C C . ASP A 1 390 ? -20.758 -21.011 3.334 1.00 98.62 390 ASP A C 1
ATOM 2986 O O . ASP A 1 390 ? -20.624 -22.106 2.789 1.00 98.62 390 ASP A O 1
ATOM 2990 N N . GLU A 1 391 ? -21.128 -19.913 2.668 1.00 98.62 391 GLU A N 1
ATOM 2991 C CA . GLU A 1 391 ? -21.354 -19.886 1.220 1.00 98.62 391 GLU A CA 1
ATOM 2992 C C . GLU A 1 391 ? -20.091 -20.331 0.469 1.00 98.62 391 GLU A C 1
ATOM 2994 O O . GLU A 1 391 ? -20.161 -21.289 -0.299 1.00 98.62 391 GLU A O 1
ATOM 2999 N N . TYR A 1 392 ? -18.915 -19.755 0.774 1.00 98.75 392 TYR A N 1
ATOM 3000 C CA . TYR A 1 392 ? -17.631 -20.192 0.203 1.00 98.75 392 TYR A CA 1
ATOM 3001 C C . TYR A 1 392 ? -17.388 -21.695 0.391 1.00 98.75 392 TYR A C 1
ATOM 3003 O O . TYR A 1 392 ? -17.015 -22.391 -0.551 1.00 98.75 392 TYR A O 1
ATOM 3011 N N . ALA A 1 393 ? -17.607 -22.210 1.605 1.00 98.56 393 ALA A N 1
ATOM 3012 C CA . ALA A 1 393 ? -17.386 -23.618 1.916 1.00 98.56 393 ALA A CA 1
ATOM 3013 C C . ALA A 1 393 ? -18.361 -24.560 1.186 1.00 98.56 393 ALA A C 1
ATOM 3015 O O . ALA A 1 393 ? -18.044 -25.741 1.033 1.00 98.56 393 ALA A O 1
ATOM 3016 N N . SER A 1 394 ? -19.518 -24.050 0.754 1.00 98.50 394 SER A N 1
ATOM 3017 C CA . SER A 1 394 ? -20.536 -24.792 0.006 1.00 98.50 394 SER A CA 1
ATOM 3018 C C . SER A 1 394 ? -20.339 -24.769 -1.516 1.00 98.50 394 SER A C 1
ATOM 3020 O O . SER A 1 394 ? -20.922 -25.602 -2.213 1.00 98.50 394 SER A O 1
ATOM 3022 N N . LEU A 1 395 ? -19.509 -23.852 -2.034 1.00 98.62 395 LEU A N 1
ATOM 3023 C CA . LEU A 1 395 ? -19.210 -23.752 -3.463 1.00 98.62 395 LEU A CA 1
ATOM 3024 C C . LEU A 1 395 ? -18.564 -25.041 -3.997 1.00 98.62 395 LEU A C 1
ATOM 3026 O O . LEU A 1 395 ? -17.831 -25.711 -3.265 1.00 98.62 395 LEU A O 1
ATOM 3030 N N . PRO A 1 396 ? -18.725 -25.369 -5.290 1.00 98.50 396 PRO A N 1
ATOM 3031 C CA . PRO A 1 396 ? -17.925 -26.408 -5.929 1.00 98.50 396 PRO A CA 1
ATOM 3032 C C . PRO A 1 396 ? -16.419 -26.128 -5.799 1.00 98.50 396 PRO A C 1
ATOM 3034 O O . PRO A 1 396 ? -15.984 -24.982 -5.922 1.00 98.50 396 PRO A O 1
ATOM 3037 N N . ASP A 1 397 ? -15.596 -27.173 -5.656 1.00 98.12 397 ASP A N 1
ATOM 3038 C CA . ASP A 1 397 ? -14.137 -27.038 -5.482 1.00 98.12 397 ASP A CA 1
ATOM 3039 C C . ASP A 1 397 ? -13.463 -26.159 -6.548 1.00 98.12 397 ASP A C 1
ATOM 3041 O O . ASP A 1 397 ? -12.442 -25.519 -6.296 1.00 98.12 397 ASP A O 1
ATOM 3045 N N . GLN A 1 398 ? -14.002 -26.156 -7.770 1.00 98.00 398 GLN A N 1
ATOM 3046 C CA . GLN A 1 398 ? -13.486 -25.329 -8.853 1.00 98.00 398 GLN A CA 1
ATOM 3047 C C . GLN A 1 398 ? -13.685 -23.836 -8.577 1.00 98.00 398 GLN A C 1
ATOM 3049 O O . GLN A 1 398 ? -12.747 -23.072 -8.769 1.00 98.00 398 GLN A O 1
ATOM 3054 N N . GLU A 1 399 ? -14.855 -23.431 -8.090 1.00 98.56 399 GLU A N 1
ATOM 3055 C CA . GLU A 1 399 ? -15.166 -22.031 -7.784 1.00 98.56 399 GLU A CA 1
ATOM 3056 C C . GLU A 1 399 ? -14.378 -21.548 -6.557 1.00 98.56 399 GLU A C 1
ATOM 3058 O O . GLU A 1 399 ? -13.829 -20.447 -6.569 1.00 98.56 399 GLU A O 1
ATOM 3063 N N . GLN A 1 400 ? -14.192 -22.413 -5.549 1.00 98.69 400 GLN A N 1
ATOM 3064 C CA . GLN A 1 400 ? -13.295 -22.134 -4.418 1.00 98.69 400 GLN A CA 1
ATOM 3065 C C . GLN A 1 400 ? -11.860 -21.854 -4.898 1.00 98.69 400 GLN A C 1
ATOM 3067 O O . GLN A 1 400 ? -11.240 -20.863 -4.504 1.00 98.69 400 GLN A O 1
ATOM 3072 N N . ARG A 1 401 ? -11.332 -22.689 -5.809 1.00 98.25 401 ARG A N 1
ATOM 3073 C CA . ARG A 1 401 ? -10.009 -22.471 -6.417 1.00 98.25 401 ARG A CA 1
ATOM 3074 C C . ARG A 1 401 ? -9.952 -21.194 -7.248 1.00 98.25 401 ARG A C 1
ATOM 3076 O O . ARG A 1 401 ? -8.936 -20.515 -7.202 1.00 98.25 401 ARG A O 1
ATOM 3083 N N . GLU A 1 402 ? -11.004 -20.859 -7.988 1.00 98.69 402 GLU A N 1
ATOM 3084 C CA . GLU A 1 402 ? -11.067 -19.632 -8.791 1.00 98.69 402 GLU A CA 1
ATOM 3085 C C . GLU A 1 402 ? -11.001 -18.376 -7.905 1.00 98.69 402 GLU A C 1
ATOM 3087 O O . GLU A 1 402 ? -10.237 -17.461 -8.215 1.00 98.69 402 GLU A O 1
ATOM 3092 N N . ILE A 1 403 ? -11.682 -18.361 -6.752 1.00 98.69 403 ILE A N 1
ATOM 3093 C CA . ILE A 1 403 ? -11.537 -17.294 -5.741 1.00 98.69 403 ILE A CA 1
ATOM 3094 C C . ILE A 1 403 ? -10.095 -17.224 -5.223 1.00 98.69 403 ILE A C 1
ATOM 3096 O O . ILE A 1 403 ? -9.515 -16.141 -5.139 1.00 98.69 403 ILE A O 1
ATOM 3100 N N . VAL A 1 404 ? -9.483 -18.368 -4.906 1.00 98.56 404 VAL A N 1
ATOM 3101 C CA . VAL A 1 404 ? -8.083 -18.411 -4.455 1.00 98.56 404 VAL A CA 1
ATOM 3102 C C . VAL A 1 404 ? -7.123 -17.903 -5.540 1.00 98.56 404 VAL A C 1
ATOM 3104 O O . VAL A 1 404 ? -6.187 -17.175 -5.218 1.00 98.56 404 VAL A O 1
ATOM 3107 N N . GLU A 1 405 ? -7.341 -18.232 -6.816 1.00 97.50 405 GLU A N 1
ATOM 3108 C CA . GLU A 1 405 ? -6.540 -17.708 -7.933 1.00 97.50 405 GLU A CA 1
ATOM 3109 C C . GLU A 1 405 ? -6.728 -16.197 -8.119 1.00 97.50 405 GLU A C 1
ATOM 3111 O O . GLU A 1 405 ? -5.751 -15.485 -8.359 1.00 97.50 405 GLU A O 1
ATOM 3116 N N . PHE A 1 406 ? -7.944 -15.680 -7.924 1.00 98.50 406 PHE A N 1
ATOM 3117 C CA . PHE A 1 406 ? -8.179 -14.239 -7.856 1.00 98.50 406 PHE A CA 1
ATOM 3118 C C . PHE A 1 406 ? -7.357 -13.586 -6.734 1.00 98.50 406 PHE A C 1
ATOM 3120 O O . PHE A 1 406 ? -6.599 -12.656 -7.005 1.00 98.50 406 PHE A O 1
ATOM 3127 N N . LEU A 1 407 ? -7.419 -14.092 -5.502 1.00 98.56 407 LEU A N 1
ATOM 3128 C CA . LEU A 1 407 ? -6.659 -13.527 -4.380 1.00 98.56 407 LEU A CA 1
ATOM 3129 C C . LEU A 1 407 ? -5.138 -13.611 -4.599 1.00 98.56 407 LEU A C 1
ATOM 3131 O O . LEU A 1 407 ? -4.418 -12.662 -4.297 1.00 98.56 407 LEU A O 1
ATOM 3135 N N . LYS A 1 408 ? -4.637 -14.700 -5.198 1.00 95.81 408 LYS A N 1
ATOM 3136 C CA . LYS A 1 408 ? -3.220 -14.835 -5.587 1.00 95.81 408 LYS A CA 1
ATOM 3137 C C . LYS A 1 408 ? -2.769 -13.811 -6.626 1.00 95.81 408 LYS A C 1
ATOM 3139 O O . LYS A 1 408 ? -1.574 -13.540 -6.710 1.00 95.81 408 LYS A O 1
ATOM 3144 N N . SER A 1 409 ? -3.690 -13.268 -7.424 1.00 95.00 409 SER A N 1
ATOM 3145 C CA . SER A 1 409 ? -3.369 -12.227 -8.405 1.00 95.00 409 SER A CA 1
ATOM 3146 C C . SER A 1 409 ? -3.126 -10.857 -7.762 1.00 95.00 409 SER A C 1
ATOM 3148 O O . SER A 1 409 ? -2.483 -10.017 -8.383 1.00 95.00 409 SER A O 1
ATOM 3150 N N . LEU A 1 410 ? -3.587 -10.628 -6.527 1.00 96.81 410 LEU A N 1
ATOM 3151 C CA . LEU A 1 410 ? -3.382 -9.382 -5.784 1.00 96.81 410 LEU A CA 1
ATOM 3152 C C . LEU A 1 410 ? -2.026 -9.433 -5.070 1.00 96.81 410 LEU A C 1
ATOM 3154 O O . LEU A 1 410 ? -1.881 -10.119 -4.063 1.00 96.81 410 LEU A O 1
ATOM 3158 N N . VAL A 1 411 ? -1.016 -8.728 -5.574 1.00 93.19 411 VAL A N 1
ATOM 3159 C CA . VAL A 1 411 ? 0.378 -8.883 -5.124 1.00 93.19 411 VAL A CA 1
ATOM 3160 C C . VAL A 1 411 ? 1.062 -7.547 -4.870 1.00 93.19 411 VAL A C 1
ATOM 3162 O O . VAL A 1 411 ? 0.732 -6.525 -5.473 1.00 93.19 411 VAL A O 1
ATOM 3165 N N . LEU A 1 412 ? 2.054 -7.560 -3.980 1.00 90.38 412 LEU A N 1
ATOM 3166 C CA . LEU A 1 412 ? 3.030 -6.480 -3.930 1.00 90.38 412 LEU A CA 1
ATOM 3167 C C . LEU A 1 412 ? 3.838 -6.507 -5.234 1.00 90.38 412 LEU A C 1
ATOM 3169 O O . LEU A 1 412 ? 4.340 -7.587 -5.576 1.00 90.38 412 LEU A O 1
ATOM 3173 N N . PRO A 1 413 ? 3.965 -5.379 -5.959 1.00 77.25 413 PRO A N 1
ATOM 3174 C CA . PRO A 1 413 ? 4.750 -5.318 -7.186 1.00 77.25 413 PRO A CA 1
ATOM 3175 C C . PRO A 1 413 ? 6.213 -5.638 -6.858 1.00 77.25 413 PRO A C 1
ATOM 3177 O O . PRO A 1 413 ? 6.780 -4.984 -5.982 1.00 77.25 413 PRO A O 1
ATOM 3180 N N . PRO A 1 414 ? 6.849 -6.621 -7.512 1.00 63.53 414 PRO A N 1
ATOM 3181 C CA . PRO A 1 414 ? 8.275 -6.887 -7.345 1.00 63.53 414 PRO A CA 1
ATOM 3182 C C . PRO A 1 414 ? 9.157 -5.647 -7.524 1.00 63.53 414 PRO A C 1
ATOM 3184 O O . PRO A 1 414 ? 9.428 -5.186 -8.627 1.00 63.53 414 PRO A O 1
ATOM 3187 N N . ASN A 1 415 ? 9.670 -5.083 -6.437 1.00 58.00 415 ASN A N 1
ATOM 3188 C CA . ASN A 1 415 ? 10.526 -3.901 -6.521 1.00 58.00 415 ASN A CA 1
ATOM 3189 C C . ASN A 1 415 ? 11.949 -4.263 -6.995 1.00 58.00 415 ASN A C 1
ATOM 3191 O O . ASN A 1 415 ? 12.935 -3.912 -6.349 1.00 58.00 415 ASN A O 1
ATOM 3195 N N . PHE A 1 416 ? 12.083 -5.005 -8.104 1.00 60.62 416 PHE A N 1
ATOM 3196 C CA . PHE A 1 416 ? 13.356 -5.064 -8.793 1.00 60.62 416 PHE A CA 1
ATOM 3197 C C . PHE A 1 416 ? 13.630 -3.662 -9.311 1.00 60.62 416 PHE A C 1
ATOM 3199 O O . PHE A 1 416 ? 12.796 -3.032 -9.965 1.00 60.62 416 PHE A O 1
ATOM 3206 N N . GLN A 1 417 ? 14.814 -3.182 -8.978 1.00 59.88 417 GLN A N 1
ATOM 3207 C CA . GLN A 1 417 ? 15.346 -1.930 -9.460 1.00 59.88 417 GLN A CA 1
ATOM 3208 C C . GLN A 1 417 ? 16.604 -2.253 -10.232 1.00 59.88 417 GLN A C 1
ATOM 3210 O O . GLN A 1 417 ? 17.422 -3.074 -9.812 1.00 59.88 417 GLN A O 1
ATOM 3215 N N . ALA A 1 418 ? 16.736 -1.633 -11.389 1.00 63.47 418 ALA A N 1
ATOM 3216 C CA . ALA A 1 418 ? 17.944 -1.722 -12.172 1.00 63.47 418 ALA A CA 1
ATOM 3217 C C . ALA A 1 418 ? 18.239 -0.355 -12.765 1.00 63.47 418 ALA A C 1
ATOM 3219 O O . ALA A 1 418 ? 17.402 0.246 -13.444 1.00 63.47 418 ALA A O 1
ATOM 3220 N N . ASP A 1 419 ? 19.446 0.121 -12.500 1.00 67.81 419 ASP A N 1
ATOM 3221 C CA . ASP A 1 419 ? 19.902 1.406 -12.990 1.00 67.81 419 ASP A CA 1
ATOM 3222 C C . ASP A 1 419 ? 20.435 1.277 -14.414 1.00 67.81 419 ASP A C 1
ATOM 3224 O O . ASP A 1 419 ? 21.267 0.422 -14.729 1.00 67.81 419 ASP A O 1
ATOM 3228 N N . ILE A 1 420 ? 19.968 2.173 -15.277 1.00 73.12 420 ILE A N 1
ATOM 3229 C CA . ILE A 1 420 ? 20.549 2.424 -16.589 1.00 73.12 420 ILE A CA 1
ATOM 3230 C C . ILE A 1 420 ? 21.386 3.692 -16.471 1.00 73.12 420 ILE A C 1
ATOM 3232 O O . ILE A 1 420 ? 20.858 4.778 -16.231 1.00 73.12 420 ILE A O 1
ATOM 3236 N N . GLN A 1 421 ? 22.693 3.558 -16.661 1.00 79.12 421 GLN A N 1
ATOM 3237 C CA . GLN A 1 421 ? 23.594 4.700 -16.774 1.00 79.12 421 GLN A CA 1
ATOM 3238 C C . GLN A 1 421 ? 23.679 5.134 -18.237 1.00 79.12 421 GLN A C 1
ATOM 3240 O O . GLN A 1 421 ? 23.994 4.331 -19.114 1.00 79.12 421 GLN A O 1
ATOM 3245 N N . LEU A 1 422 ? 23.392 6.408 -18.482 1.00 82.50 422 LEU A N 1
ATOM 3246 C CA . LEU A 1 422 ? 23.463 7.059 -19.780 1.00 82.50 422 LEU A CA 1
ATOM 3247 C C . LEU A 1 422 ? 24.609 8.065 -19.779 1.00 82.50 422 LEU A C 1
ATOM 3249 O O . LEU A 1 422 ? 24.702 8.921 -18.896 1.00 82.50 422 LEU A O 1
ATOM 3253 N N . GLU A 1 423 ? 25.446 8.001 -20.807 1.00 85.38 423 GLU A N 1
ATOM 3254 C CA . GLU A 1 423 ? 26.364 9.088 -21.145 1.00 85.38 423 GLU A CA 1
ATOM 3255 C C . GLU A 1 423 ? 25.645 10.094 -22.055 1.00 85.38 423 GLU A C 1
ATOM 3257 O O . GLU A 1 423 ? 24.706 9.732 -22.763 1.00 85.38 423 GLU A O 1
ATOM 3262 N N . LYS A 1 424 ? 26.071 11.364 -22.073 1.00 86.94 424 LYS A N 1
ATOM 3263 C CA . LYS A 1 424 ? 25.554 12.320 -23.066 1.00 86.94 424 LYS A CA 1
ATOM 3264 C C . LYS A 1 424 ? 25.851 11.790 -24.476 1.00 86.94 424 LYS A C 1
ATOM 3266 O O . LYS A 1 424 ? 26.990 11.424 -24.751 1.00 86.94 424 LYS A O 1
ATOM 3271 N N . GLY A 1 425 ? 24.853 11.800 -25.357 1.00 87.81 425 GLY A N 1
ATOM 3272 C CA . GLY A 1 425 ? 24.967 11.307 -26.728 1.00 87.81 425 GLY A CA 1
ATOM 3273 C C . GLY A 1 425 ? 24.321 9.936 -26.943 1.00 87.81 425 GLY A C 1
ATOM 3274 O O . GLY A 1 425 ? 23.365 9.560 -26.260 1.00 87.81 425 GLY A O 1
ATOM 3275 N N . LEU A 1 426 ? 24.812 9.192 -27.937 1.00 88.50 426 LEU A N 1
ATOM 3276 C CA . LEU A 1 426 ? 24.216 7.918 -28.349 1.00 88.50 426 LEU A CA 1
ATOM 3277 C C . LEU A 1 426 ? 24.602 6.765 -27.420 1.00 88.50 426 LEU A C 1
ATOM 3279 O O . LEU A 1 426 ? 25.776 6.436 -27.278 1.00 88.50 426 LEU A O 1
ATOM 3283 N N . ASN A 1 427 ? 23.591 6.087 -26.886 1.00 85.69 427 ASN A N 1
ATOM 3284 C CA . ASN A 1 427 ? 23.710 4.920 -26.023 1.00 85.69 427 ASN A CA 1
ATOM 3285 C C . ASN A 1 427 ? 22.942 3.743 -26.637 1.00 85.69 427 ASN A C 1
ATOM 3287 O O . ASN A 1 427 ? 21.930 3.930 -27.314 1.00 85.69 427 ASN A O 1
ATOM 3291 N N . MET A 1 428 ? 23.393 2.522 -26.355 1.00 85.38 428 MET A N 1
ATOM 3292 C CA . MET A 1 428 ? 22.612 1.313 -26.606 1.00 85.38 428 MET A CA 1
ATOM 3293 C C . MET A 1 428 ? 22.097 0.788 -25.269 1.00 85.38 428 MET A C 1
ATOM 3295 O O . MET A 1 428 ? 22.890 0.487 -24.381 1.00 85.38 428 MET A O 1
ATOM 3299 N N . VAL A 1 429 ? 20.778 0.694 -25.127 1.00 80.94 429 VAL A N 1
ATOM 3300 C CA . VAL A 1 429 ? 20.112 0.303 -23.882 1.00 80.94 429 VAL A CA 1
ATOM 3301 C C . VAL A 1 429 ? 19.192 -0.884 -24.121 1.00 80.94 429 VAL A C 1
ATOM 3303 O O . VAL A 1 429 ? 18.488 -0.960 -25.122 1.00 80.94 429 VAL A O 1
ATOM 3306 N N . SER A 1 430 ? 19.164 -1.817 -23.184 1.00 80.19 430 SER A N 1
ATOM 3307 C CA . SER A 1 430 ? 18.115 -2.832 -23.087 1.00 80.19 430 SER A CA 1
ATOM 3308 C C . SER A 1 430 ? 17.395 -2.613 -21.772 1.00 80.19 430 SER A C 1
ATOM 3310 O O . SER A 1 430 ? 18.064 -2.382 -20.765 1.00 80.19 430 SER A O 1
ATOM 3312 N N . LEU A 1 431 ? 16.066 -2.717 -21.749 1.00 76.38 431 LEU A N 1
ATOM 3313 C CA . LEU A 1 431 ? 15.354 -2.637 -20.480 1.00 76.38 431 LEU A CA 1
ATOM 3314 C C . LEU A 1 431 ? 15.705 -3.855 -19.611 1.00 76.38 431 LEU A C 1
ATOM 3316 O O . LEU A 1 431 ? 15.396 -4.982 -20.008 1.00 76.38 431 LEU A O 1
ATOM 3320 N N . PRO A 1 432 ? 16.316 -3.656 -18.432 1.00 67.31 432 PRO A N 1
ATOM 3321 C CA . PRO A 1 432 ? 16.696 -4.757 -17.547 1.00 67.31 432 PRO A CA 1
ATOM 3322 C C . PRO A 1 432 ? 15.475 -5.447 -16.923 1.00 67.31 432 PRO A C 1
ATOM 3324 O O . PRO A 1 432 ? 15.529 -6.629 -16.586 1.00 67.31 432 PRO A O 1
ATOM 3327 N N . LEU A 1 433 ? 14.365 -4.714 -16.808 1.00 71.69 433 LEU A N 1
ATOM 3328 C CA . LEU A 1 433 ? 13.133 -5.141 -16.161 1.00 71.69 433 LEU A CA 1
ATOM 3329 C C . LEU A 1 433 ? 11.930 -4.868 -17.057 1.00 71.69 433 LEU A C 1
ATOM 3331 O O . LEU A 1 433 ? 11.931 -3.915 -17.840 1.00 71.69 433 LEU A O 1
ATOM 3335 N N . LYS A 1 434 ? 10.915 -5.721 -16.930 1.00 71.69 434 LYS A N 1
ATOM 3336 C CA . LYS A 1 434 ? 9.611 -5.591 -17.568 1.00 71.69 434 LYS A CA 1
ATOM 3337 C C . LYS A 1 434 ? 8.790 -4.540 -16.818 1.00 71.69 434 LYS A C 1
ATOM 3339 O O . LYS A 1 434 ? 8.434 -4.793 -15.670 1.00 71.69 434 LYS A O 1
ATOM 3344 N N . PRO A 1 435 ? 8.440 -3.401 -17.436 1.00 66.88 435 PRO A N 1
ATOM 3345 C CA . PRO A 1 435 ? 7.573 -2.418 -16.793 1.00 66.88 435 PRO A CA 1
ATOM 3346 C C . PRO A 1 435 ? 6.190 -3.009 -16.467 1.00 66.88 435 PRO A C 1
ATOM 3348 O O . PRO A 1 435 ? 5.677 -3.841 -17.221 1.00 66.88 435 PRO A O 1
ATOM 3351 N N . TYR A 1 436 ? 5.578 -2.562 -15.366 1.00 60.44 436 TYR A N 1
ATOM 3352 C CA . TYR A 1 436 ? 4.259 -3.032 -14.907 1.00 60.44 436 TYR A CA 1
ATOM 3353 C C . TYR A 1 436 ? 3.112 -2.705 -15.859 1.00 60.44 436 TYR A C 1
ATOM 3355 O O . TYR A 1 436 ? 2.171 -3.484 -16.002 1.00 60.44 436 TYR A O 1
ATOM 3363 N N . SER A 1 437 ? 3.224 -1.569 -16.537 1.00 64.12 437 SER A N 1
ATOM 3364 C CA . SER A 1 437 ? 2.300 -1.123 -17.574 1.00 64.12 437 SER A CA 1
ATOM 3365 C C . SER A 1 437 ? 2.990 -1.187 -18.938 1.00 64.12 437 SER A C 1
ATOM 3367 O O . SER A 1 437 ? 4.208 -1.000 -19.000 1.00 64.12 437 SER A O 1
ATOM 3369 N N . PRO A 1 438 ? 2.257 -1.413 -20.048 1.00 77.00 438 PRO A N 1
ATOM 3370 C CA . PRO A 1 438 ? 2.834 -1.329 -21.386 1.00 77.00 438 PRO A CA 1
ATOM 3371 C C . PRO A 1 438 ? 3.543 0.016 -21.589 1.00 77.00 438 PRO A C 1
ATOM 3373 O O . PRO A 1 438 ? 2.908 1.068 -21.536 1.00 77.00 438 PRO A O 1
ATOM 3376 N N . LEU A 1 439 ? 4.858 -0.030 -21.805 1.00 82.38 439 LEU A N 1
ATOM 3377 C CA . LEU A 1 439 ? 5.687 1.150 -22.025 1.00 82.38 439 LEU A CA 1
ATOM 3378 C C . LEU A 1 439 ? 5.852 1.383 -23.527 1.00 82.38 439 LEU A C 1
ATOM 3380 O O . LEU A 1 439 ? 6.169 0.452 -24.266 1.00 82.38 439 LEU A O 1
ATOM 3384 N N . TYR A 1 440 ? 5.668 2.618 -23.980 1.00 91.50 440 TYR A N 1
ATOM 3385 C CA . TYR A 1 440 ? 5.838 3.015 -25.379 1.00 91.50 440 TYR A CA 1
ATOM 3386 C C . TYR A 1 440 ? 7.041 3.947 -25.571 1.00 91.50 440 TYR A C 1
ATOM 3388 O O . TYR A 1 440 ? 7.563 4.519 -24.612 1.00 91.50 440 TYR A O 1
ATOM 3396 N N . ALA A 1 441 ? 7.486 4.109 -26.819 1.00 92.12 441 ALA A N 1
ATOM 3397 C CA . ALA A 1 441 ? 8.668 4.891 -27.176 1.00 92.12 441 ALA A CA 1
ATOM 3398 C C . ALA A 1 441 ? 8.636 6.331 -26.637 1.00 92.12 441 ALA A C 1
ATOM 3400 O O . ALA A 1 441 ? 9.646 6.788 -26.108 1.00 92.12 441 ALA A O 1
ATOM 3401 N N . SER A 1 442 ? 7.488 7.017 -26.681 1.00 92.75 442 SER A N 1
ATOM 3402 C CA . SER A 1 442 ? 7.370 8.382 -26.147 1.00 92.75 442 SER A CA 1
ATOM 3403 C C . SER A 1 442 ? 7.583 8.447 -24.634 1.00 92.75 442 SER A C 1
ATOM 3405 O O . SER A 1 442 ? 8.239 9.356 -24.131 1.00 92.75 442 SER A O 1
ATOM 3407 N N . GLN A 1 443 ? 7.059 7.460 -23.908 1.00 90.19 443 GLN A N 1
ATOM 3408 C CA . GLN A 1 443 ? 7.185 7.367 -22.455 1.00 90.19 443 GLN A CA 1
ATOM 3409 C C . GLN A 1 443 ? 8.613 6.990 -22.057 1.00 90.19 443 GLN A C 1
ATOM 3411 O O . GLN A 1 443 ? 9.164 7.574 -21.128 1.00 90.19 443 GLN A O 1
ATOM 3416 N N . LEU A 1 444 ? 9.245 6.062 -22.786 1.00 88.81 444 LEU A N 1
ATOM 3417 C CA . LEU A 1 444 ? 10.650 5.719 -22.570 1.00 88.81 444 LEU A CA 1
ATOM 3418 C C . LEU A 1 444 ? 11.563 6.918 -22.861 1.00 88.81 444 LEU A C 1
ATOM 3420 O O . LEU A 1 444 ? 12.465 7.191 -22.074 1.00 88.81 444 LEU A O 1
ATOM 3424 N N . ALA A 1 445 ? 11.304 7.664 -23.941 1.00 91.25 445 ALA A N 1
ATOM 3425 C CA . ALA A 1 445 ? 12.068 8.860 -24.287 1.00 91.25 445 ALA A CA 1
ATOM 3426 C C . ALA A 1 445 ? 12.019 9.907 -23.171 1.00 91.25 445 ALA A C 1
ATOM 3428 O O . ALA A 1 445 ? 13.062 10.415 -22.755 1.00 91.25 445 ALA A O 1
ATOM 3429 N N . GLN A 1 446 ? 10.820 10.153 -22.635 1.00 89.81 446 GLN A N 1
ATOM 3430 C CA . GLN A 1 446 ? 10.603 11.038 -21.495 1.00 89.81 446 GLN A CA 1
ATOM 3431 C C . GLN A 1 446 ? 11.313 10.528 -20.233 1.00 89.81 446 GLN A C 1
ATOM 3433 O O . GLN A 1 446 ? 12.031 11.296 -19.597 1.00 89.81 446 GLN A O 1
ATOM 3438 N N . LYS A 1 447 ? 11.164 9.238 -19.895 1.00 84.06 447 LYS A N 1
ATOM 3439 C CA . LYS A 1 447 ? 11.765 8.625 -18.695 1.00 84.06 447 LYS A CA 1
ATOM 3440 C C . LYS A 1 447 ? 13.293 8.662 -18.724 1.00 84.06 447 LYS A C 1
ATOM 3442 O 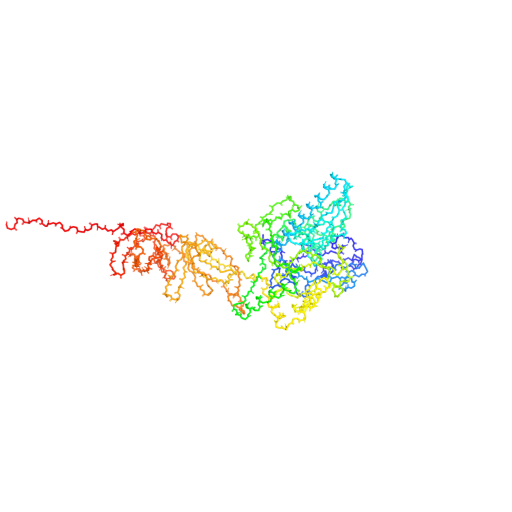O . LYS A 1 447 ? 13.915 8.821 -17.680 1.00 84.06 447 LYS A O 1
ATOM 3447 N N . LEU A 1 448 ? 13.894 8.515 -19.906 1.00 85.38 448 LEU A N 1
ATOM 3448 C CA . LEU A 1 448 ? 15.347 8.535 -20.089 1.00 85.38 448 LEU A CA 1
ATOM 3449 C C . LEU A 1 448 ? 15.924 9.935 -20.364 1.00 85.38 448 LEU A C 1
ATOM 3451 O O . LEU A 1 448 ? 17.143 10.089 -20.358 1.00 85.38 448 LEU A O 1
ATOM 3455 N N . GLY A 1 449 ? 15.094 10.947 -20.643 1.00 90.00 449 GLY A N 1
ATOM 3456 C CA . GLY A 1 449 ? 15.570 12.266 -21.079 1.00 90.00 449 GLY A CA 1
ATOM 3457 C C . GLY A 1 449 ? 16.297 12.222 -22.432 1.00 90.00 449 GLY A C 1
ATOM 3458 O O . GLY A 1 449 ? 17.359 12.828 -22.600 1.00 90.00 449 GLY A O 1
ATOM 3459 N N . THR A 1 450 ? 15.750 11.463 -23.387 1.00 93.31 450 THR A N 1
ATOM 3460 C CA . THR A 1 450 ? 16.379 11.191 -24.694 1.00 93.31 450 THR A CA 1
ATOM 3461 C C . THR A 1 450 ? 15.592 11.806 -25.852 1.00 93.31 450 THR A C 1
ATOM 3463 O O . THR A 1 450 ? 14.371 11.928 -25.782 1.00 93.31 450 THR A O 1
ATOM 3466 N N . SER A 1 451 ? 16.282 12.201 -26.925 1.00 95.31 451 SER A N 1
ATOM 3467 C CA . SER A 1 451 ? 15.665 12.833 -28.105 1.00 95.31 451 SER A CA 1
ATOM 3468 C C . SER A 1 451 ? 15.137 11.839 -29.145 1.00 95.31 451 SER A C 1
ATOM 3470 O O . SER A 1 451 ? 14.224 12.175 -29.904 1.00 95.31 451 SER A O 1
ATOM 3472 N N . ILE A 1 452 ? 15.696 10.625 -29.185 1.00 95.69 452 ILE A N 1
ATOM 3473 C CA . ILE A 1 452 ? 15.307 9.549 -30.107 1.00 95.69 452 ILE A CA 1
ATOM 3474 C C . ILE A 1 452 ? 15.279 8.191 -29.404 1.00 95.69 452 ILE A C 1
ATOM 3476 O O . ILE A 1 452 ? 16.072 7.959 -28.492 1.00 95.69 452 ILE A O 1
ATOM 3480 N N . ILE A 1 453 ? 14.435 7.281 -29.899 1.00 94.94 453 ILE A N 1
ATOM 3481 C CA . ILE A 1 453 ? 14.436 5.845 -29.585 1.00 94.94 453 ILE A CA 1
ATOM 3482 C C . ILE A 1 453 ? 14.401 5.066 -30.906 1.00 94.94 453 ILE A C 1
ATOM 3484 O O . ILE A 1 453 ? 13.450 5.194 -31.672 1.00 94.94 453 ILE A O 1
ATOM 3488 N N . ILE A 1 454 ? 15.396 4.222 -31.176 1.00 92.69 454 ILE A N 1
ATOM 3489 C CA . ILE A 1 454 ? 15.438 3.348 -32.361 1.00 92.69 454 ILE A CA 1
ATOM 3490 C C . ILE A 1 454 ? 15.398 1.889 -31.922 1.00 92.69 454 ILE A C 1
ATOM 3492 O O . ILE A 1 454 ? 16.114 1.501 -31.001 1.00 92.69 454 ILE A O 1
ATOM 3496 N N . ARG A 1 455 ? 14.621 1.058 -32.621 1.00 90.94 455 ARG A N 1
ATOM 3497 C CA . ARG A 1 455 ? 14.619 -0.404 -32.465 1.00 90.94 455 ARG A CA 1
ATOM 3498 C C . ARG A 1 455 ? 14.788 -1.111 -33.802 1.00 90.94 455 ARG A C 1
ATOM 3500 O O . ARG A 1 455 ? 14.432 -0.575 -34.847 1.00 90.94 455 ARG A O 1
ATOM 3507 N N . PHE A 1 456 ? 15.253 -2.356 -33.769 1.00 86.69 456 PHE A N 1
ATOM 3508 C CA . PHE A 1 456 ? 15.167 -3.244 -34.927 1.00 86.69 456 PHE A CA 1
ATOM 3509 C C . PHE A 1 456 ? 13.797 -3.939 -34.961 1.00 86.69 456 PHE A C 1
ATOM 3511 O O . PHE A 1 456 ? 13.413 -4.627 -34.010 1.00 86.69 456 PHE A O 1
ATOM 3518 N N . ASN A 1 457 ? 13.050 -3.762 -36.052 1.00 84.62 457 ASN A N 1
ATOM 3519 C CA . ASN A 1 457 ? 11.771 -4.424 -36.275 1.00 84.62 457 ASN A CA 1
ATOM 3520 C C . ASN A 1 457 ? 11.987 -5.711 -37.085 1.00 84.62 457 ASN A C 1
ATOM 3522 O O . ASN A 1 457 ? 12.222 -5.681 -38.293 1.00 84.62 457 ASN A O 1
ATOM 3526 N N . SER A 1 458 ? 11.880 -6.858 -36.412 1.00 81.50 458 SER A N 1
ATOM 3527 C CA . SER A 1 458 ? 12.119 -8.178 -37.003 1.00 81.50 458 SER A CA 1
ATOM 3528 C C . SER A 1 458 ? 11.071 -8.606 -38.035 1.00 81.50 458 SER A C 1
ATOM 3530 O O . SER A 1 458 ? 11.374 -9.459 -38.866 1.00 81.50 458 SER A O 1
ATOM 3532 N N . GLN A 1 459 ? 9.865 -8.030 -38.030 1.00 81.25 459 GLN A N 1
ATOM 3533 C CA . GLN A 1 459 ? 8.825 -8.381 -39.005 1.00 81.25 459 GLN A CA 1
ATOM 3534 C C . GLN A 1 459 ? 9.141 -7.818 -40.392 1.00 81.25 459 GLN A C 1
ATOM 3536 O O . GLN A 1 459 ? 8.922 -8.488 -41.397 1.00 81.25 459 GLN A O 1
ATOM 3541 N N . ILE A 1 460 ? 9.684 -6.599 -40.436 1.00 81.12 460 ILE A N 1
ATOM 3542 C CA . ILE A 1 460 ? 10.041 -5.904 -41.682 1.00 81.12 460 ILE A CA 1
ATOM 3543 C C . ILE A 1 460 ? 11.552 -5.894 -41.954 1.00 81.12 460 ILE A C 1
ATOM 3545 O O . ILE A 1 460 ? 11.972 -5.382 -42.985 1.00 81.12 460 ILE A O 1
ATOM 3549 N N . GLN A 1 461 ? 12.360 -6.467 -41.052 1.00 81.25 461 GLN A N 1
ATOM 3550 C CA . GLN A 1 461 ? 13.827 -6.537 -41.138 1.00 81.25 461 GLN A CA 1
ATOM 3551 C C . GLN A 1 461 ? 14.491 -5.158 -41.328 1.00 81.25 461 GLN A C 1
ATOM 3553 O O . GLN A 1 461 ? 15.463 -5.015 -42.068 1.00 81.25 461 GLN A O 1
ATOM 3558 N N . GLN A 1 462 ? 13.956 -4.127 -40.668 1.00 84.69 462 GLN A N 1
ATOM 3559 C CA . GLN A 1 462 ? 14.422 -2.739 -40.773 1.00 84.69 462 GLN A CA 1
ATOM 3560 C C . GLN A 1 462 ? 14.437 -2.052 -39.405 1.00 84.69 462 GLN A C 1
ATOM 3562 O O . GLN A 1 462 ? 13.738 -2.465 -38.477 1.00 84.69 462 GLN A O 1
ATOM 3567 N N . PHE A 1 463 ? 15.237 -0.992 -39.280 1.00 87.81 463 PHE A N 1
ATOM 3568 C CA . PHE A 1 463 ? 15.211 -0.128 -38.104 1.00 87.81 463 PHE A CA 1
ATOM 3569 C C . PHE A 1 463 ? 14.012 0.817 -38.156 1.00 87.81 463 PHE A C 1
ATOM 3571 O O . PHE A 1 463 ? 13.740 1.440 -39.177 1.00 87.81 463 PHE A O 1
ATOM 3578 N N . GLU A 1 464 ? 13.321 0.932 -37.029 1.00 89.88 464 GLU A N 1
ATOM 3579 C CA . GLU A 1 464 ? 12.207 1.847 -36.810 1.00 89.88 464 GLU A CA 1
ATOM 3580 C C . GLU A 1 464 ? 12.610 2.835 -35.712 1.00 89.88 464 GLU A C 1
ATOM 3582 O O . GLU A 1 464 ? 13.134 2.428 -34.672 1.00 89.88 464 GLU A O 1
ATOM 3587 N N . GLY A 1 465 ? 12.392 4.128 -35.948 1.00 91.56 465 GLY A N 1
ATOM 3588 C CA . GLY A 1 465 ? 12.806 5.209 -35.059 1.00 91.56 465 GLY A CA 1
ATOM 3589 C C . GLY A 1 465 ? 11.629 6.080 -34.637 1.00 91.56 465 GLY A C 1
ATOM 3590 O O . GLY A 1 465 ? 10.756 6.374 -35.450 1.00 91.56 465 GLY A O 1
ATOM 3591 N N . PHE A 1 466 ? 11.637 6.480 -33.371 1.00 95.19 466 PHE A N 1
ATOM 3592 C CA . PHE A 1 466 ? 10.757 7.469 -32.761 1.00 95.19 466 PHE A CA 1
ATOM 3593 C C . PHE A 1 466 ? 11.593 8.685 -32.348 1.00 95.19 466 PHE A C 1
ATOM 3595 O O . PHE A 1 466 ? 12.672 8.525 -31.772 1.00 95.19 466 PHE A O 1
ATOM 3602 N N . THR A 1 467 ? 11.088 9.884 -32.607 1.00 95.06 467 THR A N 1
ATOM 3603 C CA . THR A 1 467 ? 11.665 11.163 -32.176 1.00 95.06 467 THR A CA 1
ATOM 3604 C C . THR A 1 467 ? 10.701 11.889 -31.243 1.00 95.06 467 THR A C 1
ATOM 3606 O O . THR A 1 467 ? 9.490 11.702 -31.318 1.00 95.06 467 THR A O 1
ATOM 3609 N N . VAL A 1 468 ? 11.207 12.789 -30.399 1.00 91.81 468 VAL A N 1
ATOM 3610 C CA . VAL A 1 468 ? 10.349 13.649 -29.554 1.00 91.81 468 VAL A CA 1
ATOM 3611 C C . VAL A 1 468 ? 9.432 14.595 -30.350 1.00 91.81 468 VAL A C 1
ATOM 3613 O O . VAL A 1 468 ? 8.516 15.178 -29.776 1.00 91.81 468 VAL A O 1
ATOM 3616 N N . SER A 1 469 ? 9.656 14.732 -31.662 1.00 88.69 469 SER A N 1
ATOM 3617 C CA . SER A 1 469 ? 8.788 15.473 -32.586 1.00 88.69 469 SER A CA 1
ATOM 3618 C C . SER A 1 469 ? 7.622 14.630 -33.134 1.00 88.69 469 SER A C 1
ATOM 3620 O O . SER A 1 469 ? 6.691 15.182 -33.728 1.00 88.69 469 SER A O 1
ATOM 3622 N N . ASP A 1 470 ? 7.646 13.306 -32.948 1.00 87.69 470 ASP A N 1
ATOM 3623 C CA . ASP A 1 470 ? 6.587 12.408 -33.405 1.00 87.69 470 ASP A CA 1
ATOM 3624 C C . ASP A 1 470 ? 5.366 12.433 -32.469 1.00 87.69 470 ASP A C 1
ATOM 3626 O O . ASP A 1 470 ? 5.497 12.599 -31.252 1.00 87.69 470 ASP A O 1
ATOM 3630 N N . PRO A 1 471 ? 4.147 12.220 -33.001 1.00 85.81 471 PRO A N 1
ATOM 3631 C CA . PRO A 1 471 ? 2.961 12.098 -32.166 1.00 85.81 471 PRO A CA 1
ATOM 3632 C C . PRO A 1 471 ? 3.048 10.855 -31.252 1.00 85.81 471 PRO A C 1
ATOM 3634 O O . PRO A 1 471 ? 3.402 9.768 -31.724 1.00 85.81 471 PRO A O 1
ATOM 3637 N N . PRO A 1 472 ? 2.688 10.969 -29.958 1.00 87.25 472 PRO A N 1
ATOM 3638 C CA . PRO A 1 472 ? 2.664 9.828 -29.044 1.00 87.25 472 PRO A CA 1
ATOM 3639 C C . PRO A 1 472 ? 1.574 8.807 -29.440 1.00 87.25 472 PRO A C 1
ATOM 3641 O O . PRO A 1 472 ? 0.588 9.180 -30.080 1.00 87.25 472 PRO A O 1
ATOM 3644 N N . PRO A 1 473 ? 1.700 7.524 -29.041 1.00 87.50 473 PRO A N 1
ATOM 3645 C CA . PRO A 1 473 ? 2.708 6.995 -28.113 1.00 87.50 473 PRO A CA 1
ATOM 3646 C C . PRO A 1 473 ? 3.980 6.430 -28.785 1.00 87.50 473 PRO A C 1
ATOM 3648 O O . PRO A 1 473 ? 4.945 6.089 -28.102 1.00 87.50 473 PRO A O 1
ATOM 3651 N N . GLY A 1 474 ? 4.008 6.326 -30.117 1.00 90.06 474 GLY A N 1
ATOM 3652 C CA . GLY A 1 474 ? 5.052 5.596 -30.846 1.00 90.06 474 GLY A CA 1
ATOM 3653 C C . GLY A 1 474 ? 4.884 4.072 -30.746 1.00 90.06 474 GLY A C 1
ATOM 3654 O O . GLY A 1 474 ? 3.784 3.569 -30.515 1.00 90.06 474 GLY A O 1
ATOM 3655 N N . PHE A 1 475 ? 5.966 3.315 -30.948 1.00 91.19 475 PHE A N 1
ATOM 3656 C CA . PHE A 1 475 ? 5.932 1.851 -30.863 1.00 91.19 475 PHE A CA 1
ATOM 3657 C C . PHE A 1 475 ? 6.040 1.332 -29.421 1.00 91.19 475 PHE A C 1
ATOM 3659 O O . PHE A 1 475 ? 6.618 1.986 -28.553 1.00 91.19 475 PHE A O 1
ATOM 3666 N N . ALA A 1 476 ? 5.518 0.127 -29.174 1.00 89.75 476 ALA A N 1
ATOM 3667 C CA . ALA A 1 476 ? 5.632 -0.544 -27.881 1.00 89.75 476 ALA A CA 1
ATOM 3668 C C . ALA A 1 476 ? 7.076 -0.997 -27.594 1.00 89.75 476 ALA A C 1
ATOM 3670 O O . ALA A 1 476 ? 7.799 -1.466 -28.484 1.00 89.75 476 ALA A O 1
ATOM 3671 N N . ILE A 1 477 ? 7.482 -0.868 -26.334 1.00 86.94 477 ILE A N 1
ATOM 3672 C CA . ILE A 1 477 ? 8.746 -1.371 -25.809 1.00 86.94 477 ILE A CA 1
ATOM 3673 C C . ILE A 1 477 ? 8.554 -2.820 -25.356 1.00 86.94 477 ILE A C 1
ATOM 3675 O O . ILE A 1 477 ? 7.572 -3.172 -24.707 1.00 86.94 477 ILE A O 1
ATOM 3679 N N . GLU A 1 478 ? 9.500 -3.673 -25.727 1.00 81.81 478 GLU A N 1
ATOM 3680 C CA . GLU A 1 478 ? 9.438 -5.120 -25.584 1.00 81.81 478 GLU A CA 1
ATOM 3681 C C . GLU A 1 478 ? 10.693 -5.627 -24.871 1.00 81.81 478 GLU A C 1
ATOM 3683 O O . GLU A 1 478 ? 11.777 -5.044 -24.966 1.00 81.81 478 GLU A O 1
ATOM 3688 N N . GLY A 1 479 ? 10.542 -6.748 -24.173 1.00 72.31 479 GLY A N 1
ATOM 3689 C CA . GLY A 1 479 ? 11.639 -7.405 -23.475 1.00 72.31 479 GLY A CA 1
ATOM 3690 C C . GLY A 1 479 ? 12.661 -8.008 -24.412 1.00 72.31 479 GLY A C 1
ATOM 3691 O O . GLY A 1 479 ? 12.354 -8.337 -25.556 1.00 72.31 479 GLY A O 1
ATOM 3692 N N . ALA A 1 480 ? 13.882 -8.169 -23.900 1.00 65.94 480 ALA A N 1
ATOM 3693 C CA . ALA A 1 480 ? 15.003 -8.767 -24.625 1.00 65.94 480 ALA A CA 1
ATOM 3694 C C . ALA A 1 480 ? 15.352 -8.071 -25.961 1.00 65.94 480 ALA A C 1
ATOM 3696 O O . ALA A 1 480 ? 16.040 -8.650 -26.801 1.00 65.94 480 ALA A O 1
ATOM 3697 N N . LYS A 1 481 ? 14.917 -6.817 -26.154 1.00 80.25 481 LYS A N 1
ATOM 3698 C CA . LYS A 1 481 ? 15.324 -5.965 -27.276 1.00 80.25 481 LYS A CA 1
ATOM 3699 C C . LYS A 1 481 ? 16.319 -4.901 -26.824 1.00 80.25 481 LYS A C 1
ATOM 3701 O O . LYS A 1 481 ? 16.271 -4.416 -25.693 1.00 80.25 481 LYS A O 1
ATOM 3706 N N . ALA A 1 482 ? 17.213 -4.542 -27.739 1.00 81.38 482 ALA A N 1
ATOM 3707 C CA . ALA A 1 482 ? 18.099 -3.398 -27.601 1.00 81.38 482 ALA A CA 1
ATOM 3708 C C . ALA A 1 482 ? 17.509 -2.194 -28.343 1.00 81.38 482 ALA A C 1
ATOM 3710 O O . ALA A 1 482 ? 16.950 -2.328 -29.436 1.00 81.38 482 ALA A O 1
ATOM 3711 N N . TYR A 1 483 ? 17.670 -1.027 -27.740 1.00 89.44 483 TYR A N 1
ATOM 3712 C CA . TYR A 1 483 ? 17.217 0.262 -28.226 1.00 89.44 483 TYR A CA 1
ATOM 3713 C C . TYR A 1 483 ? 18.414 1.200 -28.327 1.00 89.44 483 TYR A C 1
ATOM 3715 O O . TYR A 1 483 ? 19.242 1.251 -27.418 1.00 89.44 483 TYR A O 1
ATOM 3723 N N . VAL A 1 484 ? 18.510 1.952 -29.419 1.00 90.38 484 VAL A N 1
ATOM 3724 C CA . VAL A 1 484 ? 19.469 3.058 -29.520 1.00 90.38 484 VAL A CA 1
ATOM 3725 C C . VAL A 1 484 ? 18.771 4.329 -29.074 1.00 90.38 484 VAL A C 1
ATOM 3727 O O . VAL A 1 484 ? 17.683 4.633 -29.562 1.00 90.38 484 VAL A O 1
ATOM 3730 N N . VAL A 1 485 ? 19.387 5.062 -28.152 1.00 92.56 485 VAL A N 1
ATOM 3731 C CA . VAL A 1 485 ? 18.829 6.294 -27.587 1.00 92.56 485 VAL A CA 1
ATOM 3732 C C . VAL A 1 485 ? 19.869 7.403 -27.599 1.00 92.56 485 VAL A C 1
ATOM 3734 O O . VAL A 1 485 ? 21.057 7.127 -27.456 1.00 92.56 485 VAL A O 1
ATOM 3737 N N . ASN A 1 486 ? 19.447 8.657 -27.757 1.00 92.81 486 ASN A N 1
ATOM 3738 C CA . ASN A 1 486 ? 20.344 9.812 -27.645 1.00 92.81 486 ASN A CA 1
ATOM 3739 C C . ASN A 1 486 ? 20.009 10.613 -26.385 1.00 92.81 486 ASN A C 1
ATOM 3741 O O . ASN A 1 486 ? 18.985 11.290 -26.350 1.00 92.81 486 ASN A O 1
ATOM 3745 N N . ALA A 1 487 ? 20.840 10.510 -25.351 1.00 91.06 487 ALA A N 1
ATOM 3746 C CA . ALA A 1 487 ? 20.642 11.204 -24.084 1.00 91.06 487 ALA A CA 1
ATOM 3747 C C . ALA A 1 487 ? 21.170 12.640 -24.169 1.00 91.06 487 ALA A C 1
ATOM 3749 O O . ALA A 1 487 ? 22.322 12.869 -24.545 1.00 91.06 487 ALA A O 1
ATOM 3750 N N . MET A 1 488 ? 20.345 13.618 -23.792 1.00 89.44 488 MET A N 1
ATOM 3751 C CA . MET A 1 488 ? 20.720 15.037 -23.901 1.00 89.44 488 MET A CA 1
ATOM 3752 C C . MET A 1 488 ? 21.727 15.469 -22.823 1.00 89.44 488 MET A C 1
ATOM 3754 O O . MET A 1 488 ? 22.468 16.438 -23.001 1.00 89.44 488 MET A O 1
ATOM 3758 N N . GLN A 1 489 ? 21.786 14.720 -21.724 1.00 87.75 489 GLN A N 1
ATOM 3759 C CA . GLN A 1 489 ? 22.700 14.897 -20.600 1.00 87.75 489 GLN A CA 1
ATOM 3760 C C . GLN A 1 489 ? 23.044 13.529 -19.987 1.00 87.75 489 GLN A C 1
ATOM 3762 O O . GLN A 1 489 ? 22.260 12.592 -20.153 1.00 87.75 489 GLN A O 1
ATOM 3767 N N . PRO A 1 490 ? 24.178 13.391 -19.275 1.00 83.88 490 PRO A N 1
ATOM 3768 C CA . PRO A 1 490 ? 24.459 12.180 -18.514 1.00 83.88 490 PRO A CA 1
ATOM 3769 C C . PRO A 1 490 ? 23.397 11.985 -17.430 1.00 83.88 490 PRO A C 1
ATOM 3771 O O . PRO A 1 490 ? 23.020 12.943 -16.754 1.00 83.88 490 PRO A O 1
ATOM 3774 N N . ALA A 1 491 ? 22.921 10.757 -17.258 1.00 77.69 491 ALA A N 1
ATOM 3775 C CA . ALA A 1 491 ? 21.885 10.445 -16.281 1.00 77.69 491 ALA A CA 1
ATOM 3776 C C . ALA A 1 491 ? 22.026 9.007 -15.780 1.00 77.69 491 ALA A C 1
ATOM 3778 O O . ALA A 1 491 ? 22.434 8.121 -16.522 1.00 77.69 491 ALA A O 1
ATOM 3779 N N . THR A 1 492 ? 21.657 8.765 -14.525 1.00 76.94 492 THR A N 1
ATOM 3780 C CA . THR A 1 492 ? 21.390 7.411 -14.025 1.00 76.94 492 THR A CA 1
ATOM 3781 C C . THR A 1 492 ? 19.893 7.306 -13.813 1.00 76.94 492 THR A C 1
ATOM 3783 O O . THR A 1 492 ? 19.330 8.093 -13.056 1.00 76.94 492 THR A O 1
ATOM 3786 N N . ILE A 1 493 ? 19.247 6.389 -14.528 1.00 73.19 493 ILE A N 1
ATOM 3787 C CA . ILE A 1 493 ? 17.799 6.210 -14.491 1.00 73.19 493 ILE A CA 1
ATOM 3788 C C . ILE A 1 493 ? 17.485 4.840 -13.912 1.00 73.19 493 ILE A C 1
ATOM 3790 O O . ILE A 1 493 ? 17.783 3.818 -14.530 1.00 73.19 493 ILE A O 1
ATOM 3794 N N . THR A 1 494 ? 16.821 4.819 -12.764 1.00 70.12 494 THR A N 1
ATOM 3795 C CA . THR A 1 494 ? 16.303 3.586 -12.174 1.00 70.12 494 THR A CA 1
ATOM 3796 C C . THR A 1 494 ? 15.058 3.138 -12.936 1.00 70.12 494 THR A C 1
ATOM 3798 O O . THR A 1 494 ? 14.068 3.869 -13.071 1.00 70.12 494 THR A O 1
ATOM 3801 N N . ILE A 1 495 ? 15.102 1.924 -13.477 1.00 70.00 495 ILE A N 1
ATOM 3802 C CA . ILE A 1 495 ? 13.930 1.222 -13.993 1.00 70.00 495 ILE A CA 1
ATOM 3803 C C . ILE A 1 495 ? 13.415 0.314 -12.885 1.00 70.00 495 ILE A C 1
ATOM 3805 O O . ILE A 1 495 ? 14.179 -0.469 -12.328 1.00 70.00 495 ILE A O 1
ATOM 3809 N N . THR A 1 496 ? 12.125 0.423 -12.589 1.00 63.94 496 THR A N 1
ATOM 3810 C CA . THR A 1 496 ? 11.379 -0.506 -11.740 1.00 63.94 496 THR A CA 1
ATOM 3811 C C . THR A 1 496 ? 10.549 -1.428 -12.624 1.00 63.94 496 THR A C 1
ATOM 3813 O O . THR A 1 496 ? 10.060 -1.027 -13.686 1.00 63.94 496 THR A O 1
ATOM 3816 N N . GLY A 1 497 ? 10.402 -2.684 -12.221 1.00 65.19 497 GLY A N 1
ATOM 3817 C CA . GLY A 1 497 ? 9.605 -3.643 -12.974 1.00 65.19 497 GLY A CA 1
ATOM 3818 C C . GLY A 1 497 ? 9.829 -5.080 -12.537 1.00 65.19 497 GLY A C 1
ATOM 3819 O O . GLY A 1 497 ? 10.564 -5.352 -11.598 1.00 65.19 497 GLY A O 1
ATOM 3820 N N . ASP A 1 498 ? 9.226 -6.006 -13.266 1.00 62.06 498 ASP A N 1
ATOM 3821 C CA . ASP A 1 498 ? 9.381 -7.441 -13.067 1.00 62.06 498 ASP A CA 1
ATOM 3822 C C . ASP A 1 498 ? 10.590 -8.012 -13.815 1.00 62.06 498 ASP A C 1
ATOM 3824 O O . ASP A 1 498 ? 11.091 -7.442 -14.787 1.00 62.06 498 ASP A O 1
ATOM 3828 N N . ALA A 1 499 ? 11.030 -9.209 -13.430 1.00 61.44 499 ALA A N 1
ATOM 3829 C CA . ALA A 1 499 ? 11.882 -9.995 -14.313 1.00 61.44 499 ALA A CA 1
ATOM 3830 C C . ALA A 1 499 ? 11.127 -10.337 -15.610 1.00 61.44 499 ALA A C 1
ATOM 3832 O O . ALA A 1 499 ? 9.965 -10.747 -15.582 1.00 61.44 499 ALA A O 1
ATOM 3833 N N . TRP A 1 500 ? 11.791 -10.213 -16.765 1.00 64.56 500 TRP A N 1
ATOM 3834 C CA . TRP A 1 500 ? 11.195 -10.577 -18.059 1.00 64.56 500 TRP A CA 1
ATOM 3835 C C . TRP A 1 500 ? 10.794 -12.064 -18.131 1.00 64.56 500 TRP A C 1
ATOM 3837 O O . TRP A 1 500 ? 9.848 -12.407 -18.841 1.00 64.56 500 TRP A O 1
ATOM 3847 N N . HIS A 1 501 ? 11.462 -12.927 -17.355 1.00 59.28 501 HIS A N 1
ATOM 3848 C CA . HIS A 1 501 ? 11.169 -14.354 -17.208 1.00 59.28 501 HIS A CA 1
ATOM 3849 C C . HIS A 1 501 ? 11.167 -14.743 -15.718 1.00 59.28 501 HIS A C 1
ATOM 3851 O O . HIS A 1 501 ? 12.080 -14.372 -14.983 1.00 59.28 501 HIS A O 1
ATOM 3857 N N . ARG A 1 502 ? 10.158 -15.493 -15.246 1.00 46.78 502 ARG A N 1
ATOM 3858 C CA . ARG A 1 502 ? 10.133 -15.997 -13.857 1.00 46.78 502 ARG A CA 1
ATOM 3859 C C . ARG A 1 502 ? 11.133 -17.149 -13.704 1.00 46.78 502 ARG A C 1
ATOM 3861 O O . ARG A 1 502 ? 11.056 -18.106 -14.467 1.00 46.78 502 ARG A O 1
ATOM 3868 N N . GLY A 1 503 ? 12.003 -17.082 -12.692 1.00 46.06 503 GLY A N 1
ATOM 3869 C CA . GLY A 1 503 ? 12.912 -18.174 -12.302 1.00 46.06 503 GLY A CA 1
ATOM 3870 C C . GLY A 1 503 ? 14.407 -17.901 -12.494 1.00 46.06 503 GLY A C 1
ATOM 3871 O O . GLY A 1 503 ? 15.218 -18.670 -11.988 1.00 46.06 503 GLY A O 1
ATOM 3872 N N . GLU A 1 504 ? 14.786 -16.805 -13.151 1.00 37.81 504 GLU A N 1
ATOM 3873 C CA . GLU A 1 504 ? 16.178 -16.346 -13.184 1.00 37.81 504 GLU A CA 1
ATOM 3874 C C . GLU A 1 504 ? 16.348 -15.193 -12.183 1.00 37.81 504 GLU A C 1
ATOM 3876 O O . GLU A 1 504 ? 15.601 -14.213 -12.267 1.00 37.81 504 GLU A O 1
ATOM 3881 N N . PRO A 1 505 ? 17.292 -15.264 -11.222 1.00 37.50 505 PRO A N 1
ATOM 3882 C CA . PRO A 1 505 ? 17.665 -14.082 -10.466 1.00 37.50 505 PRO A CA 1
ATOM 3883 C C . PRO A 1 505 ? 18.177 -13.049 -11.469 1.00 37.50 505 PRO A C 1
ATOM 3885 O O . PRO A 1 505 ? 19.132 -13.307 -12.204 1.00 37.50 505 PRO A O 1
ATOM 3888 N N . ASN A 1 506 ? 17.540 -11.879 -11.508 1.00 43.75 506 ASN A N 1
ATOM 3889 C CA . ASN A 1 506 ? 17.992 -10.740 -12.301 1.00 43.75 506 ASN A CA 1
ATOM 3890 C C . ASN A 1 506 ? 19.236 -10.108 -11.651 1.00 43.75 506 ASN A C 1
ATOM 3892 O O . ASN A 1 506 ? 19.269 -8.941 -11.289 1.00 43.75 506 ASN A O 1
ATOM 3896 N N . ILE A 1 507 ? 20.283 -10.914 -11.499 1.00 36.53 507 ILE A N 1
ATOM 3897 C CA . ILE A 1 507 ? 21.648 -10.487 -11.230 1.00 36.53 507 ILE A CA 1
ATOM 3898 C C . ILE A 1 507 ? 22.346 -10.544 -12.587 1.00 36.53 507 ILE A C 1
ATOM 3900 O O . ILE A 1 507 ? 23.151 -11.433 -12.861 1.00 36.53 507 ILE A O 1
ATOM 3904 N N . ARG A 1 508 ? 21.977 -9.642 -13.502 1.00 35.09 508 ARG A N 1
ATOM 3905 C CA . ARG A 1 508 ? 22.814 -9.400 -14.680 1.00 35.09 508 ARG A CA 1
ATOM 3906 C C . ARG A 1 508 ? 23.710 -8.202 -14.373 1.00 35.09 508 ARG A C 1
ATOM 3908 O O . ARG A 1 508 ? 23.187 -7.173 -13.950 1.00 35.09 508 ARG A O 1
ATOM 3915 N N . PRO A 1 509 ? 25.038 -8.326 -14.539 1.00 32.94 509 PRO A N 1
ATOM 3916 C CA . PRO A 1 509 ? 25.954 -7.222 -14.304 1.00 32.94 509 PRO A CA 1
ATOM 3917 C C . PRO A 1 509 ? 25.601 -6.028 -15.187 1.00 32.94 509 PRO A C 1
ATOM 3919 O O . PRO A 1 509 ? 25.139 -6.195 -16.317 1.00 32.94 509 PRO A O 1
ATOM 3922 N N . PHE A 1 510 ? 25.889 -4.841 -14.661 1.00 39.47 510 PHE A N 1
ATOM 3923 C CA . PHE A 1 510 ? 25.904 -3.560 -15.356 1.00 39.47 510 PHE A CA 1
ATOM 3924 C C . PHE A 1 510 ? 26.383 -3.708 -16.809 1.00 39.47 510 PHE A C 1
ATOM 3926 O O . PHE A 1 510 ? 27.561 -3.968 -17.063 1.00 39.47 510 PHE A O 1
ATOM 3933 N N . MET A 1 511 ? 25.485 -3.522 -17.779 1.00 37.25 511 MET A N 1
ATOM 3934 C CA . MET A 1 511 ? 25.906 -3.334 -19.165 1.00 37.25 511 MET A CA 1
ATOM 3935 C C . MET A 1 511 ? 26.277 -1.870 -19.343 1.00 37.25 511 MET A C 1
ATOM 3937 O O . MET A 1 511 ? 25.435 -1.013 -19.591 1.00 37.25 511 MET A O 1
ATOM 3941 N N . ARG A 1 512 ? 27.570 -1.591 -19.185 1.00 41.19 512 ARG A N 1
ATOM 3942 C CA . ARG A 1 512 ? 28.160 -0.316 -19.575 1.00 41.19 512 ARG A CA 1
ATOM 3943 C C . ARG A 1 512 ? 28.143 -0.237 -21.102 1.00 41.19 512 ARG A C 1
ATOM 3945 O O . ARG A 1 512 ? 28.800 -1.043 -21.761 1.00 41.19 512 ARG A O 1
ATOM 3952 N N . ALA A 1 513 ? 27.407 0.717 -21.667 1.00 41.94 513 ALA A N 1
ATOM 3953 C CA . ALA A 1 513 ? 27.605 1.081 -23.065 1.00 41.94 513 ALA A CA 1
ATOM 3954 C C . ALA A 1 513 ? 29.061 1.577 -23.230 1.00 41.94 513 ALA A C 1
ATOM 3956 O O . ALA A 1 513 ? 29.552 2.302 -22.362 1.00 41.94 513 ALA A O 1
ATOM 3957 N N . PRO A 1 514 ? 29.804 1.156 -24.267 1.00 37.06 514 PRO A N 1
ATOM 3958 C CA . PRO A 1 514 ? 31.184 1.594 -24.446 1.00 37.06 514 PRO A CA 1
ATOM 3959 C C . PRO A 1 514 ? 31.254 3.122 -24.601 1.00 37.06 514 PRO A C 1
ATOM 3961 O O . PRO A 1 514 ? 30.587 3.679 -25.471 1.00 37.06 514 PRO A O 1
ATOM 3964 N N . SER A 1 515 ? 32.084 3.789 -23.788 1.00 40.78 515 SER A N 1
ATOM 3965 C CA . SER A 1 515 ? 32.319 5.230 -23.909 1.00 40.78 515 SER A CA 1
ATOM 3966 C C . SER A 1 515 ? 33.110 5.509 -25.187 1.00 40.78 515 SER A C 1
ATOM 3968 O O . SER A 1 515 ? 34.277 5.120 -25.304 1.00 40.78 515 SER A O 1
ATOM 3970 N N . SER A 1 516 ? 32.501 6.205 -26.140 1.00 42.78 516 SER A N 1
ATOM 3971 C CA . SER A 1 516 ? 33.200 6.795 -27.280 1.00 42.78 516 SER A CA 1
ATOM 3972 C C . SER A 1 516 ? 33.503 8.258 -26.956 1.00 42.78 516 SER A C 1
ATOM 3974 O O . SER A 1 516 ? 32.741 9.170 -27.281 1.00 42.78 516 SER A O 1
ATOM 3976 N N . THR A 1 517 ? 34.643 8.504 -26.316 1.00 45.59 517 THR A N 1
ATOM 3977 C CA . THR A 1 517 ? 35.172 9.853 -26.103 1.00 45.59 517 THR A CA 1
ATOM 3978 C C . THR A 1 517 ? 35.799 10.387 -27.390 1.00 45.59 517 THR A C 1
ATOM 3980 O O . THR A 1 517 ? 36.983 10.189 -27.655 1.00 45.59 517 THR A O 1
ATOM 3983 N N . LYS A 1 518 ? 34.957 11.057 -28.190 1.00 51.66 518 LYS A N 1
ATOM 3984 C CA . LYS A 1 518 ? 35.210 12.222 -29.071 1.00 51.66 518 LYS A CA 1
ATOM 3985 C C . LYS A 1 518 ? 34.015 12.351 -30.025 1.00 51.66 518 LYS A C 1
ATOM 3987 O O . LYS A 1 518 ? 34.018 11.768 -31.106 1.00 51.66 518 LYS A O 1
ATOM 3992 N N . GLU A 1 519 ? 32.980 13.101 -29.642 1.00 62.88 519 GLU A N 1
ATOM 3993 C CA . GLU A 1 519 ? 31.825 13.337 -30.522 1.00 62.88 519 GLU A CA 1
ATOM 3994 C C . GLU A 1 519 ? 32.182 14.327 -31.640 1.00 62.88 519 GLU A C 1
ATOM 3996 O O . GLU A 1 519 ? 31.885 15.511 -31.571 1.00 62.88 519 GLU A O 1
ATOM 4001 N N . GLN A 1 520 ? 32.854 13.845 -32.685 1.00 70.31 520 GLN A N 1
ATOM 4002 C CA . GLN A 1 520 ? 32.828 14.505 -33.997 1.00 70.31 520 GLN A CA 1
ATOM 4003 C C . GLN A 1 520 ? 31.788 13.866 -34.922 1.00 70.31 520 GLN A C 1
ATOM 4005 O O . GLN A 1 520 ? 31.460 14.424 -35.967 1.00 70.31 520 GLN A O 1
ATOM 4010 N N . THR A 1 521 ? 31.298 12.670 -34.571 1.00 84.62 521 THR A N 1
ATOM 4011 C CA . THR A 1 521 ? 30.458 11.860 -35.453 1.00 84.62 521 THR A CA 1
ATOM 4012 C C . THR A 1 521 ? 29.456 11.006 -34.671 1.00 84.62 521 THR A C 1
ATOM 4014 O O . THR A 1 521 ? 29.789 10.525 -33.590 1.00 84.62 521 THR A O 1
ATOM 4017 N N . LYS A 1 522 ? 28.271 10.754 -35.235 1.00 87.19 522 LYS A N 1
ATOM 4018 C CA . LYS A 1 522 ? 27.210 9.887 -34.699 1.00 87.19 522 LYS A CA 1
ATOM 4019 C C . LYS A 1 522 ? 27.106 8.597 -35.525 1.00 87.19 522 LYS A C 1
ATOM 4021 O O . LYS A 1 522 ? 27.225 8.627 -36.753 1.00 87.19 522 LYS A O 1
ATOM 4026 N N . TRP A 1 523 ? 26.866 7.474 -34.847 1.00 86.56 523 TRP A N 1
ATOM 4027 C CA . TRP A 1 523 ? 26.704 6.136 -35.445 1.00 86.56 523 TRP A CA 1
ATOM 4028 C C . TRP A 1 523 ? 25.233 5.715 -35.608 1.00 86.56 523 TRP A C 1
ATOM 4030 O O . TRP A 1 523 ? 24.944 4.648 -36.149 1.00 86.56 523 TRP A O 1
ATOM 4040 N N . ALA A 1 524 ? 24.299 6.558 -35.168 1.00 89.50 524 ALA A N 1
ATOM 4041 C CA . ALA A 1 524 ? 22.877 6.438 -35.443 1.00 89.50 524 ALA A CA 1
ATOM 4042 C C . ALA A 1 524 ? 22.258 7.830 -35.623 1.00 89.50 524 ALA A C 1
ATOM 4044 O O . ALA A 1 524 ? 22.708 8.791 -34.999 1.00 89.50 524 ALA A O 1
ATOM 4045 N N . PHE A 1 525 ? 21.265 7.951 -36.500 1.00 92.69 525 PHE A N 1
ATOM 4046 C CA . PHE A 1 525 ? 20.615 9.229 -36.796 1.00 92.69 525 PHE A CA 1
ATOM 4047 C C . PHE A 1 525 ? 19.243 9.009 -37.434 1.00 92.69 525 PHE A C 1
ATOM 4049 O O . PHE A 1 525 ? 19.060 8.028 -38.162 1.00 92.69 525 PHE A O 1
ATOM 4056 N N . ILE A 1 526 ? 18.297 9.919 -37.201 1.00 94.62 526 ILE A N 1
ATOM 4057 C CA . ILE A 1 526 ? 16.964 9.867 -37.818 1.00 94.62 526 ILE A CA 1
ATOM 4058 C C . ILE A 1 526 ? 16.745 11.107 -38.688 1.00 94.62 526 ILE A C 1
ATOM 4060 O O . ILE A 1 526 ? 16.908 12.234 -38.238 1.00 94.62 526 ILE A O 1
ATOM 4064 N N . LEU A 1 527 ? 16.324 10.912 -39.932 1.00 93.44 527 LEU A N 1
ATOM 4065 C CA . LEU A 1 527 ? 15.710 11.966 -40.733 1.00 93.44 527 LEU A CA 1
ATOM 4066 C C . LEU A 1 527 ? 14.205 11.704 -40.779 1.00 93.44 527 LEU A C 1
ATOM 4068 O O . LEU A 1 527 ? 13.759 10.726 -41.377 1.00 93.44 527 LEU A O 1
ATOM 4072 N N . CYS A 1 528 ? 13.430 12.581 -40.155 1.00 92.56 528 CYS A N 1
ATOM 4073 C CA . CYS A 1 528 ? 11.980 12.474 -40.068 1.00 92.56 528 CYS A CA 1
ATOM 4074 C C . CYS A 1 528 ? 11.300 13.733 -40.609 1.00 92.56 528 CYS A C 1
ATOM 4076 O O . CYS A 1 528 ? 11.952 14.739 -40.901 1.00 92.56 528 CYS A O 1
ATOM 4078 N N . GLY A 1 529 ? 9.984 13.676 -40.791 1.00 89.69 529 GLY A N 1
ATOM 4079 C CA . GLY A 1 529 ? 9.270 14.813 -41.347 1.00 89.69 529 GLY A CA 1
ATOM 4080 C C . GLY A 1 529 ? 7.872 14.516 -41.852 1.00 89.69 529 GLY A C 1
ATOM 4081 O O . GLY A 1 529 ? 7.367 13.398 -41.722 1.00 89.69 529 GLY A O 1
ATOM 4082 N N . LYS A 1 530 ? 7.258 15.528 -42.470 1.00 88.00 530 LYS A N 1
ATOM 4083 C CA . LYS A 1 530 ? 5.943 15.441 -43.124 1.00 88.00 530 LYS A CA 1
ATOM 4084 C C . LYS A 1 530 ? 6.013 15.868 -44.583 1.00 88.00 530 LYS A C 1
ATOM 4086 O O . LYS A 1 530 ? 6.819 16.723 -44.941 1.00 88.00 530 LYS A O 1
ATOM 4091 N N . LEU A 1 531 ? 5.129 15.314 -45.409 1.00 81.12 531 LEU A N 1
ATOM 4092 C CA . LEU A 1 531 ? 4.885 15.814 -46.763 1.00 81.12 531 LEU A CA 1
ATOM 4093 C C . LEU A 1 531 ? 3.767 16.878 -46.735 1.00 81.12 531 LEU A C 1
ATOM 4095 O O . LEU A 1 531 ? 2.762 16.730 -46.036 1.00 81.12 531 LEU A O 1
ATOM 4099 N N . LYS A 1 532 ? 3.938 17.976 -47.477 1.00 76.62 532 LYS A N 1
ATOM 4100 C CA . LYS A 1 532 ? 2.946 19.056 -47.633 1.00 76.62 532 LYS A CA 1
ATOM 4101 C C . LYS A 1 532 ? 2.412 19.107 -49.069 1.00 76.62 532 LYS A C 1
ATOM 4103 O O . LYS A 1 532 ? 3.176 18.953 -50.018 1.00 76.62 532 LYS A O 1
ATOM 4108 N N . GLY A 1 533 ? 1.114 19.400 -49.215 1.00 62.44 533 GLY A N 1
ATOM 4109 C CA . GLY A 1 533 ? 0.500 19.782 -50.499 1.00 62.44 533 GLY A CA 1
ATOM 4110 C C . GLY A 1 533 ? 0.104 18.642 -51.450 1.00 62.44 533 GLY A C 1
ATOM 4111 O O . GLY A 1 533 ? 0.041 18.859 -52.652 1.00 62.44 533 GLY A O 1
ATOM 4112 N N . THR A 1 534 ? -0.154 17.429 -50.958 1.00 55.56 534 THR A N 1
ATOM 4113 C CA . THR A 1 534 ? -0.373 16.231 -51.791 1.00 55.56 534 THR A CA 1
ATOM 4114 C C . THR A 1 534 ? -1.825 15.772 -51.910 1.00 55.56 534 THR A C 1
ATOM 4116 O O . THR A 1 534 ? -2.580 15.782 -50.940 1.00 55.56 534 THR A O 1
ATOM 4119 N N . ASP A 1 535 ? -2.178 15.244 -53.089 1.00 56.00 535 ASP A N 1
ATOM 4120 C CA . ASP A 1 535 ? -3.248 14.253 -53.230 1.00 56.00 535 ASP A CA 1
ATOM 4121 C C . ASP A 1 535 ? -2.788 12.965 -52.527 1.00 56.00 535 ASP A C 1
ATOM 4123 O O . ASP A 1 535 ? -1.957 12.201 -53.024 1.00 56.00 535 ASP A O 1
ATOM 4127 N N . LEU A 1 536 ? -3.285 12.765 -51.307 1.00 58.75 536 LEU A N 1
ATOM 4128 C CA . LEU A 1 536 ? -3.022 11.610 -50.455 1.00 58.75 536 LEU A CA 1
ATOM 4129 C C . LEU A 1 536 ? -3.755 10.355 -50.993 1.00 58.75 536 LEU A C 1
ATOM 4131 O O . LEU A 1 536 ? -4.453 9.648 -50.265 1.00 58.75 536 LEU A O 1
ATOM 4135 N N . SER A 1 537 ? -3.567 10.018 -52.264 1.00 60.75 537 SER A N 1
ATOM 4136 C CA . SER A 1 537 ? -4.041 8.768 -52.874 1.00 60.75 537 SER A CA 1
ATOM 4137 C C . SER A 1 537 ? -2.903 7.855 -53.352 1.00 60.75 537 SER A C 1
ATOM 4139 O O . SER A 1 537 ? -3.144 6.671 -53.575 1.00 60.75 537 SER A O 1
ATOM 4141 N N . GLN A 1 538 ? -1.662 8.356 -53.429 1.00 70.56 538 GLN A N 1
ATOM 4142 C CA . GLN A 1 538 ? -0.487 7.642 -53.960 1.00 70.56 538 GLN A CA 1
ATOM 4143 C C . GLN A 1 538 ? 0.594 7.405 -52.888 1.00 70.56 538 GLN A C 1
ATOM 4145 O O . GLN A 1 538 ? 0.653 8.118 -51.881 1.00 70.56 538 GLN A O 1
ATOM 4150 N N . LYS A 1 539 ? 1.453 6.393 -53.078 1.00 79.94 539 LYS A N 1
ATOM 4151 C CA . LYS A 1 539 ? 2.642 6.158 -52.239 1.00 79.94 539 LYS A CA 1
ATOM 4152 C C . LYS A 1 539 ? 3.873 6.881 -52.787 1.00 79.94 539 LYS A C 1
ATOM 4154 O O . LYS A 1 539 ? 4.113 6.908 -53.992 1.00 79.94 539 LYS A O 1
ATOM 4159 N N . TYR A 1 540 ? 4.705 7.378 -51.879 1.00 82.31 540 TYR A N 1
ATOM 4160 C CA . TYR A 1 540 ? 5.973 8.027 -52.200 1.00 82.31 540 TYR A CA 1
ATOM 4161 C C . TYR A 1 540 ? 7.138 7.287 -51.552 1.00 82.31 540 TYR A C 1
ATOM 4163 O O . TYR A 1 540 ? 7.048 6.850 -50.409 1.00 82.31 540 TYR A O 1
ATOM 4171 N N . THR A 1 541 ? 8.253 7.167 -52.267 1.00 85.69 541 THR A N 1
ATOM 4172 C CA . THR A 1 541 ? 9.519 6.683 -51.704 1.00 85.69 541 THR A CA 1
ATOM 4173 C C . THR A 1 541 ? 10.428 7.872 -51.453 1.00 85.69 541 THR A C 1
ATOM 4175 O O . THR A 1 541 ? 10.839 8.553 -52.396 1.00 85.69 541 THR A O 1
ATOM 4178 N N . ILE A 1 542 ? 10.758 8.111 -50.188 1.00 87.06 542 ILE A N 1
ATOM 4179 C CA . ILE A 1 542 ? 11.696 9.150 -49.774 1.00 87.06 542 ILE A CA 1
ATOM 4180 C C . ILE A 1 542 ? 13.016 8.460 -49.485 1.00 87.06 542 ILE A C 1
ATOM 4182 O O . ILE A 1 542 ? 13.075 7.489 -48.741 1.00 87.06 542 ILE A O 1
ATOM 4186 N N . SER A 1 543 ? 14.085 8.939 -50.102 1.00 87.19 543 SER A N 1
ATOM 4187 C CA . SER A 1 543 ? 15.427 8.406 -49.895 1.00 87.19 543 SER A CA 1
ATOM 4188 C C . SER A 1 543 ? 16.380 9.524 -49.544 1.00 87.19 543 SER A C 1
ATOM 4190 O O . SER A 1 543 ? 16.291 10.618 -50.102 1.00 87.19 543 SER A O 1
ATOM 4192 N N . ALA A 1 544 ? 17.302 9.232 -48.641 1.00 90.25 544 ALA A N 1
ATOM 4193 C CA . ALA A 1 544 ? 18.326 10.164 -48.221 1.00 90.25 544 ALA A CA 1
ATOM 4194 C C . ALA A 1 544 ? 19.704 9.510 -48.327 1.00 90.25 544 ALA A C 1
ATOM 4196 O O . ALA A 1 544 ? 19.884 8.325 -48.031 1.00 90.25 544 ALA A O 1
ATOM 4197 N N . ARG A 1 545 ? 20.669 10.300 -48.794 1.00 91.50 545 ARG A N 1
ATOM 4198 C CA . ARG A 1 545 ? 22.071 9.924 -48.958 1.00 91.50 545 ARG A CA 1
ATOM 4199 C C . ARG A 1 545 ? 22.937 10.931 -48.220 1.00 91.50 545 ARG A C 1
ATOM 4201 O O . ARG A 1 545 ? 22.889 12.110 -48.558 1.00 91.50 545 ARG A O 1
ATOM 4208 N N . ASN A 1 546 ? 23.774 10.476 -47.297 1.00 90.38 546 ASN A N 1
ATOM 4209 C CA . ASN A 1 546 ? 24.851 11.324 -46.794 1.00 90.38 546 ASN A CA 1
ATOM 4210 C C . ASN A 1 546 ? 25.959 11.399 -47.859 1.00 90.38 546 ASN A C 1
ATOM 4212 O O . ASN A 1 546 ? 26.470 10.367 -48.301 1.00 90.38 546 ASN A O 1
ATOM 4216 N N . GLN A 1 547 ? 26.319 12.607 -48.297 1.00 90.56 547 GLN A N 1
ATOM 4217 C CA . GLN A 1 547 ? 27.333 12.792 -49.337 1.00 90.56 547 GLN A CA 1
ATOM 4218 C C . GLN A 1 547 ? 28.746 12.377 -48.903 1.00 90.56 547 GLN A C 1
ATOM 4220 O O . GLN A 1 547 ? 29.513 11.921 -49.749 1.00 90.56 547 GLN A O 1
ATOM 4225 N N . ARG A 1 548 ? 29.084 12.485 -47.612 1.00 90.94 548 ARG A N 1
ATOM 4226 C CA . ARG A 1 548 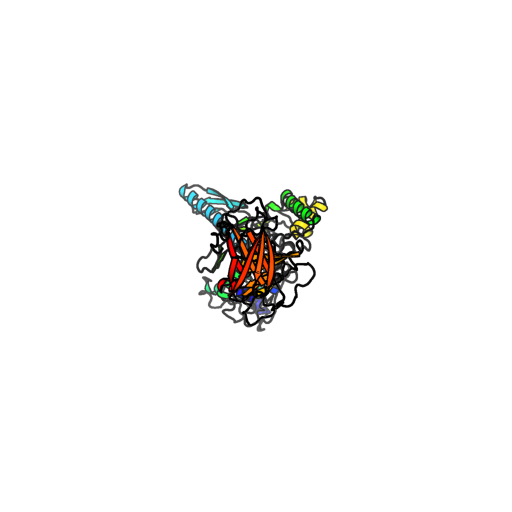? 30.409 12.127 -47.085 1.00 90.94 548 ARG A CA 1
ATOM 4227 C C . ARG A 1 548 ? 30.615 10.615 -47.015 1.00 90.94 548 ARG A C 1
ATOM 4229 O O . ARG A 1 548 ? 31.689 10.130 -47.352 1.00 90.94 548 ARG A O 1
ATOM 4236 N N . THR A 1 549 ? 29.608 9.873 -46.555 1.00 86.12 549 THR A N 1
ATOM 4237 C CA . THR A 1 549 ? 29.723 8.423 -46.296 1.00 86.12 549 THR A CA 1
ATOM 4238 C C . THR A 1 549 ? 29.152 7.550 -47.407 1.00 86.12 549 THR A C 1
ATOM 4240 O O . THR A 1 549 ? 29.345 6.338 -47.389 1.00 86.12 549 THR A O 1
ATOM 4243 N N . ASP A 1 550 ? 28.420 8.143 -48.353 1.00 85.44 550 ASP A N 1
ATOM 4244 C CA . ASP A 1 550 ? 27.627 7.452 -49.379 1.00 85.44 550 ASP A CA 1
ATOM 4245 C C . ASP A 1 550 ? 26.564 6.482 -48.819 1.00 85.44 550 ASP A C 1
ATOM 4247 O O . ASP A 1 550 ? 25.971 5.693 -49.556 1.00 85.44 550 ASP A O 1
ATOM 4251 N N . MET A 1 551 ? 26.263 6.540 -47.518 1.00 82.00 551 MET A N 1
ATOM 4252 C CA . MET A 1 551 ? 25.207 5.714 -46.936 1.00 82.00 551 MET A CA 1
ATOM 4253 C C . MET A 1 551 ? 23.840 6.177 -47.434 1.00 82.00 551 MET A C 1
ATOM 4255 O O . MET A 1 551 ? 23.494 7.357 -47.331 1.00 82.00 551 MET A O 1
ATOM 4259 N N . ARG A 1 552 ? 23.057 5.231 -47.963 1.00 83.00 552 ARG A N 1
ATOM 4260 C CA . ARG A 1 552 ? 21.716 5.461 -48.510 1.00 83.00 552 ARG A CA 1
ATOM 4261 C C . ARG A 1 552 ? 20.687 4.633 -47.771 1.00 83.00 552 ARG A C 1
ATOM 4263 O O . ARG A 1 552 ? 20.845 3.421 -47.654 1.00 83.00 552 ARG A O 1
ATOM 4270 N N . THR A 1 553 ? 19.597 5.283 -47.399 1.00 80.88 553 THR A N 1
ATOM 4271 C CA . THR A 1 553 ? 18.438 4.622 -46.797 1.00 80.88 553 THR A CA 1
ATOM 4272 C C . THR A 1 553 ? 17.173 5.262 -47.352 1.00 80.88 553 THR A C 1
ATOM 4274 O O . THR A 1 553 ? 17.200 6.394 -47.847 1.00 80.88 553 THR A O 1
ATOM 4277 N N . ALA A 1 554 ? 16.072 4.520 -47.343 1.00 77.56 554 ALA A N 1
ATOM 4278 C CA . ALA A 1 554 ? 14.805 4.980 -47.885 1.00 77.56 554 ALA A CA 1
ATOM 4279 C C . ALA A 1 554 ? 13.644 4.512 -47.014 1.00 77.56 554 ALA A C 1
ATOM 4281 O O . ALA A 1 554 ? 13.719 3.439 -46.420 1.00 77.56 554 ALA A O 1
ATOM 4282 N N . ASP A 1 555 ? 12.584 5.311 -46.990 1.00 73.81 555 ASP A N 1
ATOM 4283 C CA . ASP A 1 555 ? 11.309 5.002 -46.355 1.00 73.81 555 ASP A CA 1
ATOM 4284 C C . ASP A 1 555 ? 10.174 5.169 -47.379 1.00 73.81 555 ASP A C 1
ATOM 4286 O O . ASP A 1 555 ? 10.252 5.992 -48.302 1.00 73.81 555 ASP A O 1
ATOM 4290 N N . ILE A 1 556 ? 9.126 4.358 -47.243 1.00 75.06 556 ILE A N 1
ATOM 4291 C CA . ILE A 1 556 ? 7.961 4.368 -48.131 1.00 75.06 556 ILE A CA 1
ATOM 4292 C C . ILE A 1 556 ? 6.789 4.986 -47.375 1.00 75.06 556 ILE A C 1
ATOM 4294 O O . ILE A 1 556 ? 6.203 4.383 -46.475 1.00 75.06 556 ILE A O 1
ATOM 4298 N N . VAL A 1 557 ? 6.392 6.182 -47.796 1.00 69.19 557 VAL A N 1
ATOM 4299 C CA . VAL A 1 557 ? 5.274 6.922 -47.220 1.00 69.19 557 VAL A CA 1
ATOM 4300 C C . VAL A 1 557 ? 4.006 6.586 -47.977 1.00 69.19 557 VAL A C 1
ATOM 4302 O O . VAL A 1 557 ? 3.896 6.817 -49.181 1.00 69.19 557 VAL A O 1
ATOM 4305 N N . SER A 1 558 ? 3.017 6.064 -47.257 1.00 62.88 558 SER A N 1
ATOM 4306 C CA . SER A 1 558 ? 1.660 5.973 -47.784 1.00 62.88 558 SER A CA 1
ATOM 4307 C C . SER A 1 558 ? 0.887 7.245 -47.482 1.00 62.88 558 SER A C 1
ATOM 4309 O O . SER A 1 558 ? 1.090 7.904 -46.458 1.00 62.88 558 SER A O 1
ATOM 4311 N N . SER A 1 559 ? -0.066 7.536 -48.350 1.00 58.00 559 SER A N 1
ATOM 4312 C CA . SER A 1 559 ? -0.950 8.678 -48.234 1.00 58.00 559 SER A CA 1
ATOM 4313 C C . SER A 1 559 ? -1.671 8.840 -46.890 1.00 58.00 559 SER A C 1
ATOM 4315 O O . SER A 1 559 ? -1.941 9.955 -46.461 1.00 58.00 559 SER A O 1
ATOM 4317 N N . LYS A 1 560 ? -1.961 7.745 -46.182 1.00 58.16 560 LYS A N 1
ATOM 4318 C CA . LYS A 1 560 ? -2.622 7.799 -44.868 1.00 58.16 560 LYS A CA 1
ATOM 4319 C C . LYS A 1 560 ? -1.698 8.252 -43.734 1.00 58.16 560 LYS A C 1
ATOM 4321 O O . LYS A 1 560 ? -2.195 8.676 -42.698 1.00 58.16 560 LYS A O 1
ATOM 4326 N N . LYS A 1 561 ? -0.376 8.119 -43.901 1.00 68.19 561 LYS A N 1
ATOM 4327 C CA . LYS A 1 561 ? 0.619 8.369 -42.845 1.00 68.19 561 LYS A CA 1
ATOM 4328 C C . LYS A 1 561 ? 1.168 9.798 -42.903 1.00 68.19 561 LYS A C 1
ATOM 4330 O O . LYS A 1 561 ? 1.445 10.365 -41.857 1.00 68.19 561 LYS A O 1
ATOM 4335 N N . ASN A 1 562 ? 1.300 10.374 -44.106 1.00 76.88 562 ASN A N 1
ATOM 4336 C CA . ASN A 1 562 ? 1.851 11.710 -44.416 1.00 76.88 562 ASN A CA 1
ATOM 4337 C C . ASN A 1 562 ? 3.196 12.082 -43.740 1.00 76.88 562 ASN A C 1
ATOM 4339 O O . ASN A 1 562 ? 3.680 13.203 -43.886 1.00 76.88 562 ASN A O 1
ATOM 4343 N N . SER A 1 563 ? 3.813 11.153 -43.014 1.00 84.56 563 SER A N 1
ATOM 4344 C CA . SER A 1 563 ? 5.085 11.297 -42.325 1.00 84.56 563 SER A CA 1
ATOM 4345 C C . SER A 1 563 ? 6.050 10.197 -42.742 1.00 84.56 563 SER A C 1
ATOM 4347 O O . SER A 1 563 ? 5.636 9.101 -43.137 1.00 84.56 563 SER A O 1
ATOM 4349 N N . PHE A 1 564 ? 7.338 10.507 -42.650 1.00 86.69 564 PHE A N 1
ATOM 4350 C CA . PHE A 1 564 ? 8.434 9.595 -42.954 1.00 86.69 564 PHE A CA 1
ATOM 4351 C C . PHE A 1 564 ? 9.443 9.552 -41.820 1.00 86.69 564 PHE A C 1
ATOM 4353 O O . PHE A 1 564 ? 9.602 10.530 -41.090 1.00 86.69 564 PHE A O 1
ATOM 4360 N N . SER A 1 565 ? 10.130 8.420 -41.701 1.00 89.12 565 SER A N 1
ATOM 4361 C CA . SER A 1 565 ? 11.220 8.218 -40.751 1.00 89.12 565 SER A CA 1
ATOM 4362 C C . SER A 1 565 ? 12.292 7.353 -41.405 1.00 89.12 565 SER A C 1
ATOM 4364 O O . SER A 1 565 ? 12.136 6.147 -41.583 1.00 89.12 565 SER A O 1
ATOM 4366 N N . ILE A 1 566 ? 13.386 7.992 -41.807 1.00 89.62 566 ILE A N 1
ATOM 4367 C CA . ILE A 1 566 ? 14.561 7.343 -42.377 1.00 89.62 566 ILE A CA 1
ATOM 4368 C C . ILE A 1 566 ? 15.588 7.193 -41.263 1.00 89.62 566 ILE A C 1
ATOM 4370 O O . ILE A 1 566 ? 16.092 8.180 -40.730 1.00 89.62 566 ILE A O 1
ATOM 4374 N N . VAL A 1 567 ? 15.907 5.948 -40.925 1.00 90.44 567 VAL A N 1
ATOM 4375 C CA . VAL A 1 567 ? 16.784 5.626 -39.800 1.00 90.44 567 VAL A CA 1
ATOM 4376 C C . VAL A 1 567 ? 18.117 5.094 -40.312 1.00 90.44 567 VAL A C 1
ATOM 4378 O O . VAL A 1 567 ? 18.160 4.118 -41.062 1.00 90.44 567 VAL A O 1
ATOM 4381 N N . TRP A 1 568 ? 19.216 5.707 -39.879 1.00 90.00 568 TRP A N 1
ATOM 4382 C CA . TRP A 1 568 ? 20.557 5.155 -40.046 1.00 90.00 568 TRP A CA 1
ATOM 4383 C C . TRP A 1 568 ? 21.045 4.565 -38.729 1.00 90.00 568 TRP A C 1
ATOM 4385 O O . TRP A 1 568 ? 21.010 5.238 -37.702 1.00 90.00 568 TRP A O 1
ATOM 4395 N N . VAL A 1 569 ? 21.549 3.333 -38.776 1.00 84.31 569 VAL A N 1
ATOM 4396 C CA . VAL A 1 569 ? 22.267 2.680 -37.674 1.00 84.31 569 VAL A CA 1
ATOM 4397 C C . VAL A 1 569 ? 23.442 1.917 -38.272 1.00 84.31 569 VAL A C 1
ATOM 4399 O O . VAL A 1 569 ? 23.268 1.161 -39.227 1.00 84.31 569 VAL A O 1
ATOM 4402 N N . GLY A 1 570 ? 24.634 2.128 -37.731 1.00 78.94 570 GLY A N 1
ATOM 4403 C CA . GLY A 1 570 ? 25.849 1.399 -38.096 1.00 78.94 570 GLY A CA 1
ATOM 4404 C C . GLY A 1 570 ? 26.478 0.737 -36.881 1.00 78.94 570 GLY A C 1
ATOM 4405 O O . GLY A 1 570 ? 25.890 0.702 -35.800 1.00 78.94 570 GLY A O 1
ATOM 4406 N N . TYR A 1 571 ? 27.683 0.198 -37.050 1.00 73.62 571 TYR A N 1
ATOM 4407 C CA . TYR A 1 571 ? 28.423 -0.384 -35.931 1.00 73.62 571 TYR A CA 1
ATOM 4408 C C . TYR A 1 571 ? 28.833 0.703 -34.928 1.00 73.62 571 TYR A C 1
ATOM 4410 O O . TYR A 1 571 ? 29.037 1.859 -35.305 1.00 73.62 571 TYR A O 1
ATOM 4418 N N . ALA A 1 572 ? 28.992 0.339 -33.653 1.00 60.41 572 ALA A N 1
ATOM 4419 C CA . ALA A 1 572 ? 29.519 1.258 -32.647 1.00 60.41 572 ALA A CA 1
ATOM 4420 C C . ALA A 1 572 ? 30.866 1.837 -33.133 1.00 60.41 572 ALA A C 1
ATOM 4422 O O . ALA A 1 572 ? 31.752 1.083 -33.535 1.00 60.41 572 ALA A O 1
ATOM 4423 N N . ASN A 1 573 ? 30.994 3.168 -33.127 1.00 64.56 573 ASN A N 1
ATOM 4424 C CA . ASN A 1 573 ? 32.108 3.966 -33.680 1.00 64.56 573 ASN A CA 1
ATOM 4425 C C . ASN A 1 573 ? 32.142 4.152 -35.210 1.00 64.56 573 ASN A C 1
ATOM 4427 O O . ASN A 1 573 ? 33.059 4.796 -35.723 1.00 64.56 573 ASN A O 1
ATOM 4431 N N . GLN A 1 574 ? 31.160 3.652 -35.964 1.00 78.38 574 GLN A N 1
ATOM 4432 C CA . GLN A 1 574 ? 31.038 3.985 -37.381 1.00 78.38 574 GLN A CA 1
ATOM 4433 C C . GLN A 1 574 ? 30.594 5.446 -37.537 1.00 78.38 574 GLN A C 1
ATOM 4435 O O . GLN A 1 574 ? 29.524 5.841 -37.082 1.00 78.38 574 GLN A O 1
ATOM 4440 N N . SER A 1 575 ? 31.410 6.255 -38.209 1.00 84.31 575 SER A N 1
ATOM 4441 C CA . SER A 1 575 ? 31.104 7.659 -38.495 1.00 84.31 575 SER A CA 1
ATOM 4442 C C . SER A 1 575 ? 30.040 7.772 -39.592 1.00 84.31 575 SER A C 1
ATOM 4444 O O . SER A 1 575 ? 30.374 7.843 -40.775 1.00 84.31 575 SER A O 1
ATOM 4446 N N . ILE A 1 576 ? 28.756 7.792 -39.221 1.00 85.81 576 ILE A N 1
ATOM 4447 C CA . ILE A 1 576 ? 27.650 7.894 -40.189 1.00 85.81 576 ILE A CA 1
ATOM 4448 C C . ILE A 1 576 ? 27.281 9.341 -40.465 1.00 85.81 576 ILE A C 1
ATOM 4450 O O . ILE A 1 576 ? 27.135 9.708 -41.626 1.00 85.81 576 ILE A O 1
ATOM 4454 N N . ILE A 1 577 ? 27.163 10.149 -39.414 1.00 89.62 577 ILE A N 1
ATOM 4455 C CA . ILE A 1 577 ? 26.857 11.579 -39.480 1.00 89.62 577 ILE A CA 1
ATOM 4456 C C . ILE A 1 577 ? 27.965 12.353 -38.771 1.00 89.62 577 ILE A C 1
ATOM 4458 O O . ILE A 1 577 ? 28.428 11.921 -37.722 1.00 89.62 577 ILE A O 1
ATOM 4462 N N . ALA A 1 578 ? 28.377 13.487 -39.319 1.00 88.56 578 ALA A N 1
ATOM 4463 C CA . ALA A 1 578 ? 29.256 14.475 -38.704 1.00 88.56 578 ALA A CA 1
ATOM 4464 C C . ALA A 1 578 ? 28.594 15.862 -38.759 1.00 88.56 578 ALA A C 1
ATOM 4466 O O . ALA A 1 578 ? 27.643 16.067 -39.517 1.00 88.56 578 ALA A O 1
ATOM 4467 N N . HIS A 1 579 ? 29.102 16.818 -37.979 1.00 85.25 579 HIS A N 1
ATOM 4468 C CA . HIS A 1 579 ? 28.697 18.220 -38.123 1.00 85.25 579 HIS A CA 1
ATOM 4469 C C . HIS A 1 579 ? 28.889 18.685 -39.572 1.00 85.25 579 HIS A C 1
ATOM 4471 O O . HIS A 1 579 ? 29.920 18.385 -40.174 1.00 85.25 579 HIS A O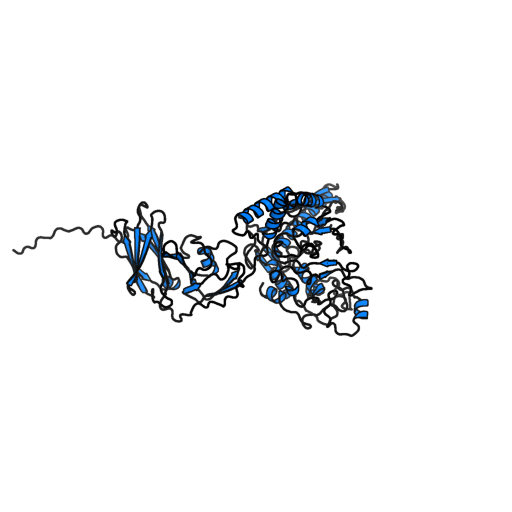 1
ATOM 4477 N N . GLN A 1 580 ? 27.923 19.444 -40.102 1.00 87.88 580 GLN A N 1
ATOM 4478 C CA . GLN A 1 580 ? 27.953 20.004 -41.461 1.00 87.88 580 GLN A CA 1
ATOM 4479 C C . GLN A 1 580 ? 27.917 18.964 -42.596 1.00 87.88 580 GLN A C 1
ATOM 4481 O O . GLN A 1 580 ? 28.123 19.318 -43.759 1.00 87.88 580 GLN A O 1
ATOM 4486 N N . ASP A 1 581 ? 27.631 17.690 -42.300 1.00 92.19 581 ASP A N 1
ATOM 4487 C CA . ASP A 1 581 ? 27.352 16.710 -43.350 1.00 92.19 581 ASP A CA 1
ATOM 4488 C C . ASP A 1 581 ? 26.128 17.146 -44.169 1.00 92.19 581 ASP A C 1
ATOM 4490 O O . ASP A 1 581 ? 25.125 17.618 -43.628 1.00 92.19 581 ASP A O 1
ATOM 4494 N N . ILE A 1 582 ? 26.205 16.946 -45.486 1.00 92.44 582 ILE A N 1
ATOM 4495 C CA . ILE A 1 582 ? 25.121 17.266 -46.416 1.00 92.44 582 ILE A CA 1
ATOM 4496 C C . ILE A 1 582 ? 24.298 16.004 -46.684 1.00 92.44 582 ILE A C 1
ATOM 4498 O O . ILE A 1 582 ? 24.786 15.024 -47.263 1.00 92.44 582 ILE A O 1
ATOM 4502 N N . LEU A 1 583 ? 23.023 16.048 -46.303 1.00 91.75 583 LEU A N 1
ATOM 4503 C CA . LEU A 1 583 ? 22.024 15.041 -46.635 1.00 91.75 583 LEU A CA 1
ATOM 4504 C C . LEU A 1 583 ? 21.359 15.398 -47.963 1.00 91.75 583 LEU A C 1
ATOM 4506 O O . LEU A 1 583 ? 20.661 16.401 -48.078 1.00 91.75 583 LEU A O 1
ATOM 4510 N N . GLN A 1 584 ? 21.551 14.550 -48.969 1.00 90.81 584 GLN A N 1
ATOM 4511 C CA . GLN A 1 584 ? 20.858 14.651 -50.247 1.00 90.81 584 GLN A CA 1
ATOM 4512 C C . GLN A 1 584 ? 19.572 13.824 -50.209 1.00 90.81 584 GLN A C 1
ATOM 4514 O O . GLN A 1 584 ? 19.623 12.593 -50.170 1.00 90.81 584 GLN A O 1
ATOM 4519 N N . ILE A 1 585 ? 18.426 14.496 -50.260 1.00 89.56 585 ILE A N 1
ATOM 4520 C CA . ILE A 1 585 ? 17.091 13.910 -50.119 1.00 89.56 585 ILE A CA 1
ATOM 4521 C C . ILE A 1 585 ? 16.392 13.899 -51.477 1.00 89.56 585 ILE A C 1
ATOM 4523 O O . ILE A 1 585 ? 16.493 14.839 -52.271 1.00 89.56 585 ILE A O 1
ATOM 4527 N N . THR A 1 586 ? 15.708 12.797 -51.781 1.00 85.50 586 THR A N 1
ATOM 4528 C CA . THR A 1 586 ? 15.008 12.616 -53.052 1.00 85.50 586 THR A CA 1
ATOM 4529 C C . THR A 1 586 ? 13.678 11.906 -52.840 1.00 85.50 586 THR A C 1
ATOM 4531 O O . THR A 1 586 ? 13.618 10.909 -52.119 1.00 85.50 586 THR A O 1
ATOM 4534 N N . VAL A 1 587 ? 12.627 12.407 -53.494 1.00 83.88 587 VAL A N 1
ATOM 4535 C CA . VAL A 1 587 ? 11.261 11.872 -53.404 1.00 83.88 587 VAL A CA 1
ATOM 4536 C C . VAL A 1 587 ? 10.828 11.336 -54.763 1.00 83.88 587 VAL A C 1
ATOM 4538 O O . VAL A 1 587 ? 10.986 12.012 -55.787 1.00 83.88 587 VAL A O 1
ATOM 4541 N N . LYS A 1 588 ? 10.301 10.111 -54.776 1.00 83.50 588 LYS A N 1
ATOM 4542 C CA . LYS A 1 588 ? 9.822 9.423 -55.979 1.00 83.50 588 LYS A CA 1
ATOM 4543 C C . LYS A 1 588 ? 8.390 8.920 -55.818 1.00 83.50 588 LYS A C 1
ATOM 4545 O O . LYS A 1 588 ? 8.006 8.567 -54.707 1.00 83.50 588 LYS A O 1
ATOM 4550 N N . ASP A 1 589 ? 7.635 8.858 -56.912 1.00 79.00 589 ASP A N 1
ATOM 4551 C CA . ASP A 1 589 ? 6.301 8.237 -56.954 1.00 79.00 589 ASP A CA 1
ATOM 4552 C C . ASP A 1 589 ? 6.359 6.702 -57.079 1.00 79.00 589 ASP A C 1
ATOM 4554 O O . ASP A 1 589 ? 7.430 6.092 -57.159 1.00 79.00 589 ASP A O 1
ATOM 4558 N N . GLU A 1 590 ? 5.184 6.071 -57.143 1.00 79.12 590 GLU A N 1
ATOM 4559 C CA . GLU A 1 590 ? 5.009 4.629 -57.374 1.00 79.12 590 GLU A CA 1
ATOM 4560 C C . GLU A 1 590 ? 5.594 4.135 -58.706 1.00 79.12 590 GLU A C 1
ATOM 4562 O O . GLU A 1 590 ? 5.935 2.960 -58.835 1.00 79.12 590 GLU A O 1
ATOM 4567 N N . LYS A 1 591 ? 5.749 5.020 -59.698 1.00 78.69 591 LYS A N 1
ATOM 4568 C CA . LYS A 1 591 ? 6.373 4.719 -60.995 1.00 78.69 591 LYS A CA 1
ATOM 4569 C C . LYS A 1 591 ? 7.888 4.934 -60.967 1.00 78.69 591 LYS A C 1
ATOM 4571 O O . LYS A 1 591 ? 8.533 4.857 -62.014 1.00 78.69 591 LYS A O 1
ATOM 4576 N N . ASN A 1 592 ? 8.467 5.178 -59.785 1.00 73.25 592 ASN A N 1
ATOM 4577 C CA . ASN A 1 592 ? 9.884 5.472 -59.569 1.00 73.25 592 ASN A CA 1
ATOM 4578 C C . ASN A 1 592 ? 10.347 6.753 -60.298 1.00 73.25 592 ASN A C 1
ATOM 4580 O O . ASN A 1 592 ? 11.551 6.960 -60.488 1.00 73.25 592 ASN A O 1
ATOM 4584 N N . GLN A 1 593 ? 9.408 7.618 -60.697 1.00 74.69 593 GLN A N 1
ATOM 4585 C CA . GLN A 1 593 ? 9.689 8.931 -61.260 1.00 74.69 593 GLN A CA 1
ATOM 4586 C C . GLN A 1 593 ? 9.978 9.904 -60.124 1.00 74.69 593 GLN A C 1
ATOM 4588 O O . GLN A 1 593 ? 9.316 9.918 -59.088 1.00 74.69 593 GLN A O 1
ATOM 4593 N N . ARG A 1 594 ? 11.021 10.711 -60.301 1.00 67.94 594 ARG A N 1
ATOM 4594 C CA . ARG A 1 594 ? 11.415 11.712 -59.316 1.00 67.94 594 ARG A CA 1
ATOM 4595 C C . ARG A 1 594 ? 10.449 12.895 -59.395 1.00 67.94 594 ARG A C 1
ATOM 4597 O O . ARG A 1 594 ? 10.356 13.515 -60.448 1.00 67.94 594 ARG A O 1
ATOM 4604 N N . ILE A 1 595 ? 9.802 13.214 -58.277 1.00 69.69 595 ILE A N 1
ATOM 4605 C CA . ILE A 1 595 ? 8.829 14.315 -58.197 1.00 69.69 595 ILE A CA 1
ATOM 4606 C C . ILE A 1 595 ? 9.469 15.583 -57.634 1.00 69.69 595 ILE A C 1
ATOM 4608 O O . ILE A 1 595 ? 9.196 16.671 -58.120 1.00 69.69 595 ILE A O 1
ATOM 4612 N N . MET A 1 596 ? 10.374 15.444 -56.661 1.00 68.19 596 MET A N 1
ATOM 4613 C CA . MET A 1 596 ? 11.165 16.561 -56.137 1.00 68.19 596 MET A CA 1
ATOM 4614 C C . MET A 1 596 ? 12.586 16.531 -56.699 1.00 68.19 596 MET A C 1
ATOM 4616 O O . MET A 1 596 ? 13.214 15.468 -56.760 1.00 68.19 596 MET A O 1
ATOM 4620 N N . GLY A 1 597 ? 13.138 17.693 -57.056 1.00 65.69 597 GLY A N 1
ATOM 4621 C CA . GLY A 1 597 ? 14.575 17.851 -57.280 1.00 65.69 597 GLY A CA 1
ATOM 4622 C C . GLY A 1 597 ? 15.409 17.451 -56.052 1.00 65.69 597 GLY A C 1
ATOM 4623 O O . GLY A 1 597 ? 14.885 17.142 -54.984 1.00 65.69 597 GLY A O 1
ATOM 4624 N N . LYS A 1 598 ? 16.735 17.386 -56.216 1.00 72.88 598 LYS A N 1
ATOM 4625 C CA . LYS A 1 598 ? 17.639 17.033 -55.111 1.00 72.88 598 LYS A CA 1
ATOM 4626 C C . LYS A 1 598 ? 17.587 18.142 -54.059 1.00 72.88 598 LYS A C 1
ATOM 4628 O O . LYS A 1 598 ? 18.064 19.237 -54.337 1.00 72.88 598 LYS A O 1
ATOM 4633 N N . LEU A 1 599 ? 17.031 17.846 -52.887 1.00 85.00 599 LEU A N 1
ATOM 4634 C CA . LEU A 1 599 ? 17.159 18.707 -51.716 1.00 85.00 599 LEU A CA 1
ATOM 4635 C C . LEU A 1 599 ? 18.486 18.387 -51.036 1.00 85.00 599 LEU A C 1
ATOM 4637 O O . LEU A 1 599 ? 18.804 17.214 -50.840 1.00 85.00 599 LEU A O 1
ATOM 4641 N N . GLU A 1 600 ? 19.248 19.412 -50.683 1.00 89.31 600 GLU A N 1
ATOM 4642 C CA . GLU A 1 600 ? 20.478 19.275 -49.911 1.00 89.31 600 GLU A CA 1
ATOM 4643 C C . GLU A 1 600 ? 20.296 20.005 -48.585 1.00 89.31 600 GLU A C 1
ATOM 4645 O O . GLU A 1 600 ? 20.007 21.198 -48.567 1.00 89.31 600 GLU A O 1
ATOM 4650 N N . HIS A 1 601 ? 20.417 19.265 -47.484 1.00 91.50 601 HIS A N 1
ATOM 4651 C CA . HIS A 1 601 ? 20.285 19.785 -46.125 1.00 91.50 601 HIS A CA 1
ATOM 4652 C C . HIS A 1 601 ? 21.615 19.632 -45.395 1.00 91.50 601 HIS A C 1
ATOM 4654 O O . HIS A 1 601 ? 22.126 18.517 -45.290 1.00 91.50 601 HIS A O 1
ATOM 4660 N N . SER A 1 602 ? 22.182 20.740 -44.919 1.00 93.50 602 SER A N 1
ATOM 4661 C CA . SER A 1 602 ? 23.393 20.728 -44.094 1.00 93.50 602 SER A CA 1
ATOM 4662 C C . SER A 1 602 ? 22.999 20.562 -42.634 1.00 93.50 602 SER A C 1
ATOM 4664 O O . SER A 1 602 ? 22.265 21.396 -42.117 1.00 93.50 602 SER A O 1
ATOM 4666 N N . ILE A 1 603 ? 23.531 19.537 -41.971 1.00 92.31 603 ILE A N 1
ATOM 4667 C CA . ILE A 1 603 ? 23.231 19.259 -40.562 1.00 92.31 603 ILE A CA 1
ATOM 4668 C C . ILE A 1 603 ? 23.844 20.342 -39.671 1.00 92.31 603 ILE A C 1
ATOM 4670 O O . ILE A 1 603 ? 25.068 20.534 -39.672 1.00 92.31 603 ILE A O 1
ATOM 4674 N N . ASP A 1 604 ? 22.999 21.034 -38.907 1.00 92.12 604 ASP A N 1
ATOM 4675 C CA . ASP A 1 604 ? 23.439 22.031 -37.932 1.00 92.12 604 ASP A CA 1
ATOM 4676 C C . ASP A 1 604 ? 23.841 21.406 -36.578 1.00 92.12 604 ASP A C 1
ATOM 4678 O O . ASP A 1 604 ? 23.759 20.194 -36.360 1.00 92.12 604 ASP A O 1
ATOM 4682 N N . ASN A 1 605 ? 24.334 22.232 -35.650 1.00 89.69 605 ASN A N 1
ATOM 4683 C CA . ASN A 1 605 ? 24.786 21.748 -34.342 1.00 89.69 605 ASN A CA 1
ATOM 4684 C C . ASN A 1 605 ? 23.640 21.219 -33.472 1.00 89.69 605 ASN A C 1
ATOM 4686 O O . ASN A 1 605 ? 23.839 20.258 -32.737 1.00 89.69 605 ASN A O 1
ATOM 4690 N N . HIS A 1 606 ? 22.458 21.829 -33.548 1.00 91.50 606 HIS A N 1
ATOM 4691 C CA . HIS A 1 606 ? 21.303 21.412 -32.763 1.00 91.50 606 HIS A CA 1
ATOM 4692 C C . HIS A 1 606 ? 20.769 20.063 -33.257 1.00 91.50 606 HIS A C 1
ATOM 4694 O O . HIS A 1 606 ? 20.545 19.160 -32.453 1.00 91.50 606 HIS A O 1
ATOM 4700 N N . GLU A 1 607 ? 20.645 19.904 -34.574 1.00 93.69 607 GLU A N 1
ATOM 4701 C CA . GLU A 1 607 ? 20.258 18.666 -35.254 1.00 93.69 607 GLU A CA 1
ATOM 4702 C C . GLU A 1 607 ? 21.245 17.528 -34.984 1.00 93.69 607 GLU A C 1
ATOM 4704 O O . GLU A 1 607 ? 20.844 16.389 -34.720 1.00 93.69 607 GLU A O 1
ATOM 4709 N N . PHE A 1 608 ? 22.543 17.839 -34.994 1.00 92.44 608 PHE A N 1
ATOM 4710 C CA . PHE A 1 608 ? 23.582 16.892 -34.612 1.00 92.44 608 PHE A CA 1
ATOM 4711 C C . PHE A 1 608 ? 23.449 16.460 -33.145 1.00 92.44 608 PHE A C 1
ATOM 4713 O O . PHE A 1 608 ? 23.460 15.259 -32.856 1.00 92.44 608 PHE A O 1
ATOM 4720 N N . ASP A 1 609 ? 23.283 17.418 -32.227 1.00 90.81 609 ASP A N 1
ATOM 4721 C CA . ASP A 1 609 ? 23.181 17.165 -30.787 1.00 90.81 609 ASP A CA 1
ATOM 4722 C C . ASP A 1 609 ? 21.953 16.318 -30.433 1.00 90.81 609 ASP A C 1
ATOM 4724 O O . ASP A 1 609 ? 22.052 15.406 -29.608 1.00 90.81 609 ASP A O 1
ATOM 4728 N N . GLN A 1 610 ? 20.810 16.564 -31.079 1.00 93.56 610 GLN A N 1
ATOM 4729 C CA . GLN A 1 610 ? 19.590 15.775 -30.884 1.00 93.56 610 GLN A CA 1
ATOM 4730 C C . GLN A 1 610 ? 19.572 14.460 -31.681 1.00 93.56 610 GLN A C 1
ATOM 4732 O O . GLN A 1 610 ? 18.665 13.651 -31.487 1.00 93.56 610 GLN A O 1
ATOM 4737 N N . ALA A 1 611 ? 20.560 14.215 -32.546 1.00 93.62 611 ALA A N 1
ATOM 4738 C CA . ALA A 1 611 ? 20.668 13.028 -33.398 1.00 93.62 611 ALA A CA 1
ATOM 4739 C C . ALA A 1 611 ? 19.473 12.804 -34.356 1.00 93.62 611 ALA A C 1
ATOM 4741 O O . ALA A 1 611 ? 19.221 11.673 -34.793 1.00 93.62 611 ALA A O 1
ATOM 4742 N N . TYR A 1 612 ? 18.742 13.869 -34.697 1.00 95.81 612 TYR A N 1
ATOM 4743 C CA . TYR A 1 612 ? 17.721 13.827 -35.737 1.00 95.81 612 TYR A CA 1
ATOM 4744 C C . TYR A 1 612 ? 17.516 15.175 -36.435 1.00 95.81 612 TYR A C 1
ATOM 4746 O O . TYR A 1 612 ? 17.793 16.242 -35.886 1.00 95.81 612 TYR A O 1
ATOM 4754 N N . VAL A 1 613 ? 16.981 15.101 -37.653 1.00 94.62 613 VAL A N 1
ATOM 4755 C CA . VAL A 1 613 ? 16.512 16.237 -38.457 1.00 94.62 613 VAL A CA 1
ATOM 4756 C C . VAL A 1 613 ? 15.008 16.077 -38.676 1.00 94.62 613 VAL A C 1
ATOM 4758 O O . VAL A 1 613 ? 14.548 14.976 -38.994 1.00 94.62 613 VAL A O 1
ATOM 4761 N N . TYR A 1 614 ? 14.252 17.168 -38.539 1.00 92.88 614 TYR A N 1
ATOM 4762 C CA . TYR A 1 614 ? 12.836 17.233 -38.906 1.00 92.88 614 TYR A CA 1
ATOM 4763 C C . TYR A 1 614 ? 12.647 18.182 -40.093 1.00 92.88 614 TYR A C 1
ATOM 4765 O O . TYR A 1 614 ? 12.985 19.359 -39.995 1.00 92.88 614 TYR A O 1
ATOM 4773 N N . LEU A 1 615 ? 12.080 17.692 -41.201 1.00 90.12 615 LEU A N 1
ATOM 4774 C CA . LEU A 1 615 ? 11.790 18.508 -42.388 1.00 90.12 615 LEU A CA 1
ATOM 4775 C C . LEU A 1 615 ? 10.326 18.413 -42.807 1.00 90.12 615 LEU A C 1
ATOM 4777 O O . LEU A 1 615 ? 9.728 17.340 -42.843 1.00 90.12 615 LEU A O 1
ATOM 4781 N N . GLU A 1 616 ? 9.760 19.536 -43.233 1.00 87.44 616 GLU A N 1
ATOM 4782 C CA . GLU A 1 616 ? 8.475 19.547 -43.929 1.00 87.44 616 GLU A CA 1
ATOM 4783 C C . GLU A 1 616 ? 8.732 19.734 -45.419 1.00 87.44 616 GLU A C 1
ATOM 4785 O O . GLU A 1 616 ? 9.184 20.789 -45.852 1.00 87.44 616 GLU A O 1
ATOM 4790 N N . LEU A 1 617 ? 8.478 18.684 -46.194 1.00 82.75 617 LEU A N 1
ATOM 4791 C CA . LEU A 1 617 ? 8.795 18.632 -47.614 1.00 82.75 617 LEU A CA 1
ATOM 4792 C C . LEU A 1 617 ? 7.542 18.962 -48.431 1.00 82.75 617 LEU A C 1
ATOM 4794 O O . LEU A 1 617 ? 6.601 18.165 -48.473 1.00 82.75 617 LEU A O 1
ATOM 4798 N N . GLY A 1 618 ? 7.513 20.120 -49.091 1.00 75.56 618 GLY A N 1
ATOM 4799 C CA . GLY A 1 618 ? 6.521 20.412 -50.120 1.00 75.56 618 GLY A CA 1
ATOM 4800 C C . GLY A 1 618 ? 6.923 19.772 -51.446 1.00 75.56 618 GLY A C 1
ATOM 4801 O O . GLY A 1 618 ? 8.055 19.929 -51.902 1.00 75.56 618 GLY A O 1
ATOM 4802 N N . LEU A 1 619 ? 5.999 19.065 -52.106 1.00 64.44 619 LEU A N 1
ATOM 4803 C CA . LEU A 1 619 ? 6.287 18.496 -53.432 1.00 64.44 619 LEU A CA 1
ATOM 4804 C C . LEU A 1 619 ? 6.520 19.569 -54.511 1.00 64.44 619 LEU A C 1
ATOM 4806 O O . LEU A 1 619 ? 7.115 19.270 -55.544 1.00 64.44 619 LEU A O 1
ATOM 4810 N N . GLU A 1 620 ? 6.083 20.808 -54.268 1.00 59.19 620 GLU A N 1
ATOM 4811 C CA . GLU A 1 620 ? 6.216 21.942 -55.191 1.00 59.19 620 GLU A CA 1
ATOM 4812 C C . GLU A 1 620 ? 7.541 22.708 -55.035 1.00 59.19 620 GLU A C 1
ATOM 4814 O O . GLU A 1 620 ? 7.943 23.429 -55.951 1.00 59.19 620 GLU A O 1
ATOM 4819 N N . ASP A 1 621 ? 8.256 22.514 -53.919 1.00 56.47 621 ASP A N 1
ATOM 4820 C CA . ASP A 1 621 ? 9.404 23.347 -53.530 1.00 56.47 621 ASP A CA 1
ATOM 4821 C C . ASP A 1 621 ? 10.637 23.146 -54.430 1.00 56.47 621 ASP A C 1
ATOM 4823 O O . ASP A 1 621 ? 11.587 23.926 -54.377 1.00 56.47 621 ASP A O 1
ATOM 4827 N N . ILE A 1 622 ? 10.649 22.106 -55.278 1.00 54.09 622 ILE A N 1
ATOM 4828 C CA . ILE A 1 622 ? 11.803 21.765 -56.124 1.00 54.09 622 ILE A CA 1
ATOM 4829 C C . ILE A 1 622 ? 11.374 21.173 -57.476 1.00 54.09 622 ILE A C 1
ATOM 4831 O O . ILE A 1 622 ? 11.868 20.128 -57.905 1.00 54.09 622 ILE A O 1
ATOM 4835 N N . THR A 1 623 ? 10.471 21.848 -58.183 1.00 48.28 623 THR A N 1
ATOM 4836 C CA . THR A 1 623 ? 10.285 21.631 -59.629 1.00 48.28 623 THR A CA 1
ATOM 4837 C C . THR A 1 623 ? 10.790 22.864 -60.377 1.00 48.28 623 THR A C 1
ATOM 4839 O O . THR A 1 623 ? 10.246 23.947 -60.159 1.00 48.28 623 THR A O 1
ATOM 4842 N N . PRO A 1 624 ? 11.761 22.771 -61.311 1.00 45.81 624 PRO A N 1
ATOM 4843 C CA . PRO A 1 624 ? 11.823 23.777 -62.360 1.00 45.81 624 PRO A CA 1
ATOM 4844 C C . PRO A 1 624 ? 10.488 23.687 -63.107 1.00 45.81 624 PRO A C 1
ATOM 4846 O O . PRO A 1 624 ? 10.122 22.602 -63.568 1.00 45.81 624 PRO A O 1
ATOM 4849 N N . ARG A 1 625 ? 9.734 24.789 -63.200 1.00 44.50 625 ARG A N 1
ATOM 4850 C CA . ARG A 1 625 ? 8.509 24.854 -64.011 1.00 44.50 625 ARG A CA 1
ATOM 4851 C C . ARG A 1 625 ? 8.877 24.652 -65.481 1.00 44.50 625 ARG A C 1
ATOM 4853 O O . ARG A 1 625 ? 9.070 25.637 -66.168 1.00 44.50 625 ARG A O 1
ATOM 4860 N N . GLN A 1 626 ? 8.982 23.400 -65.928 1.00 48.34 626 GLN A N 1
ATOM 4861 C CA . GLN A 1 626 ? 9.301 22.990 -67.299 1.00 48.34 626 GLN A CA 1
ATOM 4862 C C . GLN A 1 626 ? 10.611 23.585 -67.859 1.00 48.34 626 GLN A C 1
ATOM 4864 O O . GLN A 1 626 ? 10.811 24.791 -67.961 1.00 48.34 626 GLN A O 1
ATOM 4869 N N . THR A 1 627 ? 11.506 22.741 -68.363 1.00 51.00 627 THR A N 1
ATOM 4870 C CA . THR A 1 627 ? 12.424 23.198 -69.410 1.00 51.00 627 THR A CA 1
ATOM 4871 C C . THR A 1 627 ? 11.584 23.555 -70.635 1.00 51.00 627 THR A C 1
ATOM 4873 O O . THR A 1 627 ? 11.161 22.680 -71.386 1.00 51.00 627 THR A O 1
ATOM 4876 N N . VAL A 1 628 ? 11.311 24.844 -70.837 1.00 47.97 628 VAL A N 1
ATOM 4877 C CA . VAL A 1 628 ? 10.816 25.330 -72.125 1.00 47.97 628 VAL A CA 1
ATOM 4878 C C . VAL A 1 628 ? 11.995 25.253 -73.087 1.00 47.97 628 VAL A C 1
ATOM 4880 O O . VAL A 1 628 ? 12.996 25.948 -72.917 1.00 47.97 628 VAL A O 1
ATOM 4883 N N . LEU A 1 629 ? 11.896 24.379 -74.085 1.00 51.06 629 LEU A N 1
ATOM 4884 C CA . LEU A 1 629 ? 12.785 24.393 -75.240 1.00 51.06 629 LEU A CA 1
ATOM 4885 C C . LEU A 1 629 ? 12.482 25.687 -76.008 1.00 51.06 629 LEU A C 1
ATOM 4887 O O . LEU A 1 629 ? 11.553 25.742 -76.811 1.00 51.06 629 LEU A O 1
ATOM 4891 N N . ALA A 1 630 ? 13.203 26.763 -75.692 1.00 53.31 630 ALA A N 1
ATOM 4892 C CA . ALA A 1 630 ? 13.137 27.981 -76.482 1.00 53.31 630 ALA A CA 1
ATOM 4893 C C . ALA A 1 630 ? 13.673 27.677 -77.887 1.00 53.31 630 ALA A C 1
ATOM 4895 O O . ALA A 1 630 ? 14.667 26.967 -78.055 1.00 53.31 630 ALA A O 1
ATOM 4896 N N . GLN A 1 631 ? 12.969 28.185 -78.894 1.00 52.28 631 GLN A N 1
ATOM 4897 C CA . GLN A 1 631 ? 13.293 28.006 -80.301 1.00 52.28 631 GLN A CA 1
ATOM 4898 C C . GLN A 1 631 ? 14.736 28.463 -80.558 1.00 52.28 631 GLN A C 1
ATOM 4900 O O . GLN A 1 631 ? 15.108 29.588 -80.227 1.00 52.28 631 GLN A O 1
ATOM 4905 N N . ASN A 1 632 ? 15.552 27.572 -81.118 1.00 48.78 632 ASN A N 1
ATOM 4906 C CA . ASN A 1 632 ? 16.926 27.872 -81.493 1.00 48.78 632 ASN A CA 1
ATOM 4907 C C . ASN A 1 632 ? 16.903 29.010 -82.530 1.00 48.78 632 ASN A C 1
ATOM 4909 O O . ASN A 1 632 ? 16.309 28.855 -83.600 1.00 48.78 632 ASN A O 1
ATOM 4913 N N . TYR A 1 633 ? 17.499 30.157 -82.201 1.00 46.28 633 TYR A N 1
ATOM 4914 C CA . TYR A 1 633 ? 17.715 31.247 -83.154 1.00 46.28 633 TYR A CA 1
ATOM 4915 C C . TYR A 1 633 ? 18.572 30.698 -84.309 1.00 46.28 633 TYR A C 1
ATOM 4917 O O . TYR A 1 633 ? 19.590 30.055 -84.035 1.00 46.28 633 TYR A O 1
ATOM 4925 N N . PRO A 1 634 ? 18.205 30.891 -85.587 1.00 53.25 634 PRO A N 1
ATOM 4926 C CA . PRO A 1 634 ? 19.016 30.382 -86.680 1.00 53.25 634 PRO A CA 1
ATOM 4927 C C . PRO A 1 634 ? 20.369 31.102 -86.687 1.00 53.25 634 PRO A C 1
ATOM 4929 O O . PRO A 1 634 ? 20.445 32.323 -86.809 1.00 53.25 634 PRO A O 1
ATOM 4932 N N . ASN A 1 635 ? 21.431 30.313 -86.540 1.00 44.88 635 ASN A N 1
ATOM 4933 C CA . ASN A 1 635 ? 22.806 30.692 -86.834 1.00 44.88 635 ASN A CA 1
ATOM 4934 C C . ASN A 1 635 ? 22.900 31.182 -88.299 1.00 44.88 635 ASN A C 1
ATOM 4936 O O . ASN A 1 635 ? 22.574 30.398 -89.193 1.00 44.88 635 ASN A O 1
ATOM 4940 N N . PRO A 1 636 ? 23.321 32.432 -88.573 1.00 52.03 636 PRO A N 1
ATOM 4941 C CA . PRO A 1 636 ? 23.358 32.994 -89.922 1.00 52.03 636 PRO A CA 1
ATOM 4942 C C . PRO A 1 636 ? 24.724 32.819 -90.616 1.00 52.03 636 PRO A C 1
ATOM 4944 O O . PRO A 1 636 ? 25.223 33.762 -91.213 1.00 52.03 636 PRO A O 1
ATOM 4947 N N . PHE A 1 637 ? 25.338 31.637 -90.537 1.00 52.00 637 PHE A N 1
ATOM 4948 C CA . PHE A 1 637 ? 26.538 31.305 -91.320 1.00 52.00 637 PHE A CA 1
ATOM 4949 C C . PHE A 1 637 ? 26.400 29.870 -91.869 1.00 52.00 637 PHE A C 1
ATOM 4951 O O . PHE A 1 637 ? 26.516 28.930 -91.081 1.00 52.00 637 PHE A O 1
ATOM 4958 N N . ASN A 1 638 ? 26.150 29.538 -93.144 1.00 42.22 638 ASN A N 1
ATOM 4959 C CA . ASN A 1 638 ? 26.033 30.248 -94.437 1.00 42.22 638 ASN A CA 1
ATOM 4960 C C . ASN A 1 638 ? 26.484 31.699 -94.560 1.00 42.22 638 ASN A C 1
ATOM 4962 O O . ASN A 1 638 ? 25.658 32.596 -94.294 1.00 42.22 638 ASN A O 1
#

pLDDT: mean 83.03, std 15.76, range [32.94, 98.75]

Radius of gyration: 33.22 Å; chains: 1; bounding box: 70×60×134 Å